Protein AF-A0AAW3D3Z3-F1 (afdb_monomer)

Mean predicted aligned error: 14.01 Å

Secondary structure (DSSP, 8-state):
--PPPP---TT----HHHHHHHHHHHHHHHHHH-PPGGG-S-EEEEEEE-TTGGGGTEEEEEEEEEE-GGG-EEE--SSS-EEEEPPTTS--S-EEEEEEEEEEEEEETTEEEEEEEEEEESS--TTSSEEEEEEEEEEETTEEEEE-----BSSS-BTTHHHHHHHHHHHHHHHHHHIIIIIHHH-HHHHHHHHHHHHHHHHHHHHHHH-GGG--HHHHHHHHHHHHHHHHHTSTT-SS-------TTSHHHHHHHHHHHHHHHHHTT----EEEPEEETTEEEEE---HHHHH-S-EEEEEEE-TTS-TT-----GGG---B-TTTHHHHHHTT---S-EEE--GGG---SS--TTEEEEEEE--SHHHHHHHHTTEEEEE--TTGGGEEEEEEE-

Organism: Francisella tularensis (NCBI:txid263)

Radius of gyration: 33.24 Å; Cα contacts (8 Å, |Δi|>4): 611; chains: 1; bounding box: 73×56×100 Å

Foldseek 3Di:
DDQDDDDDDPPDDDDPVSVVSVVVNVLVVCLVVPAQPPNDQKAWLAWAWDQVVQQQQKTWTPWTWMAHGSRDTDIDPPPDTAMDHDDPPDDDQKQWKKKFWAWDWDADPNDIDIHIDIYIDRDADPVGPDIGTDFMWGDDPNGTDTDQDQAFHSWQNHHCVVVVLVLLVVLLVLLVVCLVQPVCLQPVVLSVVLVVLSVVLVVLSVVCVVPGSPHGLVVNVVSLQVNQQSLQVSDPDPPDDPRQDQDSRRSPVSSVVSSVSSVVSSVVCPPCLKFWFDDDPQKGKTADDDSSQLVFPWKKKWKAFDPPADPPDADDDPQLFQKAFPVCQVVCVVVVNHHFDWAFDDPVPDDDPDDDDRTRGMTIGDDDDRVVRCSVNRMMMDGHDPPSVRIIMMMGTD

Structure (mmCIF, N/CA/C/O backbone):
data_AF-A0AAW3D3Z3-F1
#
_entry.id   AF-A0AAW3D3Z3-F1
#
loop_
_atom_site.group_PDB
_atom_site.id
_atom_site.type_symbol
_atom_site.label_atom_id
_atom_site.label_alt_id
_atom_site.label_comp_id
_atom_site.label_asym_id
_atom_site.label_entity_id
_atom_site.label_seq_id
_atom_site.pdbx_PDB_ins_code
_atom_site.Cartn_x
_atom_site.Cartn_y
_atom_site.Cartn_z
_atom_site.occupancy
_atom_site.B_iso_or_equiv
_atom_site.auth_seq_id
_atom_site.auth_comp_id
_atom_site.auth_asym_id
_atom_site.auth_atom_id
_atom_site.pdbx_PDB_model_num
ATOM 1 N N . MET A 1 1 ? -35.561 11.906 17.046 1.00 46.12 1 MET A N 1
ATOM 2 C CA . MET A 1 1 ? -36.387 12.412 18.164 1.00 46.12 1 MET A CA 1
ATOM 3 C C . MET A 1 1 ? -35.705 13.696 18.618 1.00 46.12 1 MET A C 1
ATOM 5 O O . MET A 1 1 ? -34.490 13.679 18.654 1.00 46.12 1 MET A O 1
ATOM 9 N N . PHE A 1 2 ? -36.400 14.817 18.819 1.00 51.09 2 PHE A N 1
ATOM 10 C CA . PHE A 1 2 ? -35.751 16.035 19.332 1.00 51.09 2 PHE A CA 1
ATOM 11 C C . PHE A 1 2 ? -35.717 15.938 20.862 1.00 51.09 2 PHE A C 1
ATOM 13 O O . PHE A 1 2 ? -36.787 15.911 21.469 1.00 51.09 2 PHE A O 1
ATOM 20 N N . LEU A 1 3 ? -34.535 15.849 21.484 1.00 59.03 3 LEU A N 1
ATOM 21 C CA . LEU A 1 3 ? -34.431 15.903 22.946 1.00 59.03 3 LEU A CA 1
ATOM 22 C C . LEU A 1 3 ? -34.783 17.304 23.463 1.00 59.03 3 LEU A C 1
ATOM 24 O O . LEU A 1 3 ? -34.232 18.313 23.017 1.00 59.03 3 LEU A O 1
ATOM 28 N N . GLU A 1 4 ? -35.696 17.362 24.433 1.00 65.81 4 GLU A N 1
ATOM 29 C CA . GLU A 1 4 ? -36.056 18.597 25.131 1.00 65.81 4 GLU A CA 1
ATOM 30 C C . GLU A 1 4 ? -34.851 19.170 25.890 1.00 65.81 4 GLU A C 1
ATOM 32 O O . GLU A 1 4 ? -34.106 18.464 26.574 1.00 65.81 4 GLU A O 1
ATOM 37 N N . ARG A 1 5 ? -34.656 20.487 25.774 1.00 67.94 5 ARG A N 1
ATOM 38 C CA . ARG A 1 5 ? -33.602 21.212 26.487 1.00 67.94 5 ARG A CA 1
ATOM 39 C C . ARG A 1 5 ? -33.916 21.215 27.983 1.00 67.94 5 ARG A C 1
ATOM 41 O O . ARG A 1 5 ? -35.012 21.593 28.377 1.00 67.94 5 ARG A O 1
ATOM 48 N N . ILE A 1 6 ? -32.938 20.855 28.813 1.00 79.50 6 ILE A N 1
ATOM 49 C CA . ILE A 1 6 ? -33.078 20.978 30.269 1.00 79.50 6 ILE A CA 1
ATOM 50 C C . ILE A 1 6 ? -33.053 22.455 30.655 1.00 79.50 6 ILE A C 1
ATOM 52 O O . ILE A 1 6 ? -32.101 23.173 30.328 1.00 79.50 6 ILE A O 1
ATOM 56 N N . TYR A 1 7 ? -34.090 22.880 31.370 1.00 82.50 7 TYR A N 1
ATOM 57 C CA . TYR A 1 7 ? -34.167 24.178 32.025 1.00 82.50 7 TYR A CA 1
ATOM 58 C C . TYR A 1 7 ? -33.676 24.017 33.461 1.00 82.50 7 TYR A C 1
ATOM 60 O O . TYR A 1 7 ? -34.313 23.364 34.282 1.00 82.50 7 TYR A O 1
ATOM 68 N N . TRP A 1 8 ? -32.490 24.558 33.729 1.00 86.56 8 TRP A N 1
ATOM 69 C CA . TRP A 1 8 ? -31.920 24.595 35.070 1.00 86.56 8 TRP A CA 1
ATOM 70 C C . TRP A 1 8 ? -32.522 25.787 35.812 1.00 86.56 8 TRP A C 1
ATOM 72 O O . TRP A 1 8 ? -32.243 26.931 35.455 1.00 86.56 8 TRP A O 1
ATOM 82 N N . GLU A 1 9 ? -33.360 25.512 36.807 1.00 89.69 9 GLU A N 1
ATOM 83 C CA . GLU A 1 9 ? -34.039 26.519 37.629 1.00 89.69 9 GLU A CA 1
ATOM 84 C C . GLU A 1 9 ? -33.652 26.356 39.104 1.00 89.69 9 GLU A C 1
ATOM 86 O O . GLU A 1 9 ? -33.343 25.250 39.562 1.00 89.69 9 GLU A O 1
ATOM 91 N N . ASP A 1 10 ? -33.669 27.456 39.861 1.00 87.25 10 ASP A N 1
ATOM 92 C CA . ASP A 1 10 ? -33.398 27.417 41.298 1.00 87.25 10 ASP A CA 1
ATOM 93 C C . ASP A 1 10 ? -34.445 26.557 42.018 1.00 87.25 10 ASP A C 1
ATOM 95 O O . ASP A 1 10 ? -35.651 26.763 41.890 1.00 87.25 10 ASP A O 1
ATOM 99 N N . GLY A 1 11 ? -33.973 25.579 42.793 1.00 88.12 11 GLY A N 1
ATOM 100 C CA . GLY A 1 11 ? -34.833 24.615 43.482 1.00 88.12 11 GLY A CA 1
ATOM 101 C C . GLY A 1 11 ? -35.249 23.403 42.640 1.00 88.12 11 GLY A C 1
ATOM 102 O O . GLY A 1 11 ? -36.009 22.570 43.139 1.00 88.12 11 GLY A O 1
ATOM 103 N N . LEU A 1 12 ? -34.741 23.254 41.407 1.00 87.44 12 LEU A N 1
ATOM 104 C CA . LEU A 1 12 ? -34.940 22.044 40.609 1.00 87.44 12 LEU A CA 1
ATOM 105 C C . LEU A 1 12 ? -34.420 20.812 41.367 1.00 87.44 12 LEU A C 1
ATOM 107 O O . LEU A 1 12 ? -33.274 20.766 41.824 1.00 87.44 12 LEU A O 1
ATOM 111 N N . ARG A 1 13 ? -35.266 19.786 41.490 1.00 85.62 13 ARG A N 1
ATOM 112 C CA . ARG A 1 13 ? -34.888 18.515 42.112 1.00 85.62 13 ARG A CA 1
ATOM 113 C C . ARG A 1 13 ? -33.852 17.812 41.241 1.00 85.62 13 ARG A C 1
ATOM 115 O O . ARG A 1 13 ? -34.107 17.579 40.072 1.00 85.62 13 ARG A O 1
ATOM 122 N N . LEU A 1 14 ? -32.721 17.418 41.819 1.00 87.12 14 LEU A N 1
ATOM 123 C CA . LEU A 1 14 ? -31.734 16.586 41.133 1.00 87.12 14 LEU A CA 1
ATOM 124 C C . LEU A 1 14 ? -32.100 15.108 41.304 1.00 87.12 14 LEU A C 1
ATOM 126 O O . LEU A 1 14 ? -32.032 14.572 42.411 1.00 87.12 14 LEU A O 1
ATOM 130 N N . ASP A 1 15 ? -32.493 14.458 40.215 1.00 87.69 15 ASP A N 1
ATOM 131 C CA . ASP A 1 15 ? -32.741 13.020 40.143 1.00 87.69 15 ASP A CA 1
ATOM 132 C C . ASP A 1 15 ? -32.017 12.383 38.944 1.00 87.69 15 ASP A C 1
ATOM 134 O O . ASP A 1 15 ? -31.331 13.061 38.173 1.00 87.69 15 ASP A O 1
ATOM 138 N N . SER A 1 16 ? -32.110 11.054 38.832 1.00 85.12 16 SER A N 1
ATOM 139 C CA . SER A 1 16 ? -31.505 10.292 37.732 1.00 85.12 16 SER A CA 1
ATOM 140 C C . SER A 1 16 ? -32.000 10.769 36.373 1.00 85.12 16 SER A C 1
ATOM 142 O O . SER A 1 16 ? -31.204 10.912 35.452 1.00 85.12 16 SER A O 1
ATOM 144 N N . ASP A 1 17 ? -33.288 11.085 36.269 1.00 84.81 17 ASP A N 1
ATOM 145 C CA . ASP A 1 17 ? -33.944 11.386 35.002 1.00 84.81 17 ASP A CA 1
ATOM 146 C C . ASP A 1 17 ? -33.412 12.693 34.397 1.00 84.81 17 ASP A C 1
ATOM 148 O O . ASP A 1 17 ? -33.195 12.782 33.186 1.00 84.81 17 ASP A O 1
ATOM 152 N N . ILE A 1 18 ? -33.148 13.708 35.228 1.00 85.38 18 ILE A N 1
ATOM 153 C CA . ILE A 1 18 ? -32.523 14.964 34.787 1.00 85.38 18 ILE A CA 1
ATOM 154 C C . ILE A 1 18 ? -31.074 14.743 34.342 1.00 85.38 18 ILE A C 1
ATOM 156 O O . ILE A 1 18 ? -30.649 15.324 33.339 1.00 85.38 18 ILE A O 1
ATOM 160 N N . LEU A 1 19 ? -30.317 13.891 35.036 1.00 83.75 19 LEU A N 1
ATOM 161 C CA . LEU A 1 19 ? -28.941 13.567 34.650 1.00 83.75 19 LEU A CA 1
ATOM 162 C C . LEU A 1 19 ? -28.894 12.772 33.337 1.00 83.75 19 LEU A C 1
ATOM 164 O O . LEU A 1 19 ? -28.092 13.099 32.460 1.00 83.75 19 LEU A O 1
ATOM 168 N N . ASP A 1 20 ? -29.796 11.808 33.159 1.00 83.00 20 ASP A N 1
ATOM 169 C CA . ASP A 1 20 ? -29.906 10.998 31.944 1.00 83.00 20 ASP A CA 1
ATOM 170 C C . ASP A 1 20 ? -30.308 11.855 30.740 1.00 83.00 20 ASP A C 1
ATOM 172 O O . ASP A 1 20 ? -29.646 11.814 29.700 1.00 83.00 20 ASP A O 1
ATOM 176 N N . LYS A 1 21 ? -31.321 12.722 30.891 1.00 84.12 21 LYS A N 1
ATOM 177 C CA . LYS A 1 21 ? -31.689 13.705 29.857 1.00 84.12 21 LYS A CA 1
ATOM 178 C C . LYS A 1 21 ? -30.521 14.631 29.518 1.00 84.12 21 LYS A C 1
ATOM 180 O O . LYS A 1 21 ? -30.334 14.985 28.353 1.00 84.12 21 LYS A O 1
ATOM 185 N N . SER A 1 22 ? -29.723 15.020 30.516 1.00 83.06 22 SER A N 1
ATOM 186 C CA . SER A 1 22 ? -28.595 15.932 30.317 1.00 83.06 22 SER A CA 1
ATOM 187 C C . SER A 1 22 ? -27.531 15.259 29.469 1.00 83.06 22 SER A C 1
ATOM 189 O O . SER A 1 22 ? -27.121 15.810 28.444 1.00 83.06 22 SER A O 1
ATOM 191 N N . ASN A 1 23 ? -27.174 14.031 29.843 1.00 82.50 23 ASN A N 1
ATOM 192 C CA . ASN A 1 23 ? -26.200 13.214 29.142 1.00 82.50 23 ASN A CA 1
ATOM 193 C C . ASN A 1 23 ? -26.635 12.928 27.696 1.00 82.50 23 ASN A C 1
ATOM 195 O O . ASN A 1 23 ? -25.874 13.181 26.764 1.00 82.50 23 ASN A O 1
ATOM 199 N N . LEU A 1 24 ? -27.889 12.513 27.488 1.00 81.56 24 LEU A N 1
ATOM 200 C CA . LEU A 1 24 ? -28.448 12.287 26.153 1.00 81.56 24 LEU A CA 1
ATOM 201 C C . LEU A 1 24 ? -28.398 13.557 25.288 1.00 81.56 24 LEU A C 1
ATOM 203 O O . LEU A 1 24 ? -27.992 13.494 24.130 1.00 81.56 24 LEU A O 1
ATOM 207 N N . SER A 1 25 ? -28.730 14.728 25.848 1.00 80.06 25 SER A N 1
ATOM 208 C CA . SER A 1 25 ? -28.678 15.995 25.101 1.00 80.06 25 SER A CA 1
ATOM 209 C C . SER A 1 25 ? -27.257 16.368 24.660 1.00 80.06 25 SER A C 1
ATOM 211 O O . SER A 1 25 ? -27.062 16.951 23.591 1.00 80.06 25 SER A O 1
ATOM 213 N N . VAL A 1 26 ? -26.248 16.029 25.472 1.00 80.00 26 VAL A N 1
ATOM 214 C CA . VAL A 1 26 ? -24.833 16.236 25.142 1.00 80.00 26 VAL A CA 1
ATOM 215 C C . VAL A 1 26 ? -24.402 15.263 24.050 1.00 80.00 26 VAL A C 1
ATOM 217 O O . VAL A 1 26 ? -23.777 15.696 23.083 1.00 80.00 26 VAL A O 1
ATOM 220 N N . LEU A 1 27 ? -24.778 13.986 24.159 1.00 76.31 27 LEU A N 1
ATOM 221 C CA . LEU A 1 27 ? -24.492 12.969 23.146 1.00 76.31 27 LEU A CA 1
ATOM 222 C C . LEU A 1 27 ? -25.109 13.327 21.788 1.00 76.31 27 LEU A C 1
ATOM 224 O O . LEU A 1 27 ? -24.407 13.283 20.781 1.00 76.31 27 LEU A O 1
ATOM 228 N N . GLU A 1 28 ? -26.366 13.780 21.743 1.00 75.81 28 GLU A N 1
ATOM 229 C CA . GLU A 1 28 ? -26.987 14.243 20.495 1.00 75.81 28 GLU A CA 1
ATOM 230 C C . GLU A 1 28 ? -26.250 15.451 19.906 1.00 75.81 28 GLU A C 1
ATOM 232 O O . GLU A 1 28 ? -25.945 15.469 18.712 1.00 75.81 28 GLU A O 1
ATOM 237 N N . ARG A 1 29 ? -25.877 16.442 20.727 1.00 74.38 29 ARG A N 1
ATOM 238 C CA . ARG A 1 29 ? -25.100 17.597 20.246 1.00 74.38 29 ARG A CA 1
ATOM 239 C C . ARG A 1 29 ? -23.743 17.182 19.688 1.00 74.38 29 ARG A C 1
ATOM 241 O O . ARG A 1 29 ? -23.369 17.651 18.613 1.00 74.38 29 ARG A O 1
ATOM 248 N N . LEU A 1 30 ? -23.032 16.281 20.363 1.00 71.12 30 LEU A N 1
ATOM 249 C CA . LEU A 1 30 ? -21.775 15.710 19.871 1.00 71.12 30 LEU A CA 1
ATOM 250 C C . LEU A 1 30 ? -21.992 14.944 18.561 1.00 71.12 30 LEU A C 1
ATOM 252 O O . LEU A 1 30 ? -21.220 15.106 17.616 1.00 71.12 30 LEU A O 1
ATOM 256 N N . SER A 1 31 ? -23.096 14.204 18.447 1.00 68.06 31 SER A N 1
ATOM 257 C CA . SER A 1 31 ? -23.480 13.528 17.208 1.00 68.06 31 SER A CA 1
ATOM 258 C C . SER A 1 31 ? -23.706 14.507 16.048 1.00 68.06 31 SER A C 1
ATOM 260 O O . SER A 1 31 ? -23.391 14.180 14.910 1.00 68.06 31 SER A O 1
ATOM 262 N N . THR A 1 32 ? -24.143 15.741 16.308 1.00 69.62 32 THR A N 1
ATOM 263 C CA . THR A 1 32 ? -24.296 16.780 15.271 1.00 69.62 32 THR A CA 1
ATOM 264 C C . THR A 1 32 ? -23.052 17.639 15.033 1.00 69.62 32 THR A C 1
ATOM 266 O O . THR A 1 32 ? -22.949 18.261 13.980 1.00 69.62 32 THR A O 1
ATOM 269 N N . ALA A 1 33 ? -22.109 17.695 15.979 1.00 65.06 33 ALA A N 1
ATOM 270 C CA . ALA A 1 33 ? -20.935 18.572 15.909 1.00 65.06 33 ALA A CA 1
ATOM 271 C C . ALA A 1 33 ? -19.649 17.848 15.469 1.00 65.06 33 ALA A C 1
ATOM 273 O O . ALA A 1 33 ? -18.785 18.444 14.830 1.00 65.06 33 ALA A O 1
ATOM 274 N N . SER A 1 34 ? -19.506 16.563 15.799 1.00 62.28 34 SER A N 1
ATOM 275 C CA . SER A 1 34 ? -18.279 15.791 15.576 1.00 62.28 34 SER A CA 1
ATOM 276 C C . SER A 1 34 ? -18.405 14.909 14.336 1.00 62.28 34 SER A C 1
ATOM 278 O O . SER A 1 34 ? -18.773 13.746 14.446 1.00 62.28 34 SER A O 1
ATOM 280 N N . TYR A 1 35 ? -18.160 15.422 13.130 1.00 68.25 35 TYR A N 1
ATOM 281 C CA . TYR A 1 35 ? -18.170 14.585 11.919 1.00 68.25 35 TYR A CA 1
ATOM 282 C C . TYR A 1 35 ? -16.835 13.857 11.757 1.00 68.25 35 TYR A C 1
ATOM 284 O O . TYR A 1 35 ? -15.777 14.484 11.799 1.00 68.25 35 TYR A O 1
ATOM 292 N N . LEU A 1 36 ? -16.880 12.535 11.560 1.00 74.00 36 LEU A N 1
ATOM 293 C CA . LEU A 1 36 ? -15.718 11.821 11.039 1.00 74.00 36 LEU A CA 1
ATOM 294 C C . LEU A 1 36 ? -15.506 12.225 9.566 1.00 74.00 36 LEU A C 1
ATOM 296 O O . LEU A 1 36 ? -16.476 12.600 8.894 1.00 74.00 36 LEU A O 1
ATOM 300 N N . PRO A 1 37 ? -14.266 12.149 9.046 1.00 70.62 37 PRO A N 1
ATOM 301 C CA . PRO A 1 37 ? -13.984 12.403 7.637 1.00 70.62 37 PRO A CA 1
ATOM 302 C C . PRO A 1 37 ? -14.956 11.651 6.721 1.00 70.62 37 PRO A C 1
ATOM 304 O O . PRO A 1 37 ? -15.283 10.497 6.990 1.00 70.62 37 PRO A O 1
ATOM 307 N N . ALA A 1 38 ? -15.426 12.316 5.661 1.00 73.25 38 ALA A N 1
ATOM 308 C CA . ALA A 1 38 ? -16.364 11.756 4.681 1.00 73.25 38 ALA A CA 1
ATOM 309 C C . ALA A 1 38 ? -17.664 11.167 5.278 1.00 73.25 38 ALA A C 1
ATOM 311 O O . ALA A 1 38 ? -18.244 10.250 4.703 1.00 73.25 38 ALA A O 1
ATOM 312 N N . ASN A 1 39 ? -18.135 11.692 6.420 1.00 75.88 39 ASN A N 1
ATOM 313 C CA . ASN A 1 39 ? -19.340 11.222 7.119 1.00 75.88 39 ASN A CA 1
ATOM 314 C C . ASN A 1 39 ? -19.299 9.729 7.482 1.00 75.88 39 ASN A C 1
ATOM 316 O O . ASN A 1 39 ? -20.327 9.053 7.492 1.00 75.88 39 ASN A O 1
ATOM 320 N N . LEU A 1 40 ? -18.109 9.206 7.784 1.00 82.69 40 LEU A N 1
ATOM 321 C CA . LEU A 1 40 ? -17.971 7.846 8.288 1.00 82.69 40 LEU A CA 1
ATOM 322 C C . LEU A 1 40 ? -18.733 7.667 9.612 1.00 82.69 40 LEU A C 1
ATOM 324 O O . LEU A 1 40 ? -18.713 8.538 10.480 1.00 82.69 40 LEU A O 1
ATOM 328 N N . ASN A 1 41 ? -19.361 6.503 9.782 1.00 82.88 41 ASN A N 1
ATOM 329 C CA . ASN A 1 41 ? -20.055 6.144 11.025 1.00 82.88 41 ASN A CA 1
ATOM 330 C C . ASN A 1 41 ? -19.138 5.433 12.027 1.00 82.88 41 ASN A C 1
ATOM 332 O O . ASN A 1 41 ? -19.403 5.453 13.222 1.00 82.88 41 ASN A O 1
ATOM 336 N N . LYS A 1 42 ? -18.043 4.838 11.545 1.00 90.25 42 LYS A N 1
ATOM 337 C CA . LYS A 1 42 ? -17.062 4.091 12.335 1.00 90.25 42 LYS A CA 1
ATOM 338 C C . LYS A 1 42 ? -15.672 4.213 11.722 1.00 90.25 42 LYS A C 1
ATOM 340 O O . LYS A 1 42 ? -15.540 4.565 10.550 1.00 90.25 42 LYS A O 1
ATOM 345 N N . GLY A 1 43 ? -14.642 3.880 12.490 1.00 93.06 43 GLY A N 1
ATOM 346 C CA . GLY A 1 43 ? -13.285 3.775 11.965 1.00 93.06 43 GLY A CA 1
ATOM 347 C C . GLY A 1 43 ? -12.225 3.550 13.032 1.00 93.06 43 GLY A C 1
ATOM 348 O O . GLY A 1 43 ? -12.372 3.968 14.182 1.00 93.06 43 GLY A O 1
ATOM 349 N N . ILE A 1 44 ? -11.143 2.883 12.644 1.00 94.38 44 ILE A N 1
ATOM 350 C CA . ILE A 1 44 ? -10.003 2.613 13.520 1.00 94.38 44 ILE A CA 1
ATOM 351 C C . ILE A 1 44 ? -9.131 3.863 13.603 1.00 94.38 44 ILE A C 1
ATOM 353 O O . ILE A 1 44 ? -8.677 4.398 12.591 1.00 94.38 44 ILE A O 1
ATOM 357 N N . VAL A 1 45 ? -8.880 4.309 14.830 1.00 94.75 45 VAL A N 1
ATOM 358 C CA . VAL A 1 45 ? -7.907 5.361 15.144 1.00 94.75 45 VAL A CA 1
ATOM 359 C C . VAL A 1 45 ? -6.545 4.746 15.434 1.00 94.75 45 VAL A C 1
ATOM 361 O O . VAL A 1 45 ? -5.526 5.312 15.059 1.00 94.75 45 VAL A O 1
ATOM 364 N N . SER A 1 46 ? -6.521 3.608 16.123 1.00 96.25 46 SER A N 1
ATOM 365 C CA . SER A 1 46 ? -5.304 2.881 16.463 1.00 96.25 46 SER A CA 1
ATOM 366 C C . SER A 1 46 ? -5.615 1.401 16.610 1.00 96.25 46 SER A C 1
ATOM 368 O O . SER A 1 46 ? -6.589 1.051 17.277 1.00 96.25 46 SER A O 1
ATOM 370 N N . PHE A 1 47 ? -4.805 0.535 16.015 1.00 96.75 47 PHE A N 1
ATOM 371 C CA . PHE A 1 47 ? -4.906 -0.902 16.218 1.00 96.75 47 PHE A CA 1
ATOM 372 C C . PHE A 1 47 ? -3.540 -1.562 16.067 1.00 96.75 47 PHE A C 1
ATOM 374 O O . PHE A 1 47 ? -3.028 -1.696 14.959 1.00 96.75 47 PHE A O 1
ATOM 381 N N . ASP A 1 48 ? -2.965 -1.987 17.185 1.00 95.94 48 ASP A N 1
ATOM 382 C CA . ASP A 1 48 ? -1.668 -2.650 17.231 1.00 95.94 48 ASP A CA 1
ATOM 383 C C . ASP A 1 48 ? -1.767 -4.044 17.859 1.00 95.94 48 ASP A C 1
ATOM 385 O O . ASP A 1 48 ? -2.532 -4.277 18.804 1.00 95.94 48 ASP A O 1
ATOM 389 N N . LEU A 1 49 ? -0.964 -4.964 17.333 1.00 95.50 49 LEU A N 1
ATOM 390 C CA . LEU A 1 49 ? -0.940 -6.376 17.698 1.00 95.50 49 LEU A CA 1
ATOM 391 C C . LEU A 1 49 ? 0.469 -6.798 18.098 1.00 95.50 49 LEU A C 1
ATOM 393 O O . LEU A 1 49 ? 1.471 -6.279 17.608 1.00 95.50 49 LEU A O 1
ATOM 397 N N . ASP A 1 50 ? 0.558 -7.809 18.954 1.00 95.00 50 ASP A N 1
ATOM 398 C CA . ASP A 1 50 ? 1.817 -8.502 19.159 1.00 95.00 50 ASP A CA 1
ATOM 399 C C . ASP A 1 50 ? 2.098 -9.490 18.022 1.00 95.00 50 ASP A C 1
ATOM 401 O O . ASP A 1 50 ? 1.643 -10.632 18.039 1.00 95.00 50 ASP A O 1
ATOM 405 N N . VAL A 1 51 ? 2.849 -9.037 17.017 1.00 91.25 51 VAL A N 1
ATOM 406 C CA . VAL A 1 51 ? 3.162 -9.828 15.814 1.00 91.25 51 VAL A CA 1
ATOM 407 C C . VAL A 1 51 ? 3.937 -11.111 16.147 1.00 91.25 51 VAL A C 1
ATOM 409 O O . VAL A 1 51 ? 3.766 -12.123 15.472 1.00 91.25 51 VAL A O 1
ATOM 412 N N . GLU A 1 52 ? 4.750 -11.112 17.206 1.00 92.62 52 GLU A N 1
ATOM 413 C CA . GLU A 1 52 ? 5.498 -12.301 17.640 1.00 92.62 52 GLU A CA 1
ATOM 414 C C . GLU A 1 52 ? 4.567 -13.404 18.162 1.00 92.62 52 GLU A C 1
ATOM 416 O O . GLU A 1 52 ? 4.735 -14.573 17.807 1.00 92.62 52 GLU A O 1
ATOM 421 N N . SER A 1 53 ? 3.528 -13.033 18.917 1.00 93.56 53 SER A N 1
ATOM 422 C CA . SER A 1 53 ? 2.515 -13.964 19.433 1.00 93.56 53 SER A CA 1
ATOM 423 C C . SER A 1 53 ? 1.724 -14.678 18.326 1.00 93.56 53 SER A C 1
ATOM 425 O O . SER A 1 53 ? 1.269 -15.806 18.519 1.00 93.56 53 SER A O 1
ATOM 427 N N . LEU A 1 54 ? 1.624 -14.100 17.123 1.00 92.56 54 LEU A N 1
ATOM 428 C CA . LEU A 1 54 ? 0.949 -14.754 15.994 1.00 92.56 54 LEU A CA 1
ATOM 429 C C . LEU A 1 54 ? 1.627 -16.075 15.581 1.00 92.56 54 LEU A C 1
ATOM 431 O O . LEU A 1 54 ? 0.969 -16.970 15.041 1.00 92.56 54 LEU A O 1
ATOM 435 N N . GLN A 1 55 ? 2.923 -16.242 15.876 1.00 91.00 55 GLN A N 1
ATOM 436 C CA . GLN A 1 55 ? 3.667 -17.473 15.583 1.00 91.00 55 GLN A CA 1
ATOM 437 C C . GLN A 1 55 ? 3.171 -18.679 16.387 1.00 91.00 55 GLN A C 1
ATOM 439 O O . GLN A 1 55 ? 3.335 -19.811 15.938 1.00 91.00 55 GLN A O 1
ATOM 444 N N . THR A 1 56 ? 2.572 -18.445 17.557 1.00 90.31 56 THR A N 1
ATOM 445 C CA . THR A 1 56 ? 2.025 -19.486 18.441 1.00 90.31 56 THR A CA 1
ATOM 446 C C . THR A 1 56 ? 0.506 -19.623 18.312 1.00 90.31 56 THR A C 1
ATOM 448 O O . THR A 1 56 ? -0.126 -20.327 19.100 1.00 90.31 56 THR A O 1
ATOM 451 N N . GLY A 1 57 ? -0.104 -18.945 17.333 1.00 90.62 57 GLY A N 1
ATOM 452 C CA . GLY A 1 57 ? -1.557 -18.903 17.173 1.00 90.62 57 GLY A CA 1
ATOM 453 C C . GLY A 1 57 ? -2.270 -17.994 18.180 1.00 90.62 57 GLY A C 1
ATOM 454 O O . GLY A 1 57 ? -3.494 -18.059 18.293 1.00 90.62 57 GLY A O 1
ATOM 455 N N . LEU A 1 58 ? -1.532 -17.156 18.915 1.00 94.31 58 LEU A N 1
ATOM 456 C CA . LEU A 1 58 ? -2.087 -16.213 19.879 1.00 94.31 58 LEU A CA 1
ATOM 457 C C . LEU A 1 58 ? -2.264 -14.835 19.234 1.00 94.31 58 LEU A C 1
ATOM 459 O O . LEU A 1 58 ? -1.299 -14.176 18.853 1.00 94.31 58 LEU A O 1
ATOM 463 N N . ILE A 1 59 ? -3.502 -14.355 19.176 1.00 95.69 59 ILE A N 1
ATOM 464 C CA . ILE A 1 59 ? -3.797 -12.966 18.824 1.00 95.69 59 ILE A CA 1
ATOM 465 C C . ILE A 1 59 ? -3.786 -12.158 20.119 1.00 95.69 59 ILE A C 1
ATOM 467 O O . ILE A 1 59 ? -4.635 -12.372 20.981 1.00 95.69 59 ILE A O 1
ATOM 471 N N . LEU A 1 60 ? -2.841 -11.229 20.267 1.00 96.88 60 LEU A N 1
ATOM 472 C CA . LEU A 1 60 ? -2.722 -10.356 21.437 1.00 96.88 60 LEU A CA 1
ATOM 473 C C . LEU A 1 60 ? -2.751 -8.888 21.002 1.00 96.88 60 LEU A C 1
ATOM 475 O O . LEU A 1 60 ? -1.898 -8.446 20.234 1.00 96.88 60 LEU A O 1
ATOM 479 N N . ILE A 1 61 ? -3.721 -8.126 21.508 1.00 97.44 61 ILE A N 1
ATOM 480 C CA . ILE A 1 61 ? -3.894 -6.706 21.186 1.00 97.44 61 ILE A CA 1
ATOM 481 C C . ILE A 1 61 ? -3.054 -5.843 22.136 1.00 97.44 61 ILE A C 1
ATOM 483 O O . ILE A 1 61 ? -3.216 -5.905 23.357 1.00 97.44 61 ILE A O 1
ATOM 487 N N . LYS A 1 62 ? -2.173 -5.005 21.573 1.00 96.38 62 LYS A N 1
ATOM 488 C CA . LYS A 1 62 ? -1.320 -4.055 22.316 1.00 96.38 62 LYS A CA 1
ATOM 489 C C . LYS A 1 62 ? -1.984 -2.695 22.505 1.00 96.38 62 LYS A C 1
ATOM 491 O O . LYS A 1 62 ? -1.859 -2.082 23.569 1.00 96.38 62 LYS A O 1
ATOM 496 N N . ASP A 1 63 ? -2.684 -2.222 21.480 1.00 96.50 63 ASP A N 1
ATOM 497 C CA . ASP A 1 63 ? -3.425 -0.963 21.494 1.00 96.50 63 ASP A CA 1
ATOM 498 C C . ASP A 1 63 ? -4.654 -1.082 20.594 1.00 96.50 63 ASP A C 1
ATOM 500 O O . ASP A 1 63 ? -4.587 -1.671 19.518 1.00 96.50 63 ASP A O 1
ATOM 504 N N . LEU A 1 64 ? -5.780 -0.527 21.035 1.00 97.06 64 LEU A N 1
ATOM 505 C CA . LEU A 1 64 ? -7.005 -0.490 20.246 1.00 97.06 64 LEU A CA 1
ATOM 506 C C . LEU A 1 64 ? -7.787 0.768 20.594 1.00 97.06 64 LEU A C 1
ATOM 508 O O . LEU A 1 64 ? -8.119 0.991 21.758 1.00 97.06 64 LEU A O 1
ATOM 512 N N . LYS A 1 65 ? -8.067 1.586 19.582 1.00 95.94 65 LYS A N 1
ATOM 513 C CA . LYS A 1 65 ? -8.879 2.801 19.656 1.00 95.94 65 LYS A CA 1
ATOM 514 C C . LYS A 1 65 ? -9.693 2.904 18.382 1.00 95.94 65 LYS A C 1
ATOM 516 O O . LYS A 1 65 ? -9.128 2.931 17.288 1.00 95.94 65 LYS A O 1
ATOM 521 N N . LEU A 1 66 ? -11.006 2.988 18.505 1.00 93.62 66 LEU A N 1
ATOM 522 C CA . LEU A 1 66 ? -11.894 3.049 17.353 1.00 93.62 66 LEU A CA 1
ATOM 523 C C . LEU A 1 66 ? -13.182 3.789 17.689 1.00 93.62 66 LEU A C 1
ATOM 525 O O . LEU A 1 66 ? -13.647 3.784 18.828 1.00 93.62 66 LEU A O 1
ATOM 529 N N . TYR A 1 67 ? -13.745 4.424 16.671 1.00 91.00 67 TYR A N 1
ATOM 530 C CA . TYR A 1 67 ? -15.103 4.938 16.704 1.00 91.00 67 TYR A CA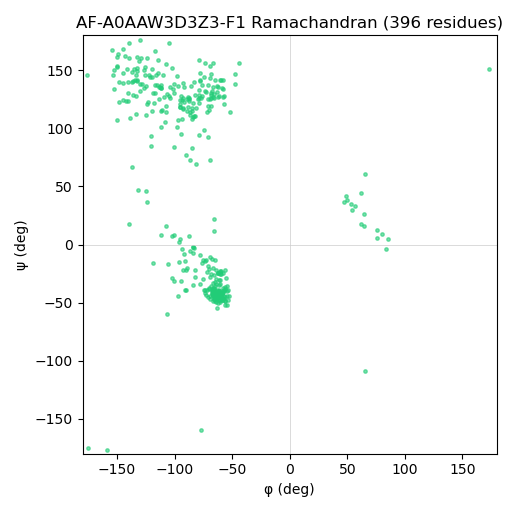 1
ATOM 531 C C . TYR A 1 67 ? -16.050 3.878 16.164 1.00 91.00 67 TYR A C 1
ATOM 533 O O . TYR A 1 67 ? -15.767 3.252 15.140 1.00 91.00 67 TYR A O 1
ATOM 541 N N . LEU A 1 68 ? -17.166 3.703 16.856 1.00 87.50 68 LEU A N 1
ATOM 542 C CA . LEU A 1 68 ? -18.296 2.894 16.427 1.00 87.50 68 LEU A CA 1
ATOM 543 C C . LEU A 1 68 ? -19.452 3.767 15.971 1.00 87.50 68 LEU A C 1
ATOM 545 O O . LEU A 1 68 ? -19.429 4.988 16.156 1.00 87.50 68 LEU A O 1
ATOM 549 N N . ASP A 1 69 ? -20.468 3.099 15.427 1.00 78.94 69 ASP A N 1
ATOM 550 C CA . ASP A 1 69 ? -21.749 3.710 15.102 1.00 78.94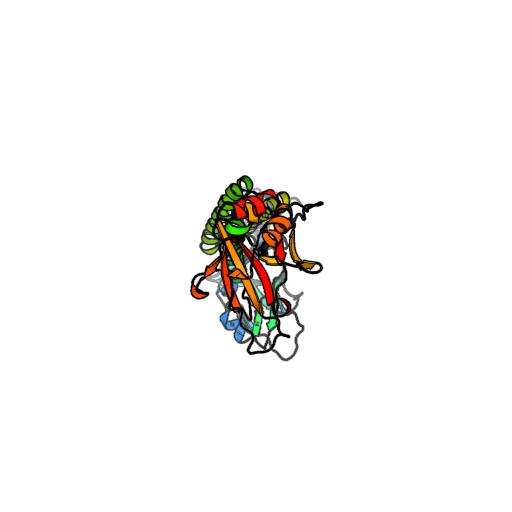 69 ASP A CA 1
ATOM 551 C C . ASP A 1 69 ? -22.261 4.543 16.292 1.00 78.94 69 ASP A C 1
ATOM 553 O O . ASP A 1 69 ? -21.970 4.256 17.460 1.00 78.94 69 ASP A O 1
ATOM 557 N N . GLU A 1 70 ? -22.963 5.633 15.976 1.00 70.00 70 GLU A N 1
ATOM 558 C CA . GLU A 1 70 ? -23.375 6.670 16.940 1.00 70.00 70 GLU A CA 1
ATOM 559 C C . GLU A 1 70 ? -22.207 7.446 17.576 1.00 70.00 70 GLU A C 1
ATOM 561 O O . GLU A 1 70 ? -22.388 8.177 18.547 1.00 70.00 70 GLU A O 1
ATOM 566 N N . LYS A 1 71 ? -21.005 7.356 16.989 1.00 67.94 71 LYS A N 1
ATOM 567 C CA . LYS A 1 71 ? -19.798 8.101 17.400 1.00 67.94 71 LYS A CA 1
ATOM 568 C C . LYS A 1 71 ? -19.298 7.726 18.793 1.00 67.94 71 LYS A C 1
ATOM 570 O O . LYS A 1 71 ? -18.593 8.498 19.444 1.00 67.94 71 LYS A O 1
ATOM 575 N N . ASN A 1 72 ? -19.606 6.506 19.218 1.00 80.88 72 ASN A N 1
ATOM 576 C CA . ASN A 1 72 ? -19.101 5.944 20.457 1.00 80.88 72 ASN A CA 1
ATOM 577 C C . ASN A 1 72 ? -17.602 5.662 20.325 1.00 80.88 72 ASN A C 1
ATOM 579 O O . ASN A 1 72 ? -17.179 4.828 19.522 1.00 80.88 72 ASN A O 1
ATOM 583 N N . PHE A 1 73 ? -16.791 6.362 21.118 1.00 87.69 73 PHE A N 1
ATOM 584 C CA . PHE A 1 73 ? -15.353 6.129 21.169 1.00 87.69 73 PHE A CA 1
ATOM 585 C C . PHE A 1 73 ? -15.032 4.984 22.130 1.00 87.69 73 PHE A C 1
ATOM 587 O O . PHE A 1 73 ? -15.355 5.033 23.318 1.00 87.69 73 PHE A O 1
ATOM 594 N N . VAL A 1 74 ? -14.373 3.954 21.612 1.00 91.50 74 VAL A N 1
ATOM 595 C CA . VAL A 1 74 ? -13.985 2.760 22.359 1.00 91.50 74 VAL A CA 1
ATOM 596 C C . VAL A 1 74 ? -12.470 2.655 22.348 1.00 91.50 74 VAL A C 1
ATOM 598 O O . VAL A 1 74 ? -11.840 2.725 21.292 1.00 91.50 74 VAL A O 1
ATOM 601 N N . PHE A 1 75 ? -11.881 2.455 23.525 1.00 94.06 75 PHE A N 1
ATOM 602 C CA . PHE A 1 75 ? -10.454 2.205 23.656 1.00 94.06 75 PHE A CA 1
ATOM 603 C C . PHE A 1 75 ? -10.172 1.084 24.651 1.00 94.06 75 PHE A C 1
ATOM 605 O O . PHE A 1 75 ? -10.897 0.887 25.625 1.00 94.06 75 PHE A O 1
ATOM 612 N N . TYR A 1 76 ? -9.098 0.352 24.391 1.00 94.62 76 TYR A N 1
ATOM 613 C CA . TYR A 1 76 ? -8.566 -0.656 25.291 1.00 94.62 76 TYR A CA 1
ATOM 614 C C . TYR A 1 76 ? -7.702 0.009 26.370 1.00 94.62 76 TYR A C 1
ATOM 616 O O . TYR A 1 76 ? -6.692 0.647 26.075 1.00 94.62 76 TYR A O 1
ATOM 624 N N . ASP A 1 77 ? -8.116 -0.131 27.629 1.00 89.94 77 ASP A N 1
ATOM 625 C CA . ASP A 1 77 ? -7.512 0.534 28.792 1.00 89.94 77 ASP A CA 1
ATOM 626 C C . ASP A 1 77 ? -6.285 -0.191 29.376 1.00 89.94 77 ASP A C 1
ATOM 628 O O . ASP A 1 77 ? -5.669 0.307 30.318 1.00 89.94 77 ASP A O 1
ATOM 632 N N . LYS A 1 78 ? -5.919 -1.351 28.813 1.00 91.88 78 LYS A N 1
ATOM 633 C CA . LYS A 1 78 ? -4.782 -2.190 29.231 1.00 91.88 78 LYS A CA 1
ATOM 634 C C . LYS A 1 78 ? -4.886 -2.734 30.661 1.00 91.88 78 LYS A C 1
ATOM 636 O O . LYS A 1 78 ? -3.885 -3.180 31.216 1.00 91.88 78 LYS A O 1
ATOM 641 N N . SER A 1 79 ? -6.079 -2.733 31.259 1.00 89.06 79 SER A N 1
ATOM 642 C CA . SER A 1 79 ? -6.296 -3.240 32.623 1.00 89.06 79 SER A CA 1
ATOM 643 C C . SER A 1 79 ? -6.316 -4.776 32.725 1.00 89.06 79 SER A C 1
ATOM 645 O O . SER A 1 79 ? -6.168 -5.327 33.814 1.00 89.06 79 SER A O 1
ATOM 647 N N . TYR A 1 80 ? -6.471 -5.476 31.601 1.00 91.75 80 TYR A N 1
ATOM 648 C CA . TYR A 1 80 ? -6.431 -6.938 31.455 1.00 91.75 80 TYR A CA 1
ATOM 649 C C . TYR A 1 80 ? -5.913 -7.279 30.057 1.00 91.75 80 TYR A C 1
ATOM 651 O O . TYR A 1 80 ? -6.127 -6.472 29.165 1.00 91.75 80 TYR A O 1
ATOM 659 N N . PRO A 1 81 ? -5.292 -8.445 29.810 1.00 94.38 81 PRO A N 1
ATOM 660 C CA . PRO A 1 81 ? -4.867 -8.819 28.463 1.00 94.38 81 PRO A CA 1
ATOM 661 C C . PRO A 1 81 ? -6.073 -9.037 27.539 1.00 94.38 81 PRO A C 1
ATOM 663 O O . PRO A 1 81 ? -6.958 -9.840 27.837 1.00 94.38 81 PRO A O 1
ATOM 666 N N . LEU A 1 82 ? -6.093 -8.345 26.399 1.00 96.75 82 LEU A N 1
ATOM 667 C CA . LEU A 1 82 ? -7.068 -8.562 25.332 1.00 96.75 82 LEU A CA 1
ATOM 668 C C . LEU A 1 82 ? -6.475 -9.521 24.291 1.00 96.75 82 LEU A C 1
ATOM 670 O O . LEU A 1 82 ? -5.724 -9.103 23.407 1.00 96.75 82 LEU A O 1
ATOM 674 N N . SER A 1 83 ? -6.775 -10.814 24.429 1.00 96.31 83 SER A N 1
ATOM 675 C CA . SER A 1 83 ? -6.204 -11.865 23.585 1.00 96.31 83 SER A CA 1
ATOM 676 C C . SER A 1 83 ? -7.176 -12.995 23.247 1.00 96.31 83 SER A C 1
ATOM 678 O O . SER A 1 83 ? -8.214 -13.161 23.889 1.00 96.31 83 SER A O 1
ATOM 680 N N . LEU A 1 84 ? -6.832 -13.764 22.212 1.00 95.12 84 LEU A N 1
ATOM 681 C CA . LEU A 1 84 ? -7.565 -14.940 21.750 1.00 95.12 84 LEU A CA 1
ATOM 682 C C . LEU A 1 84 ? -6.579 -15.997 21.237 1.00 95.12 84 LEU A C 1
ATOM 684 O O . LEU A 1 84 ? -5.775 -15.711 20.352 1.00 95.12 84 LEU A O 1
ATOM 688 N N . GLN A 1 85 ? -6.646 -17.211 21.787 1.00 93.31 85 GLN A N 1
ATOM 689 C CA . GLN A 1 85 ? -5.865 -18.350 21.302 1.00 93.31 85 GLN A CA 1
ATOM 690 C C . GLN A 1 85 ? -6.652 -19.085 20.219 1.00 93.31 85 GLN A C 1
ATOM 692 O O . GLN A 1 85 ? -7.780 -19.521 20.455 1.00 93.31 85 GLN A O 1
ATOM 697 N N . ILE A 1 86 ? -6.037 -19.257 19.054 1.00 90.00 86 ILE A N 1
ATOM 698 C CA . ILE A 1 86 ? -6.593 -20.062 17.972 1.00 90.00 86 ILE A CA 1
ATOM 699 C C . ILE A 1 86 ? -6.166 -21.514 18.173 1.00 90.00 86 ILE A C 1
ATOM 701 O O . ILE A 1 86 ? -4.977 -21.809 18.305 1.00 90.00 86 ILE A O 1
ATOM 705 N N . MET A 1 87 ? -7.147 -22.417 18.211 1.00 79.12 87 MET A N 1
ATOM 706 C CA . MET A 1 87 ? -6.918 -23.861 18.260 1.00 79.12 87 MET A CA 1
ATOM 707 C C . MET A 1 87 ? -6.943 -24.403 16.828 1.00 79.12 87 MET A C 1
ATOM 709 O O . MET A 1 87 ? -7.906 -24.187 16.101 1.00 79.12 87 MET A O 1
ATOM 713 N N . THR A 1 88 ? -5.876 -25.089 16.426 1.00 62.88 88 THR A N 1
ATOM 714 C CA . THR A 1 88 ? -5.563 -25.513 15.047 1.00 62.88 88 THR A CA 1
ATOM 715 C C . THR A 1 88 ? -6.467 -26.600 14.457 1.00 62.88 88 THR A C 1
ATOM 717 O O . THR A 1 88 ? -6.382 -26.880 13.265 1.00 62.88 88 THR A O 1
ATOM 720 N N . ASP A 1 89 ? -7.309 -27.242 15.267 1.00 59.69 89 ASP A N 1
ATOM 721 C CA . ASP A 1 89 ? -7.872 -28.566 14.936 1.00 59.69 89 ASP A CA 1
ATOM 722 C C . ASP A 1 89 ? -9.114 -28.517 14.038 1.00 59.69 89 ASP A C 1
ATOM 724 O O . ASP A 1 89 ? -9.619 -29.528 13.551 1.00 59.69 89 ASP A O 1
ATOM 728 N N . LYS A 1 90 ? -9.608 -27.315 13.798 1.00 56.62 90 LYS A N 1
ATOM 729 C CA . LYS A 1 90 ? -10.580 -26.958 12.774 1.00 56.62 90 LYS A CA 1
ATOM 730 C C . LYS A 1 90 ? -10.151 -25.575 12.350 1.00 56.62 90 LYS A C 1
ATOM 732 O O . LYS A 1 90 ? -9.838 -24.821 13.255 1.00 56.62 90 LYS A O 1
ATOM 737 N N . LEU A 1 91 ? -10.168 -25.221 11.073 1.00 59.09 91 LEU A N 1
ATOM 738 C CA . LEU A 1 91 ? -10.613 -23.888 10.660 1.00 59.09 91 LEU A CA 1
ATOM 739 C C . LEU A 1 91 ? -10.619 -23.771 9.140 1.00 59.09 91 LEU A C 1
ATOM 741 O O . LEU A 1 91 ? -9.820 -24.377 8.431 1.00 59.09 91 LEU A O 1
ATOM 745 N N . SER A 1 92 ? -11.601 -22.996 8.703 1.00 61.44 92 SER A N 1
ATOM 746 C CA . SER A 1 92 ? -11.693 -22.320 7.421 1.00 61.44 92 SER A CA 1
ATOM 747 C C . SER A 1 92 ? -10.379 -21.646 7.020 1.00 61.44 92 SER A C 1
ATOM 749 O O . SER A 1 92 ? -9.582 -21.268 7.879 1.00 61.44 92 SER A O 1
ATOM 751 N N . ASP A 1 93 ? -10.198 -21.437 5.714 1.00 75.31 93 ASP A N 1
ATOM 752 C CA . ASP A 1 93 ? -9.055 -20.694 5.159 1.00 75.31 93 ASP A CA 1
ATOM 753 C C . ASP A 1 93 ? -8.930 -19.280 5.766 1.00 75.31 93 ASP A C 1
ATOM 755 O O . ASP A 1 93 ? -7.827 -18.756 5.922 1.00 75.31 93 ASP A O 1
ATOM 759 N N . GLU A 1 94 ? -10.061 -18.705 6.185 1.00 88.56 94 GLU A N 1
ATOM 760 C CA . GLU A 1 94 ? -10.183 -17.386 6.799 1.00 88.56 94 GLU A CA 1
ATOM 761 C C . GLU A 1 94 ? -10.592 -17.472 8.280 1.00 88.56 94 GLU A C 1
ATOM 763 O O . GLU A 1 94 ? -11.518 -18.196 8.656 1.00 88.56 94 GLU A O 1
ATOM 768 N N . ILE A 1 95 ? -9.920 -16.690 9.126 1.00 91.81 95 ILE A N 1
ATOM 769 C CA . ILE A 1 95 ? -10.105 -16.604 10.580 1.00 91.81 95 ILE A CA 1
ATOM 770 C C . ILE A 1 95 ? -10.485 -15.157 10.930 1.00 91.81 95 ILE A C 1
ATOM 772 O O . ILE A 1 95 ? -9.604 -14.304 11.101 1.00 91.81 95 ILE A O 1
ATOM 776 N N . PRO A 1 96 ? -11.786 -14.838 11.015 1.00 94.25 96 PRO A N 1
ATOM 777 C CA . PRO A 1 96 ? -12.234 -13.497 11.363 1.00 94.25 96 PRO A CA 1
ATOM 778 C C . PRO A 1 96 ? -12.045 -13.224 12.858 1.00 94.25 96 PRO A C 1
ATOM 780 O O . PRO A 1 96 ? -12.241 -14.096 13.704 1.00 94.25 96 PRO A O 1
ATOM 783 N N . LEU A 1 97 ? -11.690 -11.984 13.193 1.00 95.62 97 LEU A N 1
ATOM 784 C CA . LEU A 1 97 ? -11.571 -11.522 14.573 1.00 95.62 97 LEU A CA 1
ATOM 785 C C . LEU A 1 97 ? -12.665 -10.504 14.881 1.00 95.62 97 LEU A C 1
ATOM 787 O O . LEU A 1 97 ? -12.663 -9.390 14.348 1.00 95.62 97 LEU A O 1
ATOM 791 N N . PHE A 1 98 ? -13.560 -10.871 15.792 1.00 96.50 98 PHE A N 1
ATOM 792 C CA . PHE A 1 98 ? -14.609 -10.007 16.315 1.00 96.50 98 PHE A CA 1
ATOM 793 C C . PHE A 1 98 ? -14.196 -9.382 17.648 1.00 96.50 98 PHE A C 1
ATOM 795 O O . PHE A 1 98 ? -13.682 -10.053 18.542 1.00 96.50 98 PHE A O 1
ATOM 802 N N . LEU A 1 99 ? -14.470 -8.087 17.788 1.00 96.81 99 LEU A N 1
ATOM 803 C CA . LEU A 1 99 ? -14.429 -7.344 19.037 1.00 96.81 99 LEU A CA 1
ATOM 804 C C . LEU A 1 99 ? -15.831 -7.293 19.636 1.00 96.81 99 LEU A C 1
ATOM 806 O O . LEU A 1 99 ? -16.742 -6.693 19.062 1.00 96.81 99 LEU A O 1
ATOM 810 N N . ASN A 1 100 ? -15.974 -7.870 20.821 1.00 96.31 100 ASN A N 1
ATOM 811 C CA . ASN A 1 100 ? -17.198 -7.840 21.603 1.00 96.31 100 ASN A CA 1
ATOM 812 C C . ASN A 1 100 ? -17.086 -6.809 22.720 1.00 96.31 100 ASN A C 1
ATOM 814 O O . ASN A 1 100 ? -16.101 -6.788 23.463 1.00 96.31 100 ASN A O 1
ATOM 818 N N . ILE A 1 101 ? -18.126 -5.996 22.872 1.00 94.50 101 ILE A N 1
ATOM 819 C CA . ILE A 1 101 ? -18.189 -4.913 23.849 1.00 94.50 101 ILE A CA 1
ATOM 820 C C . ILE A 1 101 ? -19.403 -5.125 24.734 1.00 94.50 101 ILE A C 1
ATOM 822 O O . ILE A 1 101 ? -20.537 -5.189 24.254 1.00 94.50 101 ILE A O 1
ATOM 826 N N . ARG A 1 102 ? -19.167 -5.205 26.041 1.00 92.06 102 ARG A N 1
ATOM 827 C CA . ARG A 1 102 ? -20.224 -5.175 27.051 1.00 92.06 102 ARG A CA 1
ATOM 828 C C . ARG A 1 102 ? -19.992 -4.030 28.012 1.00 92.06 102 ARG A C 1
ATOM 830 O O . ARG A 1 102 ? -18.853 -3.733 28.369 1.00 92.06 102 ARG A O 1
ATOM 837 N N . GLU A 1 103 ? -21.075 -3.441 28.480 1.00 89.31 103 GLU A N 1
ATOM 838 C CA . GLU A 1 103 ? -21.008 -2.519 29.601 1.00 89.31 103 GLU A CA 1
ATOM 839 C C . GLU A 1 103 ? -20.851 -3.312 30.891 1.00 89.31 103 GLU A C 1
ATOM 841 O O . GLU A 1 103 ? -21.494 -4.344 31.103 1.00 89.31 103 GLU A O 1
ATOM 846 N N . LYS A 1 104 ? -19.977 -2.836 31.767 1.00 87.19 104 LYS A N 1
ATOM 847 C CA . LYS A 1 104 ? -19.891 -3.341 33.127 1.00 87.19 104 LYS A CA 1
ATOM 848 C C . LYS A 1 104 ? -19.832 -2.162 34.087 1.00 87.19 104 LYS A C 1
ATOM 850 O O . LYS A 1 104 ? -19.283 -1.108 33.778 1.00 87.19 104 LYS A O 1
ATOM 855 N N . VAL A 1 105 ? -20.438 -2.345 35.253 1.00 87.62 105 VAL A N 1
ATOM 856 C CA . VAL A 1 105 ? -20.423 -1.357 36.330 1.00 87.62 105 VAL A CA 1
ATOM 857 C C . VAL A 1 105 ? -19.292 -1.720 37.288 1.00 87.62 105 VAL A C 1
ATOM 859 O O . VAL A 1 105 ? -19.233 -2.848 37.779 1.00 87.62 105 VAL A O 1
ATOM 862 N N . ILE A 1 106 ? -18.378 -0.784 37.534 1.00 85.88 106 ILE A N 1
ATOM 863 C CA . ILE A 1 106 ? -17.370 -0.872 38.599 1.00 85.88 106 ILE A CA 1
ATOM 864 C C . ILE A 1 106 ? -17.697 0.171 39.651 1.00 85.88 106 ILE A C 1
ATOM 866 O O . ILE A 1 106 ? -17.984 1.316 39.324 1.00 85.88 106 ILE A O 1
ATOM 870 N N . GLU A 1 107 ? -17.584 -0.205 40.917 1.00 87.75 107 GLU A N 1
ATOM 871 C CA . GLU A 1 107 ? -17.634 0.737 42.026 1.00 87.75 107 GLU A CA 1
ATOM 872 C C . GLU A 1 107 ? -16.222 0.975 42.565 1.00 87.75 107 GLU A C 1
ATOM 874 O O . GLU A 1 107 ? -15.500 0.029 42.888 1.00 87.75 107 GLU A O 1
ATOM 879 N N . LYS A 1 108 ? -15.807 2.240 42.641 1.00 85.75 108 LYS A N 1
ATOM 880 C CA . LYS A 1 108 ? -14.518 2.648 43.205 1.00 85.75 108 LYS A CA 1
ATOM 881 C C . LYS A 1 108 ? -14.732 3.869 44.088 1.00 85.75 108 LYS A C 1
ATOM 883 O O . LYS A 1 108 ? -15.336 4.842 43.653 1.00 85.75 108 LYS A O 1
ATOM 888 N N . ASN A 1 109 ? -14.232 3.820 45.322 1.00 88.50 109 ASN A N 1
ATOM 889 C CA . ASN A 1 109 ? -14.392 4.890 46.317 1.00 88.50 109 ASN A CA 1
ATOM 890 C C . ASN A 1 109 ? -15.865 5.305 46.545 1.00 88.50 109 ASN A C 1
ATOM 892 O O . ASN A 1 109 ? -16.148 6.481 46.748 1.00 88.50 109 ASN A O 1
ATOM 896 N N . GLY A 1 110 ? -16.804 4.353 46.465 1.00 87.25 110 GLY A N 1
ATOM 897 C CA . GLY A 1 110 ? -18.246 4.612 46.594 1.00 87.25 110 GLY A CA 1
ATOM 898 C C . GLY A 1 110 ? -18.906 5.260 45.369 1.00 87.25 110 GLY A C 1
ATOM 899 O O . GLY A 1 110 ? -20.083 5.604 45.425 1.00 87.25 110 GLY A O 1
ATOM 900 N N . ILE A 1 111 ? -18.178 5.433 44.259 1.00 88.00 111 ILE A N 1
ATOM 901 C CA . ILE A 1 111 ? -18.702 5.965 42.994 1.00 88.00 111 ILE A CA 1
ATOM 902 C C . ILE A 1 111 ? -18.820 4.820 41.987 1.00 88.00 111 ILE A C 1
ATOM 904 O O . ILE A 1 111 ? -17.866 4.068 41.774 1.00 88.00 111 ILE A O 1
ATOM 908 N N . LYS A 1 112 ? -19.992 4.695 41.355 1.00 86.50 112 LYS A N 1
ATOM 909 C CA . LYS A 1 112 ? -20.245 3.724 40.285 1.00 86.50 112 LYS A CA 1
ATOM 910 C C . LYS A 1 112 ? -19.878 4.322 38.931 1.00 86.50 112 LYS A C 1
ATOM 912 O O . LYS A 1 112 ? -20.366 5.385 38.562 1.00 86.50 112 LYS A O 1
ATOM 917 N N . TYR A 1 113 ? -19.047 3.607 38.190 1.00 83.88 113 TYR A N 1
ATOM 918 C CA . TYR A 1 113 ? -18.606 3.934 36.843 1.00 83.88 113 TYR A CA 1
ATOM 919 C C . TYR A 1 113 ? -19.110 2.867 35.877 1.00 83.88 113 TYR A C 1
ATOM 921 O O . TYR A 1 113 ? -19.020 1.672 36.166 1.00 83.88 113 TYR A O 1
ATOM 929 N N . ILE A 1 114 ? -19.603 3.296 34.718 1.00 84.38 114 ILE A N 1
ATOM 930 C CA . ILE A 1 114 ? -19.917 2.411 33.596 1.00 84.38 114 ILE A CA 1
ATOM 931 C C . ILE A 1 114 ? -18.697 2.396 32.681 1.00 84.38 114 ILE A C 1
ATOM 933 O O . ILE A 1 114 ? -18.195 3.453 32.301 1.00 84.38 114 ILE A O 1
ATOM 937 N N . TYR A 1 115 ? -18.206 1.207 32.346 1.00 84.69 115 TYR A N 1
ATOM 938 C CA . TYR A 1 115 ? -17.072 1.047 31.445 1.00 84.69 115 TYR A CA 1
ATOM 939 C C . TYR A 1 115 ? -17.346 -0.016 30.382 1.00 84.69 115 TYR A C 1
ATOM 941 O O . TYR A 1 115 ? -18.087 -0.976 30.607 1.00 84.69 115 TYR A O 1
ATOM 949 N N . ASN A 1 116 ? -16.699 0.148 29.230 1.00 88.62 116 ASN A N 1
ATOM 950 C CA . ASN A 1 116 ? -16.733 -0.819 28.142 1.00 88.62 116 ASN A CA 1
ATOM 951 C C . ASN A 1 116 ? -15.691 -1.909 28.399 1.00 88.62 116 ASN A C 1
ATOM 953 O O . ASN A 1 116 ? -14.488 -1.669 28.305 1.00 88.62 116 ASN A O 1
ATOM 957 N N . GLN A 1 117 ? -16.147 -3.118 28.717 1.00 91.56 117 GLN A N 1
ATOM 958 C CA . GLN A 1 117 ? -15.291 -4.293 28.749 1.00 91.56 117 GLN A CA 1
ATOM 959 C C . GLN A 1 117 ? -15.233 -4.923 27.356 1.00 91.56 117 GLN A C 1
ATOM 961 O O . GLN A 1 117 ? -16.262 -5.263 26.771 1.00 91.56 117 GLN A O 1
ATOM 966 N N . LEU A 1 118 ? -14.012 -5.102 26.862 1.00 95.62 118 LEU A N 1
ATOM 967 C CA . LEU A 1 118 ? -13.691 -5.659 25.559 1.00 95.62 118 LEU A CA 1
ATOM 968 C C . LEU A 1 118 ? -13.345 -7.140 25.698 1.00 95.62 118 LEU A C 1
ATOM 970 O O . LEU A 1 118 ? -12.744 -7.574 26.681 1.00 95.62 118 LEU A O 1
ATOM 974 N N . SER A 1 119 ? -13.719 -7.924 24.699 1.00 96.06 119 SER A N 1
ATOM 975 C CA . SER A 1 119 ? -13.303 -9.318 24.553 1.00 96.06 119 SER A CA 1
ATOM 976 C C . SER A 1 119 ? -13.253 -9.684 23.075 1.00 96.06 119 SER A C 1
ATOM 978 O O . SER A 1 119 ? -13.837 -8.985 22.249 1.00 96.06 119 SER A O 1
ATOM 980 N N . LEU A 1 120 ? -12.540 -10.755 22.741 1.00 96.94 120 LEU A N 1
ATOM 981 C CA . LEU A 1 120 ? -12.362 -11.209 21.365 1.00 96.94 120 LEU A CA 1
ATOM 982 C C . LEU A 1 120 ? -13.111 -12.521 21.130 1.00 96.94 120 LEU A C 1
ATOM 984 O O . LEU A 1 120 ? -13.200 -13.355 22.031 1.00 96.94 120 LEU A O 1
ATOM 988 N N . SER A 1 121 ? -13.636 -12.707 19.924 1.00 95.19 121 SER A N 1
ATOM 989 C CA . SER A 1 121 ? -14.227 -13.969 19.464 1.00 95.19 121 SER A CA 1
ATOM 990 C C . SER A 1 121 ? -13.961 -14.195 17.978 1.00 95.19 121 SER A C 1
ATOM 992 O O . SER A 1 121 ? -13.532 -13.288 17.267 1.00 95.19 121 SER A O 1
ATOM 994 N N . LEU A 1 122 ? -14.232 -15.416 17.516 1.00 93.19 122 LEU A N 1
ATOM 995 C CA . LEU A 1 122 ? -14.162 -15.787 16.096 1.00 93.19 122 LEU A CA 1
ATOM 996 C C . LEU A 1 122 ? -15.488 -15.605 15.360 1.00 93.19 122 LEU A C 1
ATOM 998 O O . LEU A 1 122 ? -15.528 -15.605 14.140 1.00 93.19 122 LEU A O 1
ATOM 1002 N N . GLU A 1 123 ? -16.580 -15.436 16.094 1.00 92.56 123 GLU A N 1
ATOM 1003 C CA . GLU A 1 123 ? -17.915 -15.289 15.528 1.00 92.56 123 GLU A CA 1
ATOM 1004 C C . GLU A 1 123 ? -18.618 -14.090 16.151 1.00 92.56 123 GLU A C 1
ATOM 1006 O O . GLU A 1 123 ? -18.286 -13.660 17.266 1.00 92.56 123 GLU A O 1
ATOM 1011 N N . HIS A 1 124 ? -19.613 -13.575 15.432 1.00 93.12 124 HIS A N 1
ATOM 1012 C CA . HIS A 1 124 ? -20.487 -12.532 15.938 1.00 93.12 124 HIS A CA 1
ATOM 1013 C C . HIS A 1 124 ? -21.247 -13.024 17.177 1.00 93.12 124 HIS A C 1
ATOM 1015 O O . HIS A 1 124 ? -21.912 -14.060 17.153 1.00 93.12 124 HIS A O 1
ATOM 1021 N N . SER A 1 125 ? -21.175 -12.258 18.264 1.00 92.94 125 SER A N 1
ATOM 1022 C CA . SER A 1 125 ? -21.812 -12.598 19.530 1.00 92.94 125 SER A CA 1
ATOM 1023 C C . SER A 1 125 ? -23.013 -11.698 19.812 1.00 92.94 125 SER A C 1
ATOM 1025 O O . SER A 1 125 ? -22.867 -10.549 20.227 1.00 92.94 125 SER A O 1
ATOM 1027 N N . TYR A 1 126 ? -24.216 -12.255 19.654 1.00 89.94 126 TYR A N 1
ATOM 1028 C CA . TYR A 1 126 ? -25.490 -11.547 19.851 1.00 89.94 126 TYR A CA 1
ATOM 1029 C C . TYR A 1 126 ? -25.776 -11.138 21.309 1.00 89.94 126 TYR A C 1
ATOM 1031 O O . TYR A 1 126 ? -26.692 -10.364 21.563 1.00 89.94 126 TYR A O 1
ATOM 1039 N N . GLY A 1 127 ? -25.021 -11.663 22.281 1.00 87.62 127 GLY A N 1
ATOM 1040 C CA . GLY A 1 127 ? -25.192 -11.348 23.705 1.00 87.62 127 GLY A CA 1
ATOM 1041 C C . GLY A 1 127 ? -24.485 -10.069 24.170 1.00 87.62 127 GLY A C 1
ATOM 1042 O O . GLY A 1 127 ? -24.562 -9.728 25.349 1.00 87.62 127 GLY A O 1
ATOM 1043 N N . PHE A 1 128 ? -23.763 -9.386 23.280 1.00 89.06 128 PHE A N 1
ATOM 1044 C CA . PHE A 1 128 ? -22.989 -8.185 23.588 1.00 89.06 128 PHE A CA 1
ATOM 1045 C C . PHE A 1 128 ? -23.651 -6.938 23.001 1.00 89.06 128 PHE A C 1
ATOM 1047 O O . PHE A 1 128 ? -24.359 -7.017 22.002 1.00 89.06 128 PHE A O 1
ATOM 1054 N N . LYS A 1 129 ? -23.380 -5.768 23.599 1.00 89.06 129 LYS A N 1
ATOM 1055 C CA . LYS A 1 129 ? -23.888 -4.476 23.104 1.00 89.06 129 LYS A CA 1
ATOM 1056 C C . LYS A 1 129 ? -23.424 -4.223 21.669 1.00 89.06 129 LYS A C 1
ATOM 1058 O O . LYS A 1 129 ? -24.201 -3.789 20.827 1.00 89.06 129 LYS A O 1
ATOM 1063 N N . HIS A 1 130 ? -22.155 -4.526 21.404 1.00 91.00 130 HIS A N 1
ATOM 1064 C CA . HIS A 1 130 ? -21.589 -4.535 20.061 1.00 91.00 130 HIS A CA 1
ATOM 1065 C C . HIS A 1 130 ? -20.746 -5.795 19.866 1.00 91.00 130 HIS A C 1
ATOM 1067 O O . HIS A 1 130 ? -20.015 -6.196 20.772 1.00 91.00 130 HIS A O 1
ATOM 1073 N N . SER A 1 131 ? -20.815 -6.381 18.673 1.00 93.75 131 SER A N 1
ATOM 1074 C CA . SER A 1 131 ? -19.915 -7.442 18.220 1.00 93.75 131 SER A CA 1
ATOM 1075 C C . SER A 1 131 ? -19.541 -7.179 16.766 1.00 93.75 131 SER A C 1
ATOM 1077 O O . SER A 1 131 ? -20.388 -7.236 15.874 1.00 93.75 131 SER A O 1
ATOM 1079 N N . ILE A 1 132 ? -18.290 -6.784 16.530 1.00 93.94 132 ILE A N 1
ATOM 1080 C CA . ILE A 1 132 ? -17.866 -6.182 15.261 1.00 93.94 132 ILE A CA 1
ATOM 1081 C C . ILE A 1 132 ? -16.577 -6.839 14.802 1.00 93.94 132 ILE A C 1
ATOM 1083 O O . ILE A 1 132 ? -15.610 -6.881 15.556 1.00 93.94 132 ILE A O 1
ATOM 1087 N N . GLN A 1 133 ? -16.541 -7.312 13.560 1.00 94.88 133 GLN A N 1
ATOM 1088 C CA . GLN A 1 133 ? -15.305 -7.804 12.968 1.00 94.88 133 GLN A CA 1
ATOM 1089 C C . GLN A 1 133 ? -14.337 -6.638 12.743 1.00 94.88 133 GLN A C 1
ATOM 1091 O O . GLN A 1 133 ? -14.699 -5.639 12.117 1.00 94.88 133 GLN A O 1
ATOM 1096 N N . ILE A 1 134 ? -13.123 -6.774 13.272 1.00 94.56 134 ILE A N 1
ATOM 1097 C CA . ILE A 1 134 ? -12.073 -5.745 13.239 1.00 94.56 134 ILE A CA 1
ATOM 1098 C C . ILE A 1 134 ? -10.810 -6.193 12.498 1.00 94.56 134 ILE A C 1
ATOM 1100 O O . ILE A 1 134 ? -9.996 -5.347 12.144 1.00 94.56 134 ILE A O 1
ATOM 1104 N N . ALA A 1 135 ? -10.635 -7.494 12.260 1.00 95.19 135 ALA A N 1
ATOM 1105 C CA . ALA A 1 135 ? -9.507 -8.039 11.510 1.00 95.19 135 ALA A CA 1
ATOM 1106 C C . ALA A 1 135 ? -9.850 -9.387 10.868 1.00 95.19 135 ALA A C 1
ATOM 1108 O O . ALA A 1 135 ? -10.853 -10.025 11.203 1.00 95.19 135 ALA A O 1
ATOM 1109 N N . LEU A 1 136 ? -8.974 -9.807 9.959 1.00 94.38 136 LEU A N 1
ATOM 1110 C CA . LEU A 1 136 ? -8.986 -11.103 9.300 1.00 94.38 136 LEU A CA 1
ATOM 1111 C C . LEU A 1 136 ? -7.573 -11.691 9.345 1.00 94.38 136 LEU A C 1
ATOM 1113 O O . LEU A 1 136 ? -6.583 -10.971 9.193 1.00 94.38 136 LEU A O 1
ATOM 1117 N N . PHE A 1 137 ? -7.487 -12.994 9.569 1.00 93.50 137 PHE A N 1
ATOM 1118 C CA . PHE A 1 137 ? -6.241 -13.750 9.569 1.00 93.50 137 PHE A CA 1
ATOM 1119 C C . PHE A 1 137 ? -6.417 -15.015 8.744 1.00 93.50 137 PHE A C 1
ATOM 1121 O O . PHE A 1 137 ? -7.534 -15.485 8.551 1.00 93.50 137 PHE A O 1
ATOM 1128 N N . ARG A 1 138 ? -5.305 -15.612 8.336 1.00 91.88 138 ARG A N 1
ATOM 1129 C CA . ARG A 1 138 ? -5.263 -16.963 7.781 1.00 91.88 138 ARG A CA 1
ATOM 1130 C C . ARG A 1 138 ? -4.201 -17.794 8.479 1.00 91.88 138 ARG A C 1
ATOM 1132 O O . ARG A 1 138 ? -3.258 -17.252 9.064 1.00 91.88 138 ARG A O 1
ATOM 1139 N N . LEU A 1 139 ? -4.317 -19.110 8.366 1.00 88.44 139 LEU A N 1
ATOM 1140 C CA . LEU A 1 139 ? -3.245 -20.023 8.746 1.00 88.44 139 LEU A CA 1
ATOM 1141 C C . LEU A 1 139 ? -2.319 -20.253 7.550 1.00 88.44 139 LEU A C 1
ATOM 1143 O O . LEU A 1 139 ? -2.729 -20.802 6.534 1.00 88.44 139 LEU A O 1
ATOM 1147 N N . ASP A 1 140 ? -1.049 -19.883 7.690 1.00 86.19 140 ASP A N 1
ATOM 1148 C CA . ASP A 1 140 ? 0.003 -20.231 6.735 1.00 86.19 140 ASP A CA 1
ATOM 1149 C C . ASP A 1 140 ? 1.081 -21.050 7.447 1.00 86.19 140 ASP A C 1
ATOM 1151 O O . ASP A 1 140 ? 1.738 -20.580 8.380 1.00 86.19 140 ASP A O 1
ATOM 1155 N N . ARG A 1 141 ? 1.236 -22.317 7.038 1.00 83.06 141 ARG A N 1
ATOM 1156 C CA . ARG A 1 141 ? 2.217 -23.271 7.598 1.00 83.06 141 ARG A CA 1
ATOM 1157 C C . ARG A 1 141 ? 2.201 -23.333 9.134 1.00 83.06 141 ARG A C 1
ATOM 1159 O O . ARG A 1 141 ? 3.251 -23.388 9.774 1.00 83.06 141 ARG A O 1
ATOM 1166 N N . GLY A 1 142 ? 1.003 -23.318 9.720 1.00 80.56 142 GLY A N 1
ATOM 1167 C CA . GLY A 1 142 ? 0.796 -23.400 11.170 1.00 80.56 142 GLY A CA 1
ATOM 1168 C C . GLY A 1 142 ? 1.005 -22.089 11.933 1.00 80.56 142 GLY A C 1
ATOM 1169 O O . GLY A 1 142 ? 1.008 -22.108 13.159 1.00 80.56 142 GLY A O 1
ATOM 1170 N N . ARG A 1 143 ? 1.176 -20.956 11.241 1.00 87.94 143 ARG A N 1
ATOM 1171 C CA . ARG A 1 143 ? 1.281 -19.620 11.843 1.00 87.94 143 ARG A CA 1
ATOM 1172 C C . ARG A 1 143 ? 0.098 -18.763 11.430 1.00 87.94 143 ARG A C 1
ATOM 1174 O O . ARG A 1 143 ? -0.391 -18.893 10.309 1.00 87.94 143 ARG A O 1
ATOM 1181 N N . LEU A 1 144 ? -0.325 -17.860 12.310 1.00 90.69 144 LEU A N 1
ATOM 1182 C CA . LEU A 1 144 ? -1.297 -16.842 11.933 1.00 90.69 144 LEU A CA 1
ATOM 1183 C C . LEU A 1 144 ? -0.609 -15.753 11.120 1.00 90.69 144 LEU A C 1
ATOM 1185 O O . LEU A 1 144 ? 0.379 -15.162 11.557 1.00 90.69 144 LEU A O 1
ATOM 1189 N N . VAL A 1 145 ? -1.158 -15.482 9.943 1.00 91.44 145 VAL A N 1
ATOM 1190 C CA . VAL A 1 145 ? -0.736 -14.382 9.081 1.00 91.44 145 VAL A CA 1
ATOM 1191 C C . VAL A 1 145 ? -1.912 -13.427 8.932 1.00 91.44 145 VAL A C 1
ATOM 1193 O O . VAL A 1 145 ? -3.020 -13.884 8.641 1.00 91.44 145 VAL A O 1
ATOM 1196 N N . PRO A 1 146 ? -1.717 -12.118 9.146 1.00 91.94 146 PRO A N 1
ATOM 1197 C CA . PRO A 1 146 ? -2.795 -11.169 8.952 1.00 91.94 146 PRO A CA 1
ATOM 1198 C C . PRO A 1 146 ? -3.168 -11.025 7.477 1.00 91.94 146 PRO A C 1
ATOM 1200 O O . PRO A 1 146 ? -2.299 -11.001 6.604 1.00 91.94 146 PRO A O 1
ATOM 1203 N N . GLU A 1 147 ? -4.457 -10.859 7.211 1.00 91.81 147 GLU A N 1
ATOM 1204 C CA . GLU A 1 147 ? -4.981 -10.545 5.885 1.00 91.81 147 GLU A CA 1
ATOM 1205 C C . GLU A 1 147 ? -5.608 -9.152 5.853 1.00 91.81 147 GLU A C 1
ATOM 1207 O O . GLU A 1 147 ? -5.952 -8.569 6.888 1.00 91.81 147 GLU A O 1
ATOM 1212 N N . ILE A 1 148 ? -5.723 -8.592 4.645 1.00 91.69 148 ILE A N 1
ATOM 1213 C CA . ILE A 1 148 ? -6.391 -7.307 4.456 1.00 91.69 148 ILE A CA 1
ATOM 1214 C C . ILE A 1 148 ? -7.872 -7.511 4.733 1.00 91.69 148 ILE A C 1
ATOM 1216 O O . ILE A 1 148 ? -8.549 -8.263 4.039 1.00 91.69 148 ILE A O 1
ATOM 1220 N N . TYR A 1 149 ? -8.366 -6.792 5.730 1.00 92.25 149 TYR A N 1
ATOM 1221 C CA . TYR A 1 149 ? -9.779 -6.707 6.028 1.00 92.25 149 TYR A CA 1
ATOM 1222 C C . TYR A 1 149 ? -10.284 -5.290 5.768 1.00 92.25 149 TYR A C 1
ATOM 1224 O O . TYR A 1 149 ? -9.645 -4.301 6.139 1.00 92.25 149 TYR A O 1
ATOM 1232 N N . ASP A 1 150 ? -11.443 -5.206 5.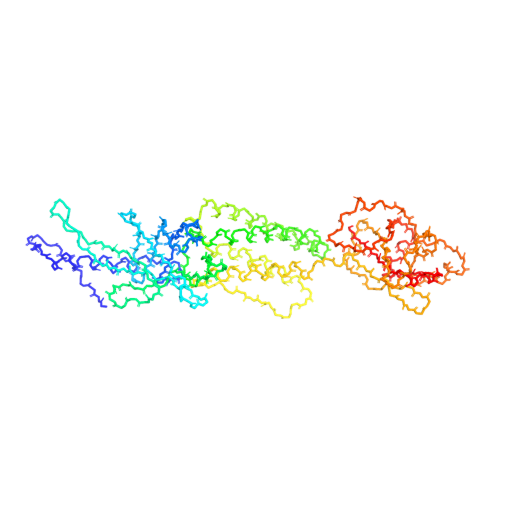126 1.00 91.56 150 ASP A N 1
ATOM 1233 C CA . ASP A 1 150 ? -12.096 -3.949 4.793 1.00 91.56 150 ASP A CA 1
ATOM 1234 C C . ASP A 1 150 ? -12.722 -3.327 6.050 1.00 91.56 150 ASP A C 1
ATOM 1236 O O . ASP A 1 150 ? -13.822 -3.684 6.479 1.00 91.56 150 ASP A O 1
ATOM 1240 N N . PHE A 1 151 ? -12.008 -2.372 6.646 1.00 92.88 151 PHE A N 1
ATOM 1241 C CA . PHE A 1 151 ? -12.521 -1.534 7.724 1.00 92.88 151 PHE A CA 1
ATOM 1242 C C . PHE A 1 151 ? -12.030 -0.085 7.559 1.00 92.88 151 PHE A C 1
ATOM 1244 O O . PHE A 1 151 ? -10.857 0.122 7.224 1.00 92.88 151 PHE A O 1
ATOM 1251 N N . PRO A 1 152 ? -12.873 0.937 7.824 1.00 93.81 152 PRO A N 1
ATOM 1252 C CA . PRO A 1 152 ? -12.445 2.327 7.726 1.00 93.81 152 PRO A CA 1
ATOM 1253 C C . PRO A 1 152 ? -11.265 2.647 8.643 1.00 93.81 152 PRO A C 1
ATOM 1255 O O . PRO A 1 152 ? -11.275 2.332 9.836 1.00 93.81 152 PRO A O 1
ATOM 1258 N N . LEU A 1 153 ? -10.276 3.354 8.106 1.00 94.19 153 LEU A N 1
ATOM 1259 C CA . LEU A 1 153 ? -9.112 3.822 8.851 1.00 94.19 153 LEU A CA 1
ATOM 1260 C C . LEU A 1 153 ? -9.132 5.343 8.943 1.00 94.19 153 LEU A C 1
ATOM 1262 O O . LEU A 1 153 ? -9.197 6.043 7.932 1.00 94.19 153 LEU A O 1
ATOM 1266 N N . LEU A 1 154 ? -9.053 5.849 10.170 1.00 92.81 154 LEU A N 1
ATOM 1267 C CA . LEU A 1 154 ? -8.966 7.278 10.467 1.00 92.81 154 LEU A CA 1
ATOM 1268 C C . LEU A 1 154 ? -7.515 7.743 10.598 1.00 92.81 154 LEU A C 1
ATOM 1270 O O . LEU A 1 154 ? -7.241 8.928 10.441 1.00 92.81 154 LEU A O 1
ATOM 1274 N N . THR A 1 155 ? -6.592 6.821 10.873 1.00 94.44 155 THR A N 1
ATOM 1275 C CA . THR A 1 155 ? -5.150 7.082 10.892 1.00 94.44 155 THR A CA 1
ATOM 1276 C C . THR A 1 155 ? -4.390 5.912 10.258 1.00 94.44 155 THR A C 1
ATOM 1278 O O . THR A 1 155 ? -4.975 4.873 9.951 1.00 94.44 155 THR A O 1
ATOM 1281 N N . LEU A 1 156 ? -3.076 6.056 10.085 1.00 95.19 156 LEU A N 1
ATOM 1282 C CA . LEU A 1 156 ? -2.184 4.981 9.638 1.00 95.19 156 LEU A CA 1
ATOM 1283 C C . LEU A 1 156 ? -1.638 4.127 10.795 1.00 95.19 156 LEU A C 1
ATOM 1285 O O . LEU A 1 156 ? -0.759 3.290 10.582 1.00 95.19 156 LEU A O 1
ATOM 1289 N N . ASN A 1 157 ? -2.110 4.325 12.031 1.00 95.56 157 ASN A N 1
ATOM 1290 C CA . ASN A 1 157 ? -1.651 3.554 13.185 1.00 95.56 157 ASN A CA 1
ATOM 1291 C C . ASN A 1 157 ? -2.352 2.195 13.271 1.00 95.56 157 ASN A C 1
ATOM 1293 O O . ASN A 1 157 ? -3.190 1.959 14.136 1.00 95.56 157 ASN A O 1
ATOM 1297 N N . HIS A 1 158 ? -2.036 1.311 12.333 1.00 95.69 158 HIS A N 1
ATOM 1298 C CA . HIS A 1 158 ? -2.658 0.002 12.210 1.00 95.69 158 HIS A CA 1
ATOM 1299 C C . HIS A 1 158 ? -1.593 -1.070 11.933 1.00 95.69 158 HIS A C 1
ATOM 1301 O O . HIS A 1 158 ? -0.658 -0.823 11.171 1.00 95.69 158 HIS A O 1
ATOM 1307 N N . TYR A 1 159 ? -1.722 -2.255 12.538 1.00 93.44 159 TYR A N 1
ATOM 1308 C CA . TYR A 1 159 ? -0.699 -3.313 12.523 1.00 93.44 159 TYR A CA 1
ATOM 1309 C C . TYR A 1 159 ? -0.265 -3.710 11.098 1.00 93.44 159 TYR A C 1
ATOM 1311 O O . TYR A 1 159 ? 0.913 -3.947 10.848 1.00 93.44 159 TYR A O 1
ATOM 1319 N N . TYR A 1 160 ? -1.201 -3.709 10.142 1.00 91.50 160 TYR A N 1
ATOM 1320 C CA . TYR A 1 160 ? -0.947 -4.081 8.742 1.00 91.50 160 TYR A CA 1
ATOM 1321 C C . TYR A 1 160 ? -0.153 -3.025 7.946 1.00 91.50 160 TYR A C 1
ATOM 1323 O O . TYR A 1 160 ? 0.344 -3.298 6.856 1.00 91.50 160 TYR A O 1
ATOM 1331 N N . LEU A 1 161 ? -0.013 -1.794 8.458 1.00 92.06 161 LEU A N 1
ATOM 1332 C CA . LEU A 1 161 ? 0.627 -0.714 7.696 1.00 92.06 161 LEU A CA 1
ATOM 1333 C C . LEU A 1 161 ? 2.130 -0.916 7.533 1.00 92.06 161 LEU A C 1
ATOM 1335 O O . LEU A 1 161 ? 2.693 -0.353 6.601 1.00 92.06 161 LEU A O 1
ATOM 1339 N N . GLY A 1 162 ? 2.773 -1.720 8.387 1.00 90.44 162 GLY A N 1
ATOM 1340 C CA . GLY A 1 162 ? 4.186 -2.068 8.220 1.00 90.44 162 GLY A CA 1
ATOM 1341 C C . GLY A 1 162 ? 4.466 -2.666 6.839 1.00 90.44 162 GLY A C 1
ATOM 1342 O O . GLY A 1 162 ? 5.300 -2.144 6.101 1.00 90.44 162 GLY A O 1
ATOM 1343 N N . ASP A 1 163 ? 3.697 -3.684 6.452 1.00 89.94 163 ASP A N 1
ATOM 1344 C CA . ASP A 1 163 ? 3.854 -4.361 5.160 1.00 89.94 163 ASP A CA 1
ATOM 1345 C C . ASP A 1 163 ? 3.522 -3.435 3.981 1.00 89.94 163 ASP A C 1
ATOM 1347 O O . ASP A 1 163 ? 4.219 -3.427 2.961 1.00 89.94 163 ASP A O 1
ATOM 1351 N N . ILE A 1 164 ? 2.502 -2.584 4.139 1.00 92.31 164 ILE A N 1
ATOM 1352 C CA . ILE A 1 164 ? 2.152 -1.577 3.133 1.00 92.31 164 ILE A CA 1
ATOM 1353 C C . ILE A 1 164 ? 3.286 -0.563 2.954 1.00 92.31 164 ILE A C 1
ATOM 1355 O O . ILE A 1 164 ? 3.659 -0.281 1.818 1.00 92.31 164 ILE A O 1
ATOM 1359 N N . PHE A 1 165 ? 3.880 -0.036 4.029 1.00 94.75 165 PHE A N 1
ATOM 1360 C CA . PHE A 1 165 ? 5.003 0.901 3.920 1.00 94.75 165 PHE A CA 1
ATOM 1361 C C . PHE A 1 165 ? 6.205 0.267 3.221 1.00 94.75 165 PHE A C 1
ATOM 1363 O O . PHE A 1 165 ? 6.801 0.903 2.353 1.00 94.75 165 PHE A O 1
ATOM 1370 N N . VAL A 1 166 ? 6.530 -0.995 3.521 1.00 93.56 166 VAL A N 1
ATOM 1371 C CA . VAL A 1 166 ? 7.593 -1.731 2.815 1.00 93.56 166 VAL A CA 1
ATOM 1372 C C . VAL A 1 166 ? 7.303 -1.796 1.313 1.00 93.56 166 VAL A C 1
ATOM 1374 O O . VAL A 1 166 ? 8.171 -1.474 0.495 1.00 93.56 166 VAL A O 1
ATOM 1377 N N . LYS A 1 167 ? 6.071 -2.148 0.932 1.00 93.56 167 LYS A N 1
ATOM 1378 C CA . LYS A 1 167 ? 5.648 -2.205 -0.473 1.00 93.56 167 LYS A CA 1
ATOM 1379 C C . LYS A 1 167 ? 5.689 -0.839 -1.162 1.00 93.56 167 LYS A C 1
ATOM 1381 O O . LYS A 1 167 ? 6.181 -0.732 -2.287 1.00 93.56 167 LYS A O 1
ATOM 1386 N N . LEU A 1 168 ? 5.218 0.213 -0.500 1.00 95.19 168 LEU A N 1
ATOM 1387 C CA . LEU A 1 168 ? 5.224 1.575 -1.038 1.00 95.19 168 LEU A CA 1
ATOM 1388 C C . LEU A 1 168 ? 6.648 2.118 -1.197 1.00 95.19 168 LEU A C 1
ATOM 1390 O O . LEU A 1 168 ? 6.971 2.685 -2.237 1.00 95.19 168 LEU A O 1
ATOM 1394 N N . ASN A 1 169 ? 7.533 1.868 -0.230 1.00 93.56 169 ASN A N 1
ATOM 1395 C CA . ASN A 1 169 ? 8.947 2.227 -0.334 1.00 93.56 169 ASN A CA 1
ATOM 1396 C C . ASN A 1 169 ? 9.635 1.493 -1.497 1.00 93.56 169 ASN A C 1
ATOM 1398 O O . ASN A 1 169 ? 10.375 2.114 -2.262 1.00 93.56 169 ASN A O 1
ATOM 1402 N N . ARG A 1 170 ? 9.338 0.201 -1.704 1.00 91.50 170 ARG A N 1
ATOM 1403 C CA . ARG A 1 170 ? 9.793 -0.528 -2.900 1.00 91.50 170 ARG A CA 1
ATOM 1404 C C . ARG A 1 170 ? 9.260 0.114 -4.182 1.00 91.50 170 ARG A C 1
ATOM 1406 O O . ARG A 1 170 ? 10.021 0.305 -5.125 1.00 91.50 170 ARG A O 1
ATOM 1413 N N . THR A 1 171 ? 7.984 0.491 -4.201 1.00 92.81 171 THR A N 1
ATOM 1414 C CA . THR A 1 171 ? 7.352 1.164 -5.346 1.00 92.81 171 THR A CA 1
ATOM 1415 C C . THR A 1 171 ? 8.055 2.480 -5.678 1.00 92.81 171 THR A C 1
ATOM 1417 O O . THR A 1 171 ? 8.345 2.732 -6.842 1.00 92.81 171 THR A O 1
ATOM 1420 N N . VAL A 1 172 ? 8.435 3.282 -4.677 1.00 94.25 172 VAL A N 1
ATOM 1421 C CA . VAL A 1 172 ? 9.246 4.498 -4.874 1.00 94.25 172 VAL A CA 1
ATOM 1422 C C . VAL A 1 172 ? 10.583 4.183 -5.552 1.00 94.25 172 VAL A C 1
ATOM 1424 O O . VAL A 1 172 ? 10.972 4.881 -6.489 1.00 94.25 172 VAL A O 1
ATOM 1427 N N 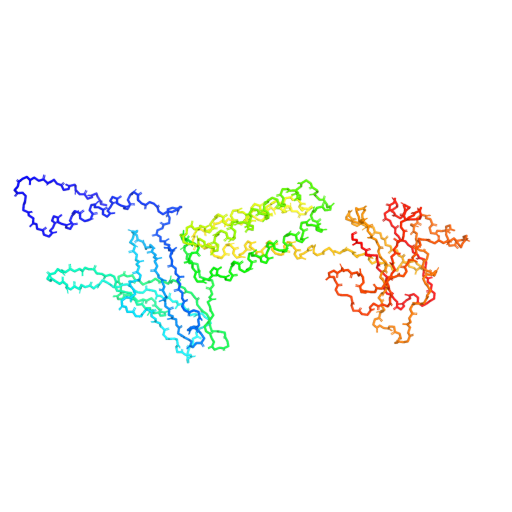. SER A 1 173 ? 11.296 3.144 -5.111 1.00 86.81 173 SER A N 1
ATOM 1428 C CA . SER A 1 173 ? 12.562 2.734 -5.735 1.00 86.81 173 SER A CA 1
ATOM 1429 C C . SER A 1 173 ? 12.385 2.306 -7.195 1.00 86.81 173 SER A C 1
ATOM 1431 O O . SER A 1 173 ? 13.170 2.721 -8.052 1.00 86.81 173 SER A O 1
ATOM 1433 N N . GLU A 1 174 ? 11.346 1.525 -7.491 1.00 86.94 174 GLU A N 1
ATOM 1434 C CA . GLU A 1 174 ? 11.018 1.117 -8.862 1.00 86.94 174 GLU A CA 1
ATOM 1435 C C . GLU A 1 174 ? 10.629 2.322 -9.727 1.00 86.94 174 GLU A C 1
ATOM 1437 O O . GLU A 1 174 ? 11.120 2.453 -10.843 1.00 86.94 174 GLU A O 1
ATOM 1442 N N . LEU A 1 175 ? 9.846 3.268 -9.196 1.00 90.94 175 LEU A N 1
ATOM 1443 C CA . LEU A 1 175 ? 9.462 4.498 -9.897 1.00 90.94 175 LEU A CA 1
ATOM 1444 C C . LEU A 1 175 ? 10.660 5.385 -10.234 1.00 90.94 175 LEU A C 1
ATOM 1446 O O . LEU A 1 175 ? 10.723 5.941 -11.329 1.00 90.94 175 LEU A O 1
ATOM 1450 N N . LYS A 1 176 ? 11.628 5.523 -9.320 1.00 87.25 176 LYS A N 1
ATOM 1451 C CA . LYS A 1 176 ? 12.870 6.266 -9.594 1.00 87.25 176 LYS A CA 1
ATOM 1452 C C . LYS A 1 176 ? 13.638 5.642 -10.755 1.00 87.25 176 LYS A C 1
ATOM 1454 O O . LYS A 1 176 ? 14.095 6.367 -11.638 1.00 87.25 176 LYS A O 1
ATOM 1459 N N . SER A 1 177 ? 13.766 4.316 -10.756 1.00 78.25 177 SER A N 1
ATOM 1460 C CA . SER A 1 177 ? 14.415 3.574 -11.840 1.00 78.25 177 SER A CA 1
ATOM 1461 C C . SER A 1 177 ? 13.640 3.722 -13.151 1.00 78.25 177 SER A C 1
ATOM 1463 O O . SER A 1 177 ? 14.220 4.109 -14.163 1.00 78.25 177 SER A O 1
ATOM 1465 N N . PHE A 1 178 ? 12.326 3.502 -13.122 1.00 83.38 178 PHE A N 1
ATOM 1466 C CA . PHE A 1 178 ? 11.439 3.653 -14.271 1.00 83.38 178 PHE A CA 1
ATOM 1467 C C . PHE A 1 178 ? 11.534 5.056 -14.876 1.00 83.38 178 PHE A C 1
ATOM 1469 O O . PHE A 1 178 ? 11.761 5.199 -16.074 1.00 83.38 178 PHE A O 1
ATOM 1476 N N . ASN A 1 179 ? 11.447 6.105 -14.058 1.00 85.19 179 ASN A N 1
ATOM 1477 C CA . ASN A 1 179 ? 11.522 7.469 -14.563 1.00 85.19 179 ASN A CA 1
ATOM 1478 C C . ASN A 1 179 ? 12.892 7.767 -15.189 1.00 85.19 179 ASN A C 1
ATOM 1480 O O . ASN A 1 179 ? 12.980 8.294 -16.296 1.00 85.19 179 ASN A O 1
ATOM 1484 N N . ARG A 1 180 ? 13.973 7.368 -14.506 1.00 75.44 180 ARG A N 1
ATOM 1485 C CA . ARG A 1 180 ? 15.342 7.596 -14.978 1.00 75.44 180 ARG A CA 1
ATOM 1486 C C . ARG A 1 180 ? 15.620 6.914 -16.313 1.00 75.44 180 ARG A C 1
ATOM 1488 O O . ARG A 1 180 ? 16.263 7.529 -17.152 1.00 75.44 180 ARG A O 1
ATOM 1495 N N . PHE A 1 181 ? 15.184 5.672 -16.493 1.00 66.06 181 PHE A N 1
ATOM 1496 C CA . PHE A 1 181 ? 15.605 4.873 -17.644 1.00 66.06 181 PHE A CA 1
ATOM 1497 C C . PHE A 1 181 ? 14.550 4.782 -18.756 1.00 66.06 181 PHE A C 1
ATOM 1499 O O . PHE A 1 181 ? 14.925 4.649 -19.913 1.00 66.06 181 PHE A O 1
ATOM 1506 N N . VAL A 1 182 ? 13.256 4.866 -18.436 1.00 67.81 182 VAL A N 1
ATOM 1507 C CA . VAL A 1 182 ? 12.152 4.677 -19.397 1.00 67.81 182 VAL A CA 1
ATOM 1508 C C . VAL A 1 182 ? 11.491 6.014 -19.729 1.00 67.81 182 VAL A C 1
ATOM 1510 O O . VAL A 1 182 ? 11.446 6.446 -20.878 1.00 67.81 182 VAL A O 1
ATOM 1513 N N . PHE A 1 183 ? 10.964 6.687 -18.707 1.00 70.31 183 PHE A N 1
ATOM 1514 C CA . PHE A 1 183 ? 10.040 7.804 -18.906 1.00 70.31 183 PHE A CA 1
ATOM 1515 C C . PHE A 1 183 ? 10.759 9.097 -19.316 1.00 70.31 183 PHE A C 1
ATOM 1517 O O . PHE A 1 183 ? 10.244 9.865 -20.123 1.00 70.31 183 PHE A O 1
ATOM 1524 N N . SER A 1 184 ? 11.977 9.330 -18.817 1.00 69.19 184 SER A N 1
ATOM 1525 C CA . SER A 1 184 ? 12.762 10.521 -19.171 1.00 69.19 184 SER A CA 1
ATOM 1526 C C . SER A 1 184 ? 13.268 10.533 -20.614 1.00 69.19 184 SER A C 1
ATOM 1528 O O . SER A 1 184 ? 13.422 11.616 -21.179 1.00 69.19 184 SER A O 1
ATOM 1530 N N . ALA A 1 185 ? 13.484 9.356 -21.210 1.00 62.53 185 ALA A N 1
ATOM 1531 C CA . ALA A 1 185 ? 13.972 9.214 -22.579 1.00 62.53 185 ALA A CA 1
ATOM 1532 C C . ALA A 1 185 ? 12.889 9.555 -23.615 1.00 62.53 185 ALA A C 1
ATOM 1534 O O . ALA A 1 185 ? 13.177 10.216 -24.608 1.00 62.53 185 ALA A O 1
ATOM 1535 N N . SER A 1 186 ? 11.641 9.160 -23.351 1.00 63.22 186 SER A N 1
ATOM 1536 C CA . SER A 1 186 ? 10.499 9.380 -24.249 1.00 63.22 186 SER A CA 1
ATOM 1537 C C . SER A 1 186 ? 9.699 10.647 -23.917 1.00 63.22 186 SER A C 1
ATOM 1539 O O . SER A 1 186 ? 9.135 11.279 -24.810 1.00 63.22 186 SER A O 1
ATOM 1541 N N . ARG A 1 187 ? 9.623 11.057 -22.642 1.00 71.44 187 ARG A N 1
ATOM 1542 C CA . ARG A 1 187 ? 8.729 12.131 -22.163 1.00 71.44 187 ARG A CA 1
ATOM 1543 C C . ARG A 1 187 ? 9.442 13.059 -21.171 1.00 71.44 187 ARG A C 1
ATOM 1545 O O . ARG A 1 187 ? 9.090 13.154 -19.995 1.00 71.44 187 ARG A O 1
ATOM 1552 N N . SER A 1 188 ? 10.441 13.795 -21.660 1.00 68.56 188 SER A N 1
ATOM 1553 C CA . SER A 1 188 ? 11.341 14.642 -20.854 1.00 68.56 188 SER A CA 1
ATOM 1554 C C . SER A 1 188 ? 10.627 15.641 -19.923 1.00 68.56 188 SER A C 1
ATOM 1556 O O . SER A 1 188 ? 10.983 15.738 -18.747 1.00 68.56 188 SER A O 1
ATOM 1558 N N . TYR A 1 189 ? 9.590 16.340 -20.398 1.00 78.88 189 TYR A N 1
ATOM 1559 C CA . TYR A 1 189 ? 8.827 17.300 -19.586 1.00 78.88 189 TYR A CA 1
ATOM 1560 C C . TYR A 1 189 ? 7.993 16.627 -18.486 1.00 78.88 189 TYR A C 1
ATOM 1562 O O . TYR A 1 189 ? 8.019 17.068 -17.335 1.00 78.88 189 TYR A O 1
ATOM 1570 N N . ALA A 1 190 ? 7.294 15.534 -18.808 1.00 82.38 190 ALA A N 1
ATOM 1571 C CA . ALA A 1 190 ? 6.509 14.776 -17.833 1.00 82.38 190 ALA A CA 1
ATOM 1572 C C . ALA A 1 190 ? 7.414 14.091 -16.793 1.00 82.38 190 ALA A C 1
ATOM 1574 O O . ALA A 1 190 ? 7.061 14.010 -15.618 1.00 82.38 190 ALA A O 1
ATOM 1575 N N . SER A 1 191 ? 8.616 13.671 -17.196 1.00 84.75 191 SER A N 1
ATOM 1576 C CA . SER A 1 191 ? 9.634 13.108 -16.305 1.00 84.75 191 SER A CA 1
ATOM 1577 C C . SER A 1 191 ? 10.052 14.068 -15.193 1.00 84.75 191 SER A C 1
ATOM 1579 O O . SER A 1 191 ? 10.195 13.638 -14.048 1.00 84.75 191 SER A O 1
ATOM 1581 N N . ILE A 1 192 ? 10.193 15.368 -15.482 1.00 87.69 192 ILE A N 1
ATOM 1582 C CA . ILE A 1 192 ? 10.515 16.374 -14.456 1.00 87.69 192 ILE A CA 1
ATOM 1583 C C . ILE A 1 192 ? 9.410 16.419 -13.394 1.00 87.69 192 ILE A C 1
ATOM 1585 O O . ILE A 1 192 ? 9.699 16.363 -12.197 1.00 87.69 192 ILE A O 1
ATOM 1589 N N . LEU A 1 193 ? 8.146 16.473 -13.822 1.00 92.25 193 LEU A N 1
ATOM 1590 C CA . LEU A 1 193 ? 7.002 16.463 -12.910 1.00 92.25 193 LEU A CA 1
ATOM 1591 C C . LEU A 1 193 ? 6.951 15.165 -12.091 1.00 92.25 193 LEU A C 1
ATOM 1593 O O . LEU A 1 193 ? 6.769 15.207 -10.873 1.00 92.25 193 LEU A O 1
ATOM 1597 N N . LEU A 1 194 ? 7.201 14.025 -12.738 1.00 93.00 194 LEU A N 1
ATOM 1598 C CA . LEU A 1 194 ? 7.244 12.720 -12.091 1.00 93.00 194 LEU A CA 1
ATOM 1599 C C . LEU A 1 194 ? 8.352 12.645 -11.024 1.00 93.00 194 LEU A C 1
ATOM 1601 O O . LEU A 1 194 ? 8.103 12.130 -9.937 1.00 93.00 194 LEU A O 1
ATOM 1605 N N . VAL A 1 195 ? 9.540 13.225 -11.258 1.00 93.94 195 VAL A N 1
ATOM 1606 C CA . VAL A 1 195 ? 10.593 13.329 -10.223 1.00 93.94 195 VAL A CA 1
ATOM 1607 C C . VAL A 1 195 ? 10.075 14.064 -8.985 1.00 93.94 195 VAL A C 1
ATOM 1609 O O . VAL A 1 195 ? 10.288 13.597 -7.863 1.00 93.94 195 VAL A O 1
ATOM 1612 N N . PHE A 1 196 ? 9.400 15.205 -9.158 1.00 95.56 196 PHE A N 1
ATOM 1613 C CA . PHE A 1 196 ? 8.870 15.972 -8.028 1.00 95.56 196 PHE A CA 1
ATOM 1614 C C . PHE A 1 196 ? 7.824 15.183 -7.239 1.00 95.56 196 PHE A C 1
ATOM 1616 O O . PHE A 1 196 ? 7.884 15.171 -6.007 1.00 95.56 196 PHE A O 1
ATOM 1623 N N . LEU A 1 197 ? 6.911 14.493 -7.925 1.00 96.56 197 LEU A N 1
ATOM 1624 C CA . LEU A 1 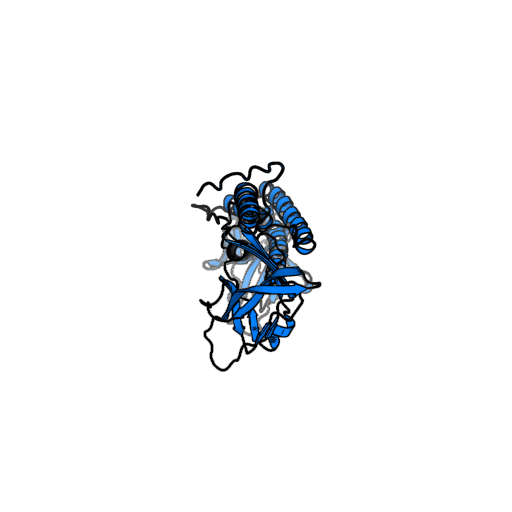197 ? 5.889 13.670 -7.279 1.00 96.56 197 LEU A CA 1
ATOM 1625 C C . LEU A 1 197 ? 6.497 12.475 -6.535 1.00 96.56 197 LEU A C 1
ATOM 1627 O O . LEU A 1 197 ? 6.134 12.237 -5.386 1.00 96.56 197 LEU A O 1
ATOM 1631 N N . ILE A 1 198 ? 7.477 11.780 -7.124 1.00 96.31 198 ILE A N 1
ATOM 1632 C CA . ILE A 1 198 ? 8.180 10.665 -6.470 1.00 96.31 198 ILE A CA 1
ATOM 1633 C C . ILE A 1 198 ? 8.903 11.141 -5.204 1.00 96.31 198 ILE A C 1
ATOM 1635 O O . ILE A 1 198 ? 8.809 10.502 -4.157 1.00 96.31 198 ILE A O 1
ATOM 1639 N N . ASN A 1 199 ? 9.605 12.277 -5.270 1.00 96.25 199 ASN A N 1
ATOM 1640 C CA . ASN A 1 199 ? 10.300 12.835 -4.108 1.00 96.25 199 ASN A CA 1
ATOM 1641 C C . ASN A 1 199 ? 9.317 13.293 -3.020 1.00 96.25 199 ASN A C 1
ATOM 1643 O O . ASN A 1 199 ? 9.588 13.122 -1.829 1.00 96.25 199 ASN A O 1
ATOM 1647 N N . LYS A 1 200 ? 8.167 13.857 -3.417 1.00 97.06 200 LYS A N 1
ATOM 1648 C CA . LYS A 1 200 ? 7.082 14.206 -2.494 1.00 97.06 200 LYS A CA 1
ATOM 1649 C C . LYS A 1 200 ? 6.541 12.947 -1.818 1.00 97.06 200 LYS A C 1
ATOM 1651 O O . LYS A 1 200 ? 6.504 12.920 -0.594 1.00 97.06 200 LYS A O 1
ATOM 1656 N N . LEU A 1 201 ? 6.215 11.900 -2.579 1.00 97.12 201 LEU A N 1
ATOM 1657 C CA . LEU A 1 201 ? 5.755 10.619 -2.040 1.00 97.12 201 LEU A CA 1
ATOM 1658 C C . LEU A 1 201 ? 6.770 10.035 -1.049 1.00 97.12 201 LEU A C 1
ATOM 1660 O O . LEU A 1 201 ? 6.394 9.706 0.067 1.00 97.12 201 LEU A O 1
ATOM 1664 N N . GLU A 1 202 ? 8.058 9.979 -1.396 1.00 97.25 202 GLU A N 1
ATOM 1665 C CA . GLU A 1 202 ? 9.097 9.470 -0.490 1.00 97.25 202 GLU A CA 1
ATOM 1666 C C . GLU A 1 202 ? 9.141 10.240 0.841 1.00 97.25 202 GLU A C 1
ATOM 1668 O O . GLU A 1 202 ? 9.249 9.639 1.913 1.00 97.25 202 GLU A O 1
ATOM 1673 N N . ARG A 1 203 ? 9.058 11.574 0.789 1.00 96.44 203 ARG A N 1
ATOM 1674 C CA . ARG A 1 203 ? 9.037 12.414 1.992 1.00 96.44 203 ARG A CA 1
ATOM 1675 C C . ARG A 1 203 ? 7.799 12.138 2.842 1.00 96.44 203 ARG A C 1
ATOM 1677 O O . ARG A 1 203 ? 7.923 11.989 4.056 1.00 96.44 203 ARG A O 1
ATOM 1684 N N . GLU A 1 204 ? 6.628 12.083 2.214 1.00 95.56 204 GLU A N 1
ATOM 1685 C CA . GLU A 1 204 ? 5.362 11.841 2.908 1.00 95.56 204 GLU A CA 1
ATOM 1686 C C . GLU A 1 204 ? 5.312 10.434 3.513 1.00 95.56 204 GLU A C 1
ATOM 1688 O O . GLU A 1 204 ? 4.855 10.292 4.641 1.00 95.56 204 GLU A O 1
ATOM 1693 N N . LEU A 1 205 ? 5.863 9.412 2.847 1.00 96.31 205 LEU A N 1
ATOM 1694 C CA . LEU A 1 205 ? 5.976 8.062 3.408 1.00 96.31 205 LEU A CA 1
ATOM 1695 C C . LEU A 1 205 ? 6.864 8.035 4.656 1.00 96.31 205 LEU A C 1
ATOM 1697 O O . LEU A 1 205 ? 6.447 7.495 5.677 1.00 96.31 205 LEU A O 1
ATOM 1701 N N . LYS A 1 206 ? 8.041 8.678 4.621 1.00 95.50 206 LYS A N 1
ATOM 1702 C CA . LYS A 1 206 ? 8.926 8.778 5.800 1.00 95.50 206 LYS A CA 1
ATOM 1703 C C . LYS A 1 206 ? 8.244 9.492 6.969 1.00 95.50 206 LYS A C 1
ATOM 1705 O O . LYS A 1 206 ? 8.373 9.071 8.122 1.00 95.50 206 LYS A O 1
ATOM 1710 N N . PHE A 1 207 ? 7.515 10.571 6.678 1.00 95.19 207 PHE A N 1
ATOM 1711 C CA . PHE A 1 207 ? 6.756 11.305 7.687 1.00 95.19 207 PHE A CA 1
ATOM 1712 C C . PHE A 1 207 ? 5.625 10.450 8.267 1.00 95.19 207 PHE A C 1
ATOM 1714 O O . PHE A 1 207 ? 5.512 10.339 9.486 1.00 95.19 207 PHE A O 1
ATOM 1721 N N . ALA A 1 208 ? 4.830 9.818 7.405 1.00 95.31 208 ALA A N 1
ATOM 1722 C CA . ALA A 1 208 ? 3.694 8.990 7.779 1.00 95.31 208 ALA A CA 1
ATOM 1723 C C . ALA A 1 208 ? 4.109 7.762 8.593 1.00 95.31 208 ALA A C 1
ATOM 1725 O O . ALA A 1 208 ? 3.442 7.416 9.565 1.00 95.31 208 ALA A O 1
ATOM 1726 N N . GLU A 1 209 ? 5.234 7.137 8.247 1.00 94.12 209 GLU A N 1
ATOM 1727 C CA . GLU A 1 209 ? 5.781 5.999 8.979 1.00 94.12 209 GLU A CA 1
ATOM 1728 C C . GLU A 1 209 ? 6.218 6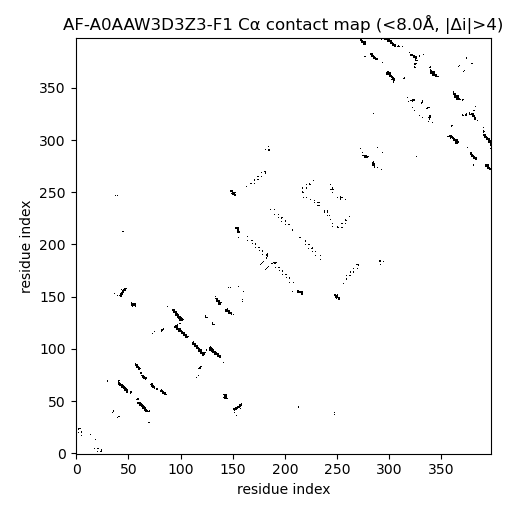.383 10.401 1.00 94.12 209 GLU A C 1
ATOM 1730 O O . GLU A 1 209 ? 6.005 5.604 11.330 1.00 94.12 209 GLU A O 1
ATOM 1735 N N . SER A 1 210 ? 6.748 7.599 10.581 1.00 93.94 210 SER A N 1
ATOM 1736 C CA . SER A 1 210 ? 7.162 8.132 11.890 1.00 93.94 210 SER A CA 1
ATOM 1737 C C . SER A 1 210 ? 5.994 8.715 12.701 1.00 93.94 210 SER A C 1
ATOM 1739 O O . SER A 1 210 ? 6.033 8.719 13.928 1.00 93.94 210 SER A O 1
ATOM 1741 N N . ASN A 1 211 ? 4.942 9.202 12.031 1.00 94.19 211 ASN A N 1
ATOM 1742 C CA . ASN A 1 211 ? 3.799 9.905 12.627 1.00 94.19 211 ASN A CA 1
ATOM 1743 C C . ASN A 1 211 ? 2.456 9.247 12.266 1.00 94.19 211 ASN A C 1
ATOM 1745 O O . ASN A 1 211 ? 1.488 9.925 11.906 1.00 94.19 211 ASN A O 1
ATOM 1749 N N . ARG A 1 212 ? 2.381 7.915 12.379 1.00 93.12 212 ARG A N 1
ATOM 1750 C CA . ARG A 1 212 ? 1.228 7.105 11.938 1.00 93.12 212 ARG A CA 1
ATOM 1751 C C . ARG A 1 212 ? -0.107 7.559 12.526 1.00 93.12 212 ARG A C 1
ATOM 1753 O O . ARG A 1 212 ? -1.102 7.622 11.811 1.00 93.12 212 ARG A O 1
ATOM 1760 N N . ALA A 1 213 ? -0.114 7.930 13.805 1.00 91.75 213 ALA A N 1
ATOM 1761 C CA . ALA A 1 213 ? -1.314 8.375 14.516 1.00 91.75 213 ALA A CA 1
ATOM 1762 C C . ALA A 1 213 ? -1.886 9.712 14.008 1.00 91.75 213 ALA A C 1
ATOM 1764 O O . ALA A 1 213 ? -3.057 9.990 14.237 1.00 91.75 213 ALA A O 1
ATOM 1765 N N . ASN A 1 214 ? -1.081 10.524 13.317 1.00 88.06 214 ASN A N 1
ATOM 1766 C CA . ASN A 1 214 ? -1.471 11.848 12.815 1.00 88.06 214 ASN A CA 1
ATOM 1767 C C . ASN A 1 214 ? -1.559 11.897 11.283 1.00 88.06 214 ASN A C 1
ATOM 1769 O O . ASN A 1 214 ? -1.680 12.975 10.708 1.00 88.06 214 ASN A O 1
ATOM 1773 N N . SER A 1 215 ? -1.454 10.746 10.623 1.00 92.38 215 SER A N 1
ATOM 1774 C CA . SER A 1 215 ? -1.402 10.644 9.166 1.00 92.38 215 SER A CA 1
ATOM 1775 C C . SER A 1 215 ? -2.611 9.879 8.647 1.00 92.38 215 SER A C 1
ATOM 1777 O O . SER A 1 215 ? -3.085 8.955 9.308 1.00 92.38 215 SER A O 1
ATOM 1779 N N . TYR A 1 216 ? -3.104 10.251 7.464 1.00 89.31 216 TYR A N 1
ATOM 1780 C CA . TYR A 1 216 ? -4.369 9.758 6.917 1.00 89.31 216 TYR A CA 1
ATOM 1781 C C . TYR A 1 216 ? -4.168 8.965 5.608 1.00 89.31 216 TYR A C 1
ATOM 1783 O O . TYR A 1 216 ? -3.419 9.431 4.748 1.00 89.31 216 TYR A O 1
ATOM 1791 N N . PRO A 1 217 ? -4.842 7.811 5.389 1.00 93.19 217 PRO A N 1
ATOM 1792 C CA . PRO A 1 217 ? -4.634 6.994 4.187 1.00 93.19 217 PRO A CA 1
ATOM 1793 C C . PRO A 1 217 ? -4.858 7.719 2.859 1.00 93.19 217 PRO A C 1
ATOM 1795 O O . PRO A 1 217 ? -4.073 7.529 1.931 1.00 93.19 217 PRO A O 1
ATOM 1798 N N . LYS A 1 218 ? -5.877 8.586 2.768 1.00 93.56 218 LYS A N 1
ATOM 1799 C CA . LYS A 1 218 ? -6.189 9.302 1.520 1.00 93.56 218 LYS A CA 1
ATOM 1800 C C . LYS A 1 218 ? -5.035 10.192 1.055 1.00 93.56 218 LYS A C 1
ATOM 1802 O O . LYS A 1 218 ? -4.798 10.292 -0.136 1.00 93.56 218 LYS A O 1
ATOM 1807 N N . GLN A 1 219 ? -4.275 10.784 1.978 1.00 91.94 219 GLN A N 1
ATOM 1808 C CA . GLN A 1 219 ? -3.134 11.636 1.627 1.00 91.94 219 GLN A CA 1
ATOM 1809 C C . GLN A 1 219 ? -2.069 10.868 0.834 1.00 91.94 219 GLN A C 1
ATOM 1811 O O . GLN A 1 219 ? -1.511 11.400 -0.120 1.00 91.94 219 GLN A O 1
ATOM 1816 N N . ILE A 1 220 ? -1.784 9.624 1.228 1.00 95.12 220 ILE A N 1
ATOM 1817 C CA . ILE A 1 220 ? -0.843 8.763 0.504 1.00 95.12 220 ILE A CA 1
ATOM 1818 C C . ILE A 1 220 ? -1.482 8.287 -0.801 1.00 95.12 220 ILE A C 1
ATOM 1820 O O . ILE A 1 220 ? -0.822 8.307 -1.835 1.00 95.12 220 ILE A O 1
ATOM 1824 N N . PHE A 1 221 ? -2.757 7.892 -0.756 1.00 96.19 221 PHE A N 1
ATOM 1825 C CA . PHE A 1 221 ? -3.491 7.434 -1.931 1.00 96.19 221 PHE A CA 1
ATOM 1826 C C . PHE A 1 221 ? -3.493 8.478 -3.053 1.00 96.19 221 PHE A C 1
ATOM 1828 O O . PHE A 1 221 ? -3.063 8.158 -4.153 1.00 96.19 221 PHE A O 1
ATOM 1835 N N . ASP A 1 222 ? -3.881 9.721 -2.754 1.00 95.19 222 ASP A N 1
ATOM 1836 C CA . ASP A 1 222 ? -3.953 10.818 -3.728 1.00 95.19 222 ASP A CA 1
ATOM 1837 C C . ASP A 1 222 ? -2.597 11.048 -4.421 1.00 95.19 222 ASP A C 1
ATOM 1839 O O . ASP A 1 222 ? -2.537 11.268 -5.622 1.00 95.19 222 ASP A O 1
ATOM 1843 N N . LEU A 1 223 ? -1.480 10.938 -3.689 1.00 95.62 223 LEU A N 1
ATOM 1844 C CA . LEU A 1 223 ? -0.141 11.105 -4.271 1.00 95.62 223 LEU A CA 1
ATOM 1845 C C . LEU A 1 223 ? 0.250 9.965 -5.208 1.00 95.62 223 LEU A C 1
ATOM 1847 O O . LEU A 1 223 ? 0.936 10.192 -6.204 1.00 95.62 223 LEU A O 1
ATOM 1851 N N . ILE A 1 224 ? -0.124 8.735 -4.860 1.00 95.88 224 ILE A N 1
ATOM 1852 C CA . ILE A 1 224 ? 0.120 7.579 -5.721 1.00 95.88 224 ILE A CA 1
ATOM 1853 C C . ILE A 1 224 ? -0.781 7.674 -6.956 1.00 95.88 224 ILE A C 1
ATOM 1855 O O . ILE A 1 224 ? -0.321 7.359 -8.050 1.00 95.88 224 ILE A O 1
ATOM 1859 N N . ASP A 1 225 ? -2.014 8.151 -6.797 1.00 95.25 225 ASP A N 1
ATOM 1860 C CA . ASP A 1 225 ? -2.983 8.324 -7.880 1.00 95.25 225 ASP A CA 1
ATOM 1861 C C . ASP A 1 225 ? -2.546 9.419 -8.863 1.00 95.25 225 ASP A C 1
ATOM 1863 O O . ASP A 1 225 ? -2.547 9.192 -10.071 1.00 95.25 225 ASP A O 1
ATOM 1867 N N . ASP A 1 226 ? -2.031 10.548 -8.361 1.00 94.00 226 ASP A N 1
ATOM 1868 C CA . ASP A 1 226 ? -1.408 11.601 -9.176 1.00 94.00 226 ASP A CA 1
ATOM 1869 C C . ASP A 1 226 ? -0.254 11.040 -10.029 1.00 94.00 226 ASP A C 1
ATOM 1871 O O . ASP A 1 226 ? -0.134 11.335 -11.221 1.00 94.00 226 ASP A O 1
ATOM 1875 N N . ILE A 1 227 ? 0.610 10.212 -9.425 1.00 94.62 227 ILE A N 1
ATOM 1876 C CA . ILE A 1 227 ? 1.730 9.559 -10.121 1.00 94.62 227 ILE A CA 1
ATOM 1877 C C . ILE A 1 227 ? 1.213 8.570 -11.169 1.00 94.62 227 ILE A C 1
ATOM 1879 O O . ILE A 1 227 ? 1.697 8.561 -12.303 1.00 94.62 227 ILE A O 1
ATOM 1883 N N . TYR A 1 228 ? 0.251 7.734 -10.790 1.00 92.56 228 TYR A N 1
ATOM 1884 C CA . TYR A 1 228 ? -0.338 6.715 -11.648 1.00 92.56 228 TYR A CA 1
ATOM 1885 C C . TYR A 1 228 ? -1.003 7.341 -12.877 1.00 92.56 228 TYR A C 1
ATOM 1887 O O . TYR A 1 228 ? -0.675 6.973 -14.007 1.00 92.56 228 TYR A O 1
ATOM 1895 N N . SER A 1 229 ? -1.834 8.359 -12.658 1.00 90.06 229 SER A N 1
ATOM 1896 C CA . SER A 1 229 ? -2.513 9.132 -13.696 1.00 90.06 229 SER A CA 1
ATOM 1897 C C . SER A 1 229 ? -1.526 9.843 -14.619 1.00 90.06 229 SER A C 1
ATOM 1899 O O . SER A 1 229 ? -1.666 9.780 -15.841 1.00 90.06 229 SER A O 1
ATOM 1901 N N . LEU A 1 230 ? -0.481 10.478 -14.067 1.00 90.50 230 LEU A N 1
ATOM 1902 C CA . LEU A 1 230 ? 0.554 11.136 -14.869 1.00 90.50 230 LEU A CA 1
ATOM 1903 C C . LEU A 1 230 ? 1.253 10.149 -15.805 1.00 90.50 230 LEU A C 1
ATOM 1905 O O . LEU A 1 230 ? 1.481 10.469 -16.973 1.00 90.50 230 LEU A O 1
ATOM 1909 N N . ILE A 1 231 ? 1.606 8.967 -15.296 1.00 88.38 231 ILE A N 1
ATOM 1910 C CA . ILE A 1 231 ? 2.233 7.931 -16.112 1.00 88.38 231 ILE A CA 1
ATOM 1911 C C . ILE A 1 231 ? 1.250 7.501 -17.199 1.00 88.38 231 ILE A C 1
ATOM 1913 O O . ILE A 1 231 ? 1.598 7.627 -18.368 1.00 88.38 231 ILE A O 1
ATOM 1917 N N . GLN A 1 232 ? 0.026 7.087 -16.845 1.00 86.00 232 GLN A N 1
ATOM 1918 C CA . GLN A 1 232 ? -0.985 6.619 -17.801 1.00 86.00 232 GLN A CA 1
ATOM 1919 C C . GLN A 1 232 ? -1.263 7.609 -18.940 1.00 86.00 232 GLN A C 1
ATOM 1921 O O . GLN A 1 232 ? -1.238 7.207 -20.100 1.00 86.00 232 GLN A O 1
ATOM 1926 N N . LEU A 1 233 ? -1.468 8.894 -18.630 1.00 84.12 233 LEU A N 1
ATOM 1927 C CA . LEU A 1 233 ? -1.750 9.948 -19.617 1.00 84.12 233 LEU A CA 1
ATOM 1928 C C . LEU A 1 233 ? -0.644 10.123 -20.663 1.00 84.12 233 LEU A C 1
ATOM 1930 O O . LEU A 1 233 ? -0.892 10.628 -21.754 1.00 84.12 233 LEU A O 1
ATOM 1934 N N . ASN A 1 234 ? 0.584 9.743 -20.320 1.00 77.88 234 ASN A N 1
ATOM 1935 C CA . ASN A 1 234 ? 1.750 9.880 -21.185 1.00 77.88 234 ASN A CA 1
ATOM 1936 C C . ASN A 1 234 ? 2.154 8.549 -21.844 1.00 77.88 234 ASN A C 1
ATOM 1938 O O . ASN A 1 234 ? 3.201 8.487 -22.492 1.00 77.88 234 ASN A O 1
ATOM 1942 N N . LEU A 1 235 ? 1.349 7.489 -21.689 1.00 75.69 235 LEU A N 1
ATOM 1943 C CA . LEU A 1 235 ? 1.531 6.218 -22.386 1.00 75.69 235 LEU A CA 1
ATOM 1944 C C . LEU A 1 235 ? 0.715 6.203 -23.687 1.00 75.69 235 LEU A C 1
ATOM 1946 O O . LEU A 1 235 ? -0.501 6.349 -23.668 1.00 75.69 235 LEU A O 1
ATOM 1950 N N . ASP A 1 236 ? 1.375 5.910 -24.811 1.00 58.16 236 ASP A N 1
ATOM 1951 C CA . ASP A 1 236 ? 0.826 6.008 -26.183 1.00 58.16 236 ASP A CA 1
ATOM 1952 C C . ASP A 1 236 ? -0.334 5.047 -26.540 1.00 58.16 236 ASP A C 1
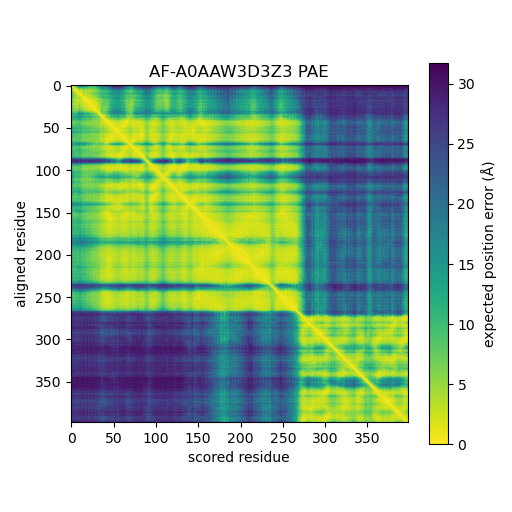ATOM 1954 O O . ASP A 1 236 ? -0.649 4.871 -27.714 1.00 58.16 236 ASP A O 1
ATOM 1958 N N . LYS A 1 237 ? -0.946 4.355 -25.568 1.00 58.41 237 LYS A N 1
ATOM 1959 C CA . LYS A 1 237 ? -1.918 3.267 -25.809 1.00 58.41 237 LYS A CA 1
ATOM 1960 C C . LYS A 1 237 ? -3.130 3.247 -24.871 1.00 58.41 237 LYS A C 1
ATOM 1962 O O . LYS A 1 237 ? -3.772 2.206 -24.750 1.00 58.41 237 LYS A O 1
ATOM 1967 N N . VAL A 1 238 ? -3.437 4.338 -24.177 1.00 59.22 238 VAL A N 1
ATOM 1968 C CA . VAL A 1 238 ? -4.567 4.350 -23.236 1.00 59.22 238 VAL A CA 1
ATOM 1969 C C . VAL A 1 238 ? -5.790 4.977 -23.911 1.00 59.22 238 VAL A C 1
ATOM 1971 O O . VAL A 1 238 ? -5.863 6.193 -24.044 1.00 59.22 238 VAL A O 1
ATOM 1974 N N . GLU A 1 239 ? -6.728 4.139 -24.371 1.00 52.62 239 GLU A N 1
ATOM 1975 C CA . GLU A 1 239 ? -8.034 4.583 -24.900 1.00 52.62 239 GLU A CA 1
ATOM 1976 C C . GLU A 1 239 ? -8.990 5.015 -23.768 1.00 52.62 239 GLU A C 1
ATOM 1978 O O . GLU A 1 239 ? -9.784 5.931 -23.961 1.00 52.62 239 GLU A O 1
ATOM 1983 N N . GLU A 1 240 ? -8.853 4.432 -22.568 1.00 62.19 240 GLU A N 1
ATOM 1984 C CA . GLU A 1 240 ? -9.589 4.804 -21.350 1.00 62.19 240 GLU A CA 1
ATOM 1985 C C . GLU A 1 240 ? -8.669 4.756 -20.120 1.00 62.19 240 GLU A C 1
ATOM 1987 O O . GLU A 1 240 ? -7.953 3.776 -19.902 1.00 62.19 240 GLU A O 1
ATOM 1992 N N . LEU A 1 241 ? -8.679 5.822 -19.314 1.00 67.12 241 LEU A N 1
ATOM 1993 C CA . LEU A 1 241 ? -7.946 5.884 -18.047 1.00 67.12 241 LEU A CA 1
ATOM 1994 C C . LEU A 1 241 ? -8.627 4.969 -17.022 1.00 67.12 241 LEU A C 1
ATOM 1996 O O . LEU A 1 241 ? -9.786 5.192 -16.674 1.00 67.12 241 LEU A O 1
ATOM 2000 N N . ASP A 1 242 ? -7.906 3.965 -16.518 1.00 74.81 242 ASP A N 1
ATOM 2001 C CA . ASP A 1 242 ? -8.371 3.143 -15.392 1.00 74.81 242 ASP A CA 1
ATOM 2002 C C . ASP A 1 242 ? -8.319 3.996 -14.116 1.00 74.81 242 ASP A C 1
ATOM 2004 O O . ASP A 1 242 ? -7.270 4.113 -13.486 1.00 74.81 242 ASP A O 1
ATOM 2008 N N . SER A 1 243 ? -9.422 4.663 -13.765 1.00 79.75 243 SER A N 1
ATOM 2009 C CA . SER A 1 243 ? -9.494 5.506 -12.569 1.00 79.75 243 SER A CA 1
ATOM 2010 C C . SER A 1 243 ? -9.827 4.668 -11.338 1.00 79.75 243 SER A C 1
ATOM 2012 O O . SER A 1 243 ? -10.917 4.095 -11.235 1.00 79.75 243 SER A O 1
ATOM 2014 N N . ILE A 1 244 ? -8.922 4.633 -10.361 1.00 89.38 244 ILE A N 1
ATOM 2015 C CA . ILE A 1 244 ? -9.157 3.939 -9.094 1.00 89.38 244 ILE A CA 1
ATOM 2016 C C . ILE A 1 244 ? -9.620 4.964 -8.066 1.00 89.38 244 ILE A C 1
ATOM 2018 O O . ILE A 1 244 ? -8.836 5.749 -7.551 1.00 89.38 244 ILE A O 1
ATOM 2022 N N . GLU A 1 245 ? -10.902 4.929 -7.714 1.00 91.88 245 GLU A N 1
ATOM 2023 C CA . GLU A 1 245 ? -11.432 5.811 -6.674 1.00 91.88 245 GLU A CA 1
ATOM 2024 C C . GLU A 1 245 ? -11.083 5.315 -5.264 1.00 91.88 245 GLU A C 1
ATOM 2026 O O . GLU A 1 245 ? -11.138 4.109 -4.964 1.00 91.88 245 GLU A O 1
ATOM 2031 N N . PHE A 1 246 ? -10.766 6.266 -4.380 1.00 93.12 246 PHE A N 1
ATOM 2032 C CA . PHE A 1 246 ? -10.547 5.997 -2.964 1.00 93.12 246 PHE A CA 1
ATOM 2033 C C . PHE A 1 246 ? -11.858 5.615 -2.275 1.00 93.12 246 PHE A C 1
ATOM 2035 O O . PHE A 1 246 ? -12.822 6.379 -2.267 1.00 93.12 246 PHE A O 1
ATOM 2042 N N . ASP A 1 247 ? -11.863 4.456 -1.623 1.00 92.94 247 ASP A N 1
ATOM 2043 C CA . ASP A 1 247 ? -12.986 3.986 -0.818 1.00 92.94 247 ASP A CA 1
ATOM 2044 C C . ASP A 1 247 ? -12.631 4.079 0.669 1.00 92.94 247 ASP A C 1
ATOM 2046 O O . ASP A 1 247 ? -11.764 3.361 1.175 1.00 92.94 247 ASP A O 1
ATOM 2050 N N . PHE A 1 248 ? -13.337 4.960 1.377 1.00 91.69 248 PHE A N 1
ATOM 2051 C CA . PHE A 1 248 ? -13.167 5.192 2.810 1.00 91.69 248 PHE A CA 1
ATOM 2052 C C . PHE A 1 248 ? -13.528 3.971 3.672 1.00 91.69 248 PHE A C 1
ATOM 2054 O O . PHE A 1 248 ? -13.056 3.877 4.804 1.00 91.69 248 PHE A O 1
ATOM 2061 N N . GLN A 1 249 ? -14.339 3.039 3.160 1.00 92.25 249 GLN A N 1
ATOM 2062 C CA . GLN A 1 249 ? -14.668 1.779 3.834 1.00 92.25 249 GLN A CA 1
ATOM 2063 C C . GLN A 1 249 ? -13.587 0.713 3.635 1.00 92.25 249 GLN A C 1
ATOM 2065 O O . GLN A 1 249 ? -13.480 -0.208 4.444 1.00 92.25 249 GLN A O 1
ATOM 2070 N N . LYS A 1 250 ? -12.775 0.851 2.579 1.00 93.75 250 LYS A N 1
ATOM 2071 C CA . LYS A 1 250 ? -11.792 -0.144 2.124 1.00 93.75 250 LYS A CA 1
ATOM 2072 C C . LYS A 1 250 ? -10.403 0.464 1.857 1.00 93.75 250 LYS A C 1
ATOM 2074 O O . LYS A 1 250 ? -9.798 0.186 0.814 1.00 93.75 250 LYS A O 1
ATOM 2079 N N . PRO A 1 251 ? -9.858 1.299 2.764 1.00 94.00 251 PRO A N 1
ATOM 2080 C CA . PRO A 1 251 ? -8.681 2.112 2.465 1.00 94.00 251 PRO A CA 1
ATOM 2081 C C . PRO A 1 251 ? -7.432 1.269 2.183 1.00 94.00 251 PRO A C 1
ATOM 2083 O O . PRO A 1 251 ? -6.675 1.587 1.269 1.00 94.00 251 PRO A O 1
ATOM 2086 N N . LEU A 1 252 ? -7.224 0.177 2.931 1.00 94.12 252 LEU A N 1
ATOM 2087 C CA . LEU A 1 252 ? -6.074 -0.715 2.747 1.00 94.12 252 LEU A CA 1
ATOM 2088 C C . LEU A 1 252 ? -6.128 -1.428 1.397 1.00 94.12 252 LEU A C 1
ATOM 2090 O O . LEU A 1 252 ? -5.142 -1.425 0.666 1.00 94.12 252 LEU A O 1
ATOM 2094 N N . THR A 1 253 ? -7.288 -1.981 1.048 1.00 94.88 253 THR A N 1
ATOM 2095 C CA . THR A 1 253 ? -7.518 -2.678 -0.221 1.00 94.88 253 THR A CA 1
ATOM 2096 C C . THR A 1 253 ? -7.260 -1.757 -1.408 1.00 94.88 253 THR A C 1
ATOM 2098 O O . THR A 1 253 ? -6.521 -2.124 -2.320 1.00 94.88 253 THR A O 1
ATOM 2101 N N . LYS A 1 254 ? -7.804 -0.533 -1.382 1.00 94.94 254 LYS A N 1
ATOM 2102 C CA . LYS A 1 254 ? -7.615 0.448 -2.460 1.00 94.94 254 LYS A CA 1
ATOM 2103 C C . LYS A 1 254 ? -6.173 0.931 -2.574 1.00 94.94 254 LYS A C 1
ATOM 2105 O O . LYS A 1 254 ? -5.644 0.983 -3.681 1.00 94.94 254 LYS A O 1
ATOM 2110 N N . LEU A 1 255 ? -5.520 1.226 -1.451 1.00 94.56 255 LEU A N 1
ATOM 2111 C CA . LEU A 1 255 ? -4.114 1.628 -1.438 1.00 94.56 255 LEU A CA 1
ATOM 2112 C C . LEU A 1 255 ? -3.204 0.515 -1.976 1.00 94.56 255 LEU A C 1
ATOM 2114 O O . LEU A 1 255 ? -2.306 0.776 -2.774 1.00 94.56 255 LEU A O 1
ATOM 2118 N N . ASN A 1 256 ? -3.464 -0.728 -1.570 1.00 93.69 256 ASN A N 1
ATOM 2119 C CA . ASN A 1 256 ? -2.699 -1.887 -2.009 1.00 93.69 256 ASN A CA 1
ATOM 2120 C C . ASN A 1 256 ? -2.889 -2.162 -3.509 1.00 93.69 256 ASN A C 1
ATOM 2122 O O . ASN A 1 256 ? -1.904 -2.371 -4.216 1.00 93.69 256 ASN A O 1
ATOM 2126 N N . LEU A 1 257 ? -4.135 -2.087 -3.993 1.00 94.12 257 LEU A N 1
ATOM 2127 C CA . LEU A 1 257 ? -4.484 -2.225 -5.407 1.00 94.12 257 LEU A CA 1
ATOM 2128 C C . LEU A 1 257 ? -3.771 -1.181 -6.271 1.00 94.12 257 LEU A C 1
ATOM 2130 O O . LEU A 1 257 ? -3.179 -1.527 -7.291 1.00 94.12 257 LEU A O 1
ATOM 2134 N N . LEU A 1 258 ? -3.808 0.090 -5.865 1.00 94.25 258 LEU A N 1
ATOM 2135 C CA . LEU A 1 258 ? -3.176 1.170 -6.616 1.00 94.25 258 LEU A CA 1
ATOM 2136 C C . LEU A 1 258 ? -1.647 1.005 -6.662 1.00 94.25 258 LEU A C 1
ATOM 2138 O O . LEU A 1 258 ? -1.039 1.165 -7.720 1.00 94.25 258 LEU A O 1
ATOM 2142 N N . ALA A 1 259 ? -1.028 0.598 -5.549 1.00 93.31 259 ALA A N 1
ATOM 2143 C CA . ALA A 1 259 ? 0.397 0.270 -5.515 1.00 93.31 259 ALA A CA 1
ATOM 2144 C C . ALA A 1 259 ? 0.753 -0.892 -6.465 1.00 93.31 259 ALA A C 1
ATOM 2146 O O . ALA A 1 259 ? 1.741 -0.802 -7.192 1.00 93.31 259 ALA A O 1
ATOM 2147 N N . ASP A 1 260 ? -0.059 -1.955 -6.511 1.00 92.81 260 ASP A N 1
ATOM 2148 C CA . ASP A 1 260 ? 0.140 -3.079 -7.441 1.00 92.81 260 ASP A CA 1
ATOM 2149 C C . ASP A 1 260 ? 0.016 -2.666 -8.904 1.00 92.81 260 ASP A C 1
ATOM 2151 O O . ASP A 1 260 ? 0.835 -3.052 -9.744 1.00 92.81 260 ASP A O 1
ATOM 2155 N N . ARG A 1 261 ? -0.990 -1.850 -9.227 1.00 90.56 261 ARG A N 1
ATOM 2156 C CA . ARG A 1 261 ? -1.178 -1.323 -10.581 1.00 90.56 261 ARG A CA 1
ATOM 2157 C C . ARG A 1 261 ? 0.003 -0.469 -11.015 1.00 90.56 261 ARG A C 1
ATOM 2159 O O . ARG A 1 261 ? 0.475 -0.615 -12.141 1.00 90.56 261 ARG A O 1
ATOM 2166 N N . LEU A 1 262 ? 0.517 0.366 -10.117 1.00 90.62 262 LEU A N 1
ATOM 2167 C CA . LEU A 1 262 ? 1.676 1.203 -10.389 1.00 90.62 262 LEU A CA 1
ATOM 2168 C C . LEU A 1 262 ? 2.954 0.377 -10.597 1.00 90.62 262 LEU A C 1
ATOM 2170 O O . LEU A 1 262 ? 3.687 0.616 -11.554 1.00 90.62 262 LEU A O 1
ATOM 2174 N N . LEU A 1 263 ? 3.190 -0.640 -9.762 1.00 89.00 263 LEU A N 1
ATOM 2175 C CA . LEU A 1 263 ? 4.293 -1.587 -9.956 1.00 89.00 263 LEU A CA 1
ATOM 2176 C C . LEU A 1 263 ? 4.181 -2.319 -11.298 1.00 89.00 263 LEU A C 1
ATOM 2178 O O . LEU A 1 263 ? 5.172 -2.432 -12.016 1.00 89.00 263 LEU A O 1
ATOM 2182 N N . THR A 1 264 ? 2.975 -2.747 -11.674 1.00 85.38 264 THR A N 1
ATOM 2183 C CA . THR A 1 264 ? 2.727 -3.420 -12.957 1.00 85.38 264 THR A CA 1
ATOM 2184 C C . THR A 1 264 ? 3.105 -2.523 -14.141 1.00 85.38 264 THR A C 1
ATOM 2186 O O . THR A 1 264 ? 3.734 -2.997 -15.086 1.00 85.38 264 THR A O 1
ATOM 2189 N N . LEU A 1 265 ? 2.788 -1.221 -14.089 1.00 81.56 265 LEU A N 1
ATOM 2190 C CA . LEU A 1 265 ? 3.200 -0.262 -15.125 1.00 81.56 265 LEU A CA 1
ATOM 2191 C C . LEU A 1 265 ? 4.727 -0.146 -15.236 1.00 81.56 265 LEU A C 1
ATOM 2193 O O . LEU A 1 265 ? 5.258 -0.093 -16.347 1.00 81.56 265 LEU A O 1
ATOM 2197 N N . CYS A 1 266 ? 5.429 -0.148 -14.102 1.00 78.12 266 CYS A N 1
ATOM 2198 C CA . CYS A 1 266 ? 6.891 -0.135 -14.070 1.00 78.12 266 CYS A CA 1
ATOM 2199 C C . CYS A 1 266 ? 7.496 -1.439 -14.628 1.00 78.12 266 CYS A C 1
ATOM 2201 O O . CYS A 1 266 ? 8.504 -1.397 -15.334 1.00 78.12 266 CYS A O 1
ATOM 2203 N N . GLU A 1 267 ? 6.890 -2.597 -14.346 1.00 71.62 267 GLU A N 1
ATOM 2204 C CA . GLU A 1 267 ? 7.380 -3.913 -14.780 1.00 71.62 267 GLU A CA 1
ATOM 2205 C C . GLU A 1 267 ? 7.163 -4.180 -16.273 1.00 71.62 267 GLU A C 1
ATOM 2207 O O . GLU A 1 267 ? 8.069 -4.685 -16.942 1.00 71.62 267 GLU A O 1
ATOM 2212 N N . TYR A 1 268 ? 5.996 -3.807 -16.814 1.00 54.78 268 TYR A N 1
ATOM 2213 C CA . TYR A 1 268 ? 5.629 -4.052 -18.217 1.00 54.78 268 TYR A CA 1
ATOM 2214 C C . TYR A 1 268 ? 6.519 -3.293 -19.214 1.00 54.78 268 TYR A C 1
ATOM 2216 O O . TYR A 1 268 ? 6.521 -3.586 -20.408 1.00 54.78 268 TYR A O 1
ATOM 2224 N N . ARG A 1 269 ? 7.298 -2.321 -18.724 1.00 55.75 269 ARG A N 1
ATOM 2225 C CA . ARG A 1 269 ? 8.264 -1.547 -19.505 1.00 55.75 269 ARG A CA 1
ATOM 2226 C C . ARG A 1 269 ? 9.675 -1.607 -18.927 1.00 55.75 269 ARG A C 1
ATOM 2228 O O . ARG A 1 269 ? 10.424 -0.637 -19.022 1.00 55.75 269 ARG A O 1
ATOM 2235 N N . LYS A 1 270 ? 10.084 -2.765 -18.389 1.00 49.78 270 LYS A N 1
ATOM 2236 C CA . LYS A 1 270 ? 11.515 -3.107 -18.383 1.00 49.78 270 LYS A CA 1
ATOM 2237 C C . LYS A 1 270 ? 12.010 -2.946 -19.811 1.00 49.78 270 LYS A C 1
ATOM 2239 O O . LYS A 1 270 ? 11.533 -3.633 -20.709 1.00 49.78 270 LYS A O 1
ATOM 2244 N N . ILE A 1 271 ? 12.887 -1.972 -20.011 1.00 48.84 271 ILE A N 1
ATOM 2245 C CA . ILE A 1 271 ? 13.293 -1.553 -21.342 1.00 48.84 271 ILE A CA 1
ATOM 2246 C C . ILE A 1 271 ? 13.855 -2.776 -22.047 1.00 48.84 271 ILE A C 1
ATOM 2248 O O . ILE A 1 271 ? 14.838 -3.368 -21.590 1.00 48.84 271 ILE A O 1
ATOM 2252 N N . ASN A 1 272 ? 13.254 -3.136 -23.177 1.00 52.19 272 ASN A N 1
ATOM 2253 C CA . ASN A 1 272 ? 13.972 -3.891 -24.185 1.00 52.19 272 ASN A CA 1
ATOM 2254 C C . ASN A 1 272 ? 15.018 -2.933 -24.762 1.00 52.19 272 ASN A C 1
ATOM 2256 O O . ASN A 1 272 ? 14.910 -2.478 -25.893 1.00 52.19 272 ASN A O 1
ATOM 2260 N N . ASN A 1 273 ? 16.058 -2.647 -23.972 1.00 62.84 273 ASN A N 1
ATOM 2261 C CA . ASN A 1 273 ? 17.290 -1.974 -24.382 1.00 62.84 273 ASN A CA 1
ATOM 2262 C C . ASN A 1 273 ? 18.068 -2.850 -25.369 1.00 62.84 273 ASN A C 1
ATOM 2264 O O . ASN A 1 273 ? 19.278 -2.740 -25.443 1.00 62.84 273 ASN A O 1
ATOM 2268 N N . PHE A 1 274 ? 17.396 -3.784 -26.041 1.00 72.19 274 PHE A N 1
ATOM 2269 C CA . PHE A 1 274 ? 17.932 -4.874 -26.819 1.00 72.19 274 PHE A CA 1
ATOM 2270 C C . PHE A 1 274 ? 17.075 -5.020 -28.060 1.00 72.19 274 PHE A C 1
ATOM 2272 O O . PHE A 1 274 ? 15.870 -5.253 -27.970 1.00 72.19 274 PHE A O 1
ATOM 2279 N N . ILE A 1 275 ? 17.718 -4.932 -29.212 1.00 81.88 275 ILE A N 1
ATOM 2280 C CA . ILE A 1 275 ? 17.083 -5.155 -30.499 1.00 81.88 275 ILE A CA 1
ATOM 2281 C C . ILE A 1 275 ? 17.774 -6.356 -31.126 1.00 81.88 275 ILE A C 1
ATOM 2283 O O . ILE A 1 275 ? 19.001 -6.386 -31.253 1.00 81.88 275 ILE A O 1
ATOM 2287 N N . ARG A 1 276 ? 17.001 -7.393 -31.443 1.00 85.94 276 ARG A N 1
ATOM 2288 C CA . ARG A 1 276 ? 17.522 -8.633 -32.021 1.00 85.94 276 ARG A CA 1
ATOM 2289 C C . ARG A 1 276 ? 17.687 -8.466 -33.527 1.00 85.94 276 ARG A C 1
ATOM 2291 O O . ARG A 1 276 ? 16.811 -7.919 -34.182 1.00 85.94 276 ARG A O 1
ATOM 2298 N N . PHE A 1 277 ? 18.769 -9.006 -34.074 1.00 88.44 277 PHE A N 1
ATOM 2299 C CA . PHE A 1 277 ? 18.870 -9.190 -35.516 1.00 88.44 277 PHE A CA 1
ATOM 2300 C C . PHE A 1 277 ? 18.083 -10.425 -35.967 1.00 88.44 277 PHE A C 1
ATOM 2302 O O . PHE A 1 277 ? 18.310 -11.534 -35.472 1.00 88.44 277 PHE A O 1
ATOM 2309 N N . GLU A 1 278 ? 17.222 -10.250 -36.961 1.00 88.94 278 GLU A N 1
ATOM 2310 C CA . GLU A 1 278 ? 16.456 -11.317 -37.597 1.00 88.94 278 GLU A CA 1
ATOM 2311 C C . GLU A 1 278 ? 17.099 -11.739 -38.922 1.00 88.94 278 GLU A C 1
ATOM 2313 O O . GLU A 1 278 ? 17.586 -10.915 -39.698 1.00 88.94 278 GLU A O 1
ATOM 2318 N N . LEU A 1 279 ? 17.146 -13.047 -39.186 1.00 88.62 279 LEU A N 1
ATOM 2319 C CA . LEU A 1 279 ? 17.737 -13.577 -40.413 1.00 88.62 279 LEU A CA 1
ATOM 2320 C C . LEU A 1 279 ? 16.714 -13.531 -41.556 1.00 88.62 279 LEU A C 1
ATOM 2322 O O . LEU A 1 279 ? 15.784 -14.333 -41.600 1.00 88.62 279 LEU A O 1
ATOM 2326 N N . HIS A 1 280 ? 16.949 -12.657 -42.531 1.00 85.94 280 HIS A N 1
ATOM 2327 C CA . HIS A 1 280 ? 16.195 -12.579 -43.780 1.00 85.94 280 HIS A CA 1
ATOM 2328 C C . HIS A 1 280 ? 17.083 -13.009 -44.955 1.00 85.94 280 HIS A C 1
ATOM 2330 O O . HIS A 1 280 ? 17.935 -12.265 -45.456 1.00 85.94 280 HIS A O 1
ATOM 2336 N N . GLY A 1 281 ? 16.903 -14.252 -45.406 1.00 84.62 281 GLY A N 1
ATOM 2337 C CA . GLY A 1 281 ? 17.711 -14.843 -46.473 1.00 84.62 281 GLY A CA 1
ATOM 2338 C C . GLY A 1 281 ? 19.174 -15.009 -46.052 1.00 84.62 281 GLY A C 1
ATOM 2339 O O . GLY A 1 281 ? 19.488 -15.865 -45.235 1.00 84.62 281 GLY A O 1
ATOM 2340 N N . LYS A 1 282 ? 20.076 -14.196 -46.618 1.00 85.88 282 LYS A N 1
ATOM 2341 C CA . LYS A 1 282 ? 21.520 -14.192 -46.289 1.00 85.88 282 LYS A CA 1
ATOM 2342 C C . LYS A 1 282 ? 21.950 -12.971 -45.467 1.00 85.88 282 LYS A C 1
ATOM 2344 O O . LYS A 1 282 ? 23.135 -12.649 -45.425 1.00 85.88 282 LYS A O 1
ATOM 2349 N N . LYS A 1 283 ? 21.008 -12.238 -44.873 1.00 89.12 283 LYS A N 1
ATOM 2350 C CA . LYS A 1 283 ? 21.280 -11.004 -44.127 1.00 89.12 283 LYS A CA 1
ATOM 2351 C C . LYS A 1 283 ? 20.614 -11.052 -42.764 1.00 89.12 283 LYS A C 1
ATOM 2353 O O . LYS A 1 283 ? 19.464 -11.456 -42.661 1.00 89.12 283 LYS A O 1
ATOM 2358 N N . TYR A 1 284 ? 21.334 -10.601 -41.753 1.00 90.12 284 TYR A N 1
ATOM 2359 C CA . TYR A 1 284 ? 20.796 -10.333 -40.429 1.00 90.12 284 TYR A CA 1
ATOM 2360 C C . TYR A 1 284 ? 20.383 -8.871 -40.384 1.00 90.12 284 TYR A C 1
ATOM 2362 O O . TYR A 1 284 ? 21.240 -8.007 -40.559 1.00 90.12 284 TYR A O 1
ATOM 2370 N N . ILE A 1 285 ? 19.093 -8.604 -40.207 1.00 89.38 285 ILE A N 1
ATOM 2371 C CA . ILE A 1 285 ? 18.492 -7.275 -40.301 1.00 89.38 285 ILE A CA 1
ATOM 2372 C C . ILE A 1 285 ? 17.851 -6.910 -38.966 1.00 89.38 285 ILE A C 1
ATOM 2374 O O . ILE A 1 285 ? 17.313 -7.756 -38.258 1.00 89.38 285 ILE A O 1
ATOM 2378 N N . CYS A 1 286 ? 17.947 -5.637 -38.627 1.00 86.94 286 CYS A N 1
ATOM 2379 C CA . CYS A 1 286 ? 17.368 -5.022 -37.457 1.00 86.94 286 CYS A CA 1
ATOM 2380 C C . CYS A 1 286 ? 16.695 -3.726 -37.931 1.00 86.94 286 CYS A C 1
ATOM 2382 O O . CYS A 1 286 ? 17.381 -2.818 -38.405 1.00 86.94 286 CYS A O 1
ATOM 2384 N N . GLU A 1 287 ? 15.367 -3.676 -37.873 1.00 78.31 287 GLU A N 1
ATOM 2385 C CA . GLU A 1 287 ? 14.530 -2.552 -38.313 1.00 78.31 287 GLU A CA 1
ATOM 2386 C C . GLU A 1 287 ? 13.634 -2.097 -37.153 1.00 78.31 287 GLU A C 1
ATOM 2388 O O . GLU A 1 287 ? 13.394 -2.860 -36.218 1.00 78.31 287 GLU A O 1
ATOM 2393 N N . SER A 1 288 ? 13.107 -0.871 -37.229 1.00 71.31 288 SER A N 1
ATOM 2394 C CA . SER A 1 288 ? 12.195 -0.293 -36.223 1.00 71.31 288 SER A CA 1
ATOM 2395 C C . SER A 1 288 ? 12.841 -0.075 -34.849 1.00 71.31 288 SER A C 1
ATOM 2397 O O . SER A 1 288 ? 12.411 -0.630 -33.837 1.00 71.31 288 SER A O 1
ATOM 2399 N N . PHE A 1 289 ? 13.889 0.750 -34.807 1.00 81.38 289 PHE A N 1
ATOM 2400 C CA . PHE A 1 289 ? 14.522 1.134 -33.546 1.00 81.38 289 PHE A CA 1
ATOM 2401 C C . PHE A 1 289 ? 13.555 1.926 -32.647 1.00 81.38 289 PHE A C 1
ATOM 2403 O O . PHE A 1 289 ? 12.860 2.814 -33.146 1.00 81.38 289 PHE A O 1
ATOM 2410 N N . PRO A 1 290 ? 13.503 1.633 -31.336 1.00 71.31 290 PRO A N 1
ATOM 2411 C CA . PRO A 1 290 ? 12.692 2.395 -30.391 1.00 71.31 290 PRO A CA 1
ATOM 2412 C C . PRO A 1 290 ? 13.232 3.828 -30.239 1.00 71.31 290 PRO A C 1
ATOM 2414 O O . PRO A 1 290 ? 14.415 4.071 -30.476 1.00 71.31 290 PRO A O 1
ATOM 2417 N N . GLU A 1 291 ? 12.394 4.788 -29.833 1.00 66.94 291 GLU A N 1
ATOM 2418 C CA . GLU A 1 291 ? 12.802 6.199 -29.685 1.00 66.94 291 GLU A CA 1
ATOM 2419 C C . GLU A 1 291 ? 13.999 6.354 -28.729 1.00 66.94 291 GLU A C 1
ATOM 2421 O O . GLU A 1 291 ? 14.919 7.135 -28.981 1.00 66.94 291 GLU A O 1
ATOM 2426 N N . GLU A 1 292 ? 14.039 5.534 -27.677 1.00 68.00 292 GLU A N 1
ATOM 2427 C CA . GLU A 1 292 ? 15.109 5.489 -26.682 1.00 68.00 292 GLU A CA 1
ATOM 2428 C C . GLU A 1 292 ? 16.465 5.096 -27.285 1.00 68.00 292 GLU A C 1
ATOM 2430 O O . GLU A 1 292 ? 17.509 5.487 -26.760 1.00 68.00 292 GLU A O 1
ATOM 2435 N N . PHE A 1 293 ? 16.464 4.378 -28.415 1.00 77.12 293 PHE A N 1
ATOM 2436 C CA . PHE A 1 293 ? 17.682 4.038 -29.140 1.00 77.12 293 PHE A CA 1
ATOM 2437 C C . PHE A 1 293 ? 18.412 5.300 -29.588 1.00 77.12 293 PHE A C 1
ATOM 2439 O O . PHE A 1 293 ? 19.608 5.398 -29.376 1.00 77.12 293 PHE A O 1
ATOM 2446 N N . PHE A 1 294 ? 17.714 6.298 -30.137 1.00 76.56 294 PHE A N 1
ATOM 2447 C CA . PHE A 1 294 ? 18.342 7.486 -30.733 1.00 76.56 294 PHE A CA 1
ATOM 2448 C C . PHE A 1 294 ? 18.961 8.438 -29.705 1.00 76.56 294 PHE A C 1
ATOM 2450 O O . PHE A 1 294 ? 19.873 9.200 -30.030 1.00 76.56 294 PHE A O 1
ATOM 2457 N N . VAL A 1 295 ? 18.487 8.385 -28.460 1.00 71.50 295 VAL A N 1
ATOM 2458 C CA . VAL A 1 295 ? 18.970 9.228 -27.355 1.00 71.50 295 VAL A CA 1
ATOM 2459 C C . VAL A 1 295 ? 20.096 8.533 -26.570 1.00 71.50 295 VAL A C 1
ATOM 2461 O O . VAL A 1 295 ? 20.757 9.158 -25.738 1.00 71.50 295 VAL A O 1
ATOM 2464 N N . ALA A 1 296 ? 20.375 7.255 -26.854 1.00 73.69 296 ALA A N 1
ATOM 2465 C CA . ALA A 1 296 ? 21.332 6.464 -26.096 1.00 73.69 296 ALA A CA 1
ATOM 2466 C C . ALA A 1 296 ? 22.781 6.971 -26.210 1.00 73.69 296 ALA A C 1
ATOM 2468 O O . ALA A 1 296 ? 23.302 7.387 -27.261 1.00 73.69 296 ALA A O 1
ATOM 2469 N N . THR A 1 297 ? 23.482 6.895 -25.082 1.00 75.50 297 THR A N 1
ATOM 2470 C CA . THR A 1 297 ? 24.860 7.373 -24.964 1.00 75.50 297 THR A CA 1
ATOM 2471 C C . THR A 1 297 ? 25.862 6.333 -25.440 1.00 75.50 297 THR A C 1
ATOM 2473 O O . THR A 1 297 ? 26.857 6.712 -26.068 1.00 75.50 297 THR A O 1
ATOM 2476 N N . ARG A 1 298 ? 25.582 5.045 -25.213 1.00 81.00 298 ARG A N 1
ATOM 2477 C CA . ARG A 1 298 ? 26.435 3.920 -25.617 1.00 81.00 298 ARG A CA 1
ATOM 2478 C C . ARG A 1 298 ? 25.619 2.803 -26.251 1.00 81.00 298 ARG A C 1
ATOM 2480 O O . ARG A 1 298 ? 24.460 2.598 -25.900 1.00 81.00 298 ARG A O 1
ATOM 2487 N N . TYR A 1 299 ? 26.263 2.071 -27.155 1.00 86.62 299 TYR A N 1
ATOM 2488 C CA . TYR A 1 299 ? 25.678 0.938 -27.861 1.00 86.62 299 TYR A CA 1
ATOM 2489 C C . TYR A 1 299 ? 26.642 -0.243 -27.821 1.00 86.62 299 TYR A C 1
ATOM 2491 O O . TYR A 1 299 ? 27.856 -0.079 -27.949 1.00 86.62 299 TYR A O 1
ATOM 2499 N N . TYR A 1 300 ? 26.097 -1.439 -27.666 1.00 86.06 300 TYR A N 1
ATOM 2500 C CA . TYR A 1 300 ? 26.847 -2.677 -27.531 1.00 86.06 300 TYR A CA 1
ATOM 2501 C C . TYR A 1 300 ? 26.265 -3.739 -28.455 1.00 86.06 300 TYR A C 1
ATOM 2503 O O . TYR A 1 300 ? 25.066 -3.767 -28.702 1.00 86.06 300 TYR A O 1
ATOM 2511 N N . LEU A 1 301 ? 27.100 -4.644 -28.939 1.00 87.50 301 LEU A N 1
ATOM 2512 C CA . LEU A 1 301 ? 26.694 -5.829 -29.671 1.00 87.50 301 LEU A CA 1
ATOM 2513 C C . LEU A 1 301 ? 26.890 -7.053 -28.777 1.00 87.50 301 LEU A C 1
ATOM 2515 O O . LEU A 1 301 ? 28.012 -7.353 -28.371 1.00 87.50 301 LEU A O 1
ATOM 2519 N N . PHE A 1 302 ? 25.799 -7.759 -28.502 1.00 85.31 302 PHE A N 1
ATOM 2520 C CA . PHE A 1 302 ? 25.782 -9.005 -27.748 1.00 85.31 302 PHE A CA 1
ATOM 2521 C C . PHE A 1 302 ? 25.691 -10.192 -28.695 1.00 85.31 302 PHE A C 1
ATOM 2523 O O . PHE A 1 302 ? 24.806 -10.248 -29.554 1.00 85.31 302 PHE A O 1
ATOM 2530 N N . LEU A 1 303 ? 26.580 -11.160 -28.487 1.00 86.38 303 LEU A N 1
ATOM 2531 C CA . LEU A 1 303 ? 26.536 -12.452 -29.150 1.00 86.38 303 LEU A CA 1
ATOM 2532 C C . LEU A 1 303 ? 26.178 -13.516 -28.124 1.00 86.38 303 LEU A C 1
ATOM 2534 O O . LEU A 1 303 ? 26.926 -13.781 -27.181 1.00 86.38 303 LEU A O 1
ATOM 2538 N N . LYS A 1 304 ? 25.023 -14.140 -28.326 1.00 85.19 304 LYS A N 1
ATOM 2539 C CA . LYS A 1 304 ? 24.554 -15.254 -27.511 1.00 85.19 304 LYS A CA 1
ATOM 2540 C C . LYS A 1 304 ? 24.718 -16.545 -28.294 1.00 85.19 304 LYS A C 1
ATOM 2542 O O . LYS A 1 304 ? 24.215 -16.662 -29.409 1.00 85.19 304 LYS A O 1
ATOM 2547 N N . ARG A 1 305 ? 25.376 -17.541 -27.706 1.00 83.62 305 ARG A N 1
ATOM 2548 C CA . ARG A 1 305 ? 25.460 -18.869 -28.321 1.00 83.62 305 ARG A CA 1
ATOM 2549 C C . ARG A 1 305 ? 24.107 -19.571 -28.221 1.00 83.62 305 ARG A C 1
ATOM 2551 O O . ARG A 1 305 ? 23.515 -19.638 -27.140 1.00 83.62 305 ARG A O 1
ATOM 2558 N N . LYS A 1 306 ? 23.615 -20.121 -29.331 1.00 84.06 306 LYS A N 1
ATOM 2559 C CA . LYS A 1 306 ? 22.370 -20.900 -29.332 1.00 84.06 306 LYS A CA 1
ATOM 2560 C C . LYS A 1 306 ? 22.559 -22.207 -28.572 1.00 84.06 306 LYS A C 1
ATOM 2562 O O . LYS A 1 306 ? 23.619 -22.822 -28.630 1.00 84.06 306 LYS A O 1
ATOM 2567 N N . ALA A 1 307 ? 21.503 -22.673 -27.909 1.00 78.75 307 ALA A N 1
ATOM 2568 C CA . ALA A 1 307 ? 21.528 -23.940 -27.172 1.00 78.75 307 ALA A CA 1
ATOM 2569 C C . ALA A 1 307 ? 21.820 -25.160 -28.072 1.00 78.75 307 ALA A C 1
ATOM 2571 O O . ALA A 1 307 ? 22.314 -26.173 -27.594 1.00 78.75 307 ALA A O 1
ATOM 2572 N N . THR A 1 308 ? 21.534 -25.051 -29.372 1.00 78.62 308 THR A N 1
ATOM 2573 C CA . THR A 1 308 ? 21.763 -26.091 -30.385 1.00 78.62 308 THR A CA 1
ATOM 2574 C C . THR A 1 308 ? 23.170 -26.069 -30.990 1.00 78.62 308 THR A C 1
ATOM 2576 O O . THR A 1 308 ? 23.484 -26.938 -31.799 1.00 78.62 308 THR A O 1
ATOM 2579 N N . ALA A 1 309 ? 24.008 -25.082 -30.654 1.00 78.94 309 ALA A N 1
ATOM 2580 C CA . ALA A 1 309 ? 25.353 -24.960 -31.209 1.00 78.94 309 ALA A CA 1
ATOM 2581 C C . ALA A 1 309 ? 26.337 -25.945 -30.540 1.00 78.94 309 ALA A C 1
ATOM 2583 O O . ALA A 1 309 ? 26.214 -26.215 -29.340 1.00 78.94 309 ALA A O 1
ATOM 2584 N N . PRO A 1 310 ? 27.353 -26.457 -31.263 1.00 80.06 310 PRO A N 1
ATOM 2585 C CA . PRO A 1 310 ? 28.365 -27.332 -30.676 1.00 80.06 310 PRO A CA 1
ATOM 2586 C C . PRO A 1 310 ? 29.134 -26.643 -29.536 1.00 80.06 310 PRO A C 1
ATOM 2588 O O . PRO A 1 310 ? 29.494 -25.469 -29.629 1.00 80.06 310 PRO A O 1
ATOM 2591 N N . ALA A 1 311 ? 29.451 -27.389 -28.472 1.00 72.88 311 ALA A N 1
ATOM 2592 C CA . ALA A 1 311 ? 30.038 -26.846 -27.239 1.00 72.88 311 ALA A CA 1
ATOM 2593 C C . ALA A 1 311 ? 31.396 -26.133 -27.425 1.00 72.88 311 ALA A C 1
ATOM 2595 O O . ALA A 1 311 ? 31.746 -25.279 -26.608 1.00 72.88 311 ALA A O 1
ATOM 2596 N N . ASN A 1 312 ? 32.121 -26.454 -28.501 1.00 74.88 312 ASN A N 1
ATOM 2597 C CA . ASN A 1 312 ? 33.452 -25.922 -28.809 1.00 74.88 312 ASN A CA 1
ATOM 2598 C C . ASN A 1 312 ? 33.429 -24.680 -29.717 1.00 74.88 312 ASN A C 1
ATOM 2600 O O . ASN A 1 312 ? 34.485 -24.129 -30.006 1.00 74.88 312 ASN A O 1
ATOM 2604 N N . VAL A 1 313 ? 32.257 -24.248 -30.191 1.00 76.75 313 VAL A N 1
ATOM 2605 C CA . VAL A 1 313 ? 32.147 -23.075 -31.067 1.00 76.75 313 VAL A CA 1
ATOM 2606 C C . VAL A 1 313 ? 32.236 -21.804 -30.221 1.00 76.75 313 VAL A C 1
ATOM 2608 O O . VAL A 1 313 ? 31.428 -21.616 -29.307 1.00 76.75 313 VAL A O 1
ATOM 2611 N N . ARG A 1 314 ? 33.222 -20.957 -30.542 1.00 78.00 314 ARG A N 1
ATOM 2612 C CA . ARG A 1 314 ? 33.430 -19.602 -30.013 1.00 78.00 314 ARG A CA 1
ATOM 2613 C C . ARG A 1 314 ? 33.528 -18.611 -31.162 1.00 78.00 314 ARG A C 1
ATOM 2615 O O . ARG A 1 314 ? 34.035 -18.938 -32.234 1.00 78.00 314 ARG A O 1
ATOM 2622 N N . PHE A 1 315 ? 33.039 -17.404 -30.943 1.00 80.00 315 PHE A N 1
ATOM 2623 C CA . PHE A 1 315 ? 33.124 -16.322 -31.900 1.00 80.00 315 PHE A CA 1
ATOM 2624 C C . PHE A 1 315 ? 34.470 -15.600 -31.762 1.00 80.00 315 PHE A C 1
ATOM 2626 O O . PHE A 1 315 ? 34.711 -14.873 -30.803 1.00 80.00 315 PHE A O 1
ATOM 2633 N N . GLU A 1 316 ? 35.361 -15.800 -32.733 1.00 73.56 316 GLU A N 1
ATOM 2634 C CA . GLU A 1 316 ? 36.739 -15.283 -32.663 1.00 73.56 316 GLU A CA 1
ATOM 2635 C C . GLU A 1 316 ? 36.992 -14.073 -33.576 1.00 73.56 316 GLU A C 1
ATOM 2637 O O . GLU A 1 316 ? 37.963 -13.342 -33.391 1.00 73.56 316 GLU A O 1
ATOM 2642 N N . ASN A 1 317 ? 36.126 -13.822 -34.566 1.00 79.75 317 ASN A N 1
ATOM 2643 C CA . ASN A 1 317 ? 36.395 -12.835 -35.612 1.00 79.75 317 ASN A CA 1
ATOM 2644 C C . ASN A 1 317 ? 35.350 -11.713 -35.678 1.00 79.75 317 ASN A C 1
ATOM 2646 O O . ASN A 1 317 ? 34.463 -11.716 -36.532 1.00 79.75 317 ASN A O 1
ATOM 2650 N N . LYS A 1 318 ? 35.529 -10.674 -34.855 1.00 81.56 318 LYS A N 1
ATOM 2651 C CA . LYS A 1 318 ? 34.698 -9.456 -34.901 1.00 81.56 318 LYS A CA 1
ATOM 2652 C C . LYS A 1 318 ? 34.708 -8.730 -36.250 1.00 81.56 318 LYS A C 1
ATOM 2654 O O . LYS A 1 318 ? 33.735 -8.065 -36.581 1.00 81.56 318 LYS A O 1
ATOM 2659 N N . ASN A 1 319 ? 35.750 -8.892 -37.071 1.00 79.94 319 ASN A N 1
ATOM 2660 C CA . ASN A 1 319 ? 35.831 -8.248 -38.389 1.00 79.94 319 ASN A CA 1
ATOM 2661 C C . ASN A 1 319 ? 34.919 -8.913 -39.437 1.00 79.94 319 ASN A C 1
ATOM 2663 O O . ASN A 1 319 ? 34.686 -8.335 -40.502 1.00 79.94 319 ASN A O 1
ATOM 2667 N N . ALA A 1 320 ? 34.390 -10.108 -39.147 1.00 80.81 320 ALA A N 1
ATOM 2668 C CA . ALA A 1 320 ? 33.343 -10.728 -39.956 1.00 80.81 320 ALA A CA 1
ATOM 2669 C C . ALA A 1 320 ? 32.005 -9.968 -39.841 1.00 80.81 320 ALA A C 1
ATOM 2671 O O . ALA A 1 320 ? 31.201 -9.980 -40.773 1.00 80.81 320 ALA A O 1
ATOM 2672 N N . LEU A 1 321 ? 31.786 -9.252 -38.731 1.00 84.69 321 LEU A N 1
ATOM 2673 C CA . LEU A 1 321 ? 30.584 -8.460 -38.474 1.00 84.69 321 LEU A CA 1
ATOM 2674 C C . LEU A 1 321 ? 30.708 -7.066 -39.091 1.00 84.69 321 LEU A C 1
ATOM 2676 O O . LEU A 1 321 ? 31.049 -6.083 -38.436 1.00 84.69 321 LEU A O 1
ATOM 2680 N N . ARG A 1 322 ? 30.398 -6.968 -40.384 1.00 87.38 322 ARG A N 1
ATOM 2681 C CA . ARG A 1 322 ? 30.332 -5.686 -41.103 1.00 87.38 322 ARG A CA 1
ATOM 2682 C C . ARG A 1 322 ? 28.941 -5.067 -40.958 1.00 87.38 322 ARG A C 1
ATOM 2684 O O . ARG A 1 322 ? 28.151 -5.098 -41.898 1.00 87.38 322 ARG A O 1
ATOM 2691 N N . ILE A 1 323 ? 28.642 -4.557 -39.764 1.00 88.94 323 ILE A N 1
ATOM 2692 C CA . ILE A 1 323 ? 27.358 -3.906 -39.457 1.00 88.94 323 ILE A CA 1
ATOM 2693 C C . ILE A 1 323 ? 27.311 -2.530 -40.128 1.00 88.94 323 ILE A C 1
ATOM 2695 O O . ILE A 1 323 ? 28.269 -1.766 -40.040 1.00 88.94 323 ILE A O 1
ATOM 2699 N N . THR A 1 324 ? 26.213 -2.225 -40.811 1.00 90.06 324 THR A N 1
ATOM 2700 C CA . THR A 1 324 ? 25.959 -0.950 -41.505 1.00 90.06 324 THR A CA 1
ATOM 2701 C C . THR A 1 324 ? 24.454 -0.758 -41.711 1.00 90.06 324 THR A C 1
ATOM 2703 O O . THR A 1 324 ? 23.672 -1.599 -41.273 1.00 90.06 324 THR A O 1
ATOM 2706 N N . SER A 1 325 ? 24.026 0.313 -42.374 1.00 88.88 325 SER A N 1
ATOM 2707 C CA . SER A 1 325 ? 22.621 0.532 -42.715 1.00 88.88 325 SER A CA 1
ATOM 2708 C C . SER A 1 325 ? 22.169 -0.287 -43.930 1.00 88.88 325 SER A C 1
ATOM 2710 O O . SER A 1 325 ? 22.975 -0.718 -44.768 1.00 88.88 325 SER A O 1
ATOM 2712 N N . ILE A 1 326 ? 20.857 -0.511 -44.062 1.00 85.75 326 ILE A N 1
ATOM 2713 C CA . ILE A 1 326 ? 20.295 -1.304 -45.168 1.00 85.75 326 ILE A CA 1
ATOM 2714 C C . ILE A 1 326 ? 20.663 -0.716 -46.533 1.00 85.75 326 ILE A C 1
ATOM 2716 O O . ILE A 1 326 ? 21.036 -1.472 -47.441 1.00 85.75 326 ILE A O 1
ATOM 2720 N N . SER A 1 327 ? 20.627 0.613 -46.669 1.00 83.81 327 SER A N 1
ATOM 2721 C CA . SER A 1 327 ? 20.924 1.300 -47.930 1.00 83.81 327 SER A CA 1
ATOM 2722 C C . SER A 1 327 ? 22.380 1.112 -48.380 1.00 83.81 327 SER A C 1
ATOM 2724 O O . SER A 1 327 ? 22.657 1.001 -49.578 1.00 83.81 327 SER A O 1
ATOM 2726 N N . ARG A 1 328 ? 23.325 0.997 -47.434 1.00 81.19 328 ARG A N 1
ATOM 2727 C CA . ARG A 1 328 ? 24.770 0.940 -47.713 1.00 81.19 328 ARG A CA 1
ATOM 2728 C C . ARG A 1 328 ? 25.355 -0.467 -47.777 1.00 81.19 328 ARG A C 1
ATOM 2730 O O . ARG A 1 328 ? 26.432 -0.651 -48.353 1.00 81.19 328 ARG A O 1
ATOM 2737 N N . ASN A 1 329 ? 24.633 -1.474 -47.289 1.00 82.31 329 ASN A N 1
ATOM 2738 C CA . ASN A 1 329 ? 25.096 -2.864 -47.238 1.00 82.31 329 ASN A CA 1
ATOM 2739 C C . ASN A 1 329 ? 25.572 -3.405 -48.601 1.00 82.31 329 ASN A C 1
ATOM 2741 O O . ASN A 1 329 ? 26.599 -4.075 -48.682 1.00 82.31 329 ASN A O 1
ATOM 2745 N N . LYS A 1 330 ? 24.885 -3.066 -49.704 1.00 80.00 330 LYS A N 1
ATOM 2746 C CA . LYS A 1 330 ? 25.288 -3.512 -51.054 1.00 80.00 330 LYS A CA 1
ATOM 2747 C C . LYS A 1 330 ? 26.705 -3.046 -51.415 1.00 80.00 330 LYS A C 1
ATOM 2749 O O . LYS A 1 330 ? 27.485 -3.832 -51.949 1.00 80.00 330 LYS A O 1
ATOM 2754 N N . ASN A 1 331 ? 27.041 -1.801 -51.085 1.00 76.38 331 ASN A N 1
ATOM 2755 C CA . ASN A 1 331 ? 28.345 -1.213 -51.387 1.00 76.38 331 ASN A CA 1
ATOM 2756 C C . ASN A 1 331 ? 29.433 -1.764 -50.463 1.00 76.38 331 ASN A C 1
ATOM 2758 O O . ASN A 1 331 ? 30.531 -2.058 -50.922 1.00 76.38 331 ASN A O 1
ATOM 2762 N N . ILE A 1 332 ? 29.120 -1.965 -49.183 1.00 78.06 332 ILE A N 1
ATOM 2763 C CA . ILE A 1 332 ? 30.068 -2.508 -48.201 1.00 78.06 332 ILE A CA 1
ATOM 2764 C C . ILE A 1 332 ? 30.454 -3.952 -48.516 1.00 78.06 332 ILE A C 1
ATOM 2766 O O . ILE A 1 332 ? 31.630 -4.306 -48.431 1.00 78.06 332 ILE A O 1
ATOM 2770 N N . VAL A 1 333 ? 29.492 -4.771 -48.944 1.00 74.81 333 VAL A N 1
ATOM 2771 C CA . VAL A 1 333 ? 29.758 -6.154 -49.358 1.00 74.81 333 VAL A CA 1
ATOM 2772 C C . VAL A 1 333 ? 30.558 -6.190 -50.662 1.00 74.81 333 VAL A C 1
ATOM 2774 O O . VAL A 1 333 ? 31.564 -6.891 -50.728 1.00 74.81 333 VAL A O 1
ATOM 2777 N N . ALA A 1 334 ? 30.160 -5.413 -51.677 1.00 74.06 334 ALA A N 1
ATOM 2778 C CA . ALA A 1 334 ? 30.817 -5.422 -52.987 1.00 74.06 334 ALA A CA 1
ATOM 2779 C C . ALA A 1 334 ? 32.255 -4.876 -52.952 1.00 74.06 334 ALA A C 1
ATOM 2781 O O . ALA A 1 334 ? 33.131 -5.410 -53.626 1.00 74.06 334 ALA A O 1
ATOM 2782 N N . LEU A 1 335 ? 32.506 -3.833 -52.156 1.00 79.06 335 LEU A N 1
ATOM 2783 C CA . LEU A 1 335 ? 33.810 -3.166 -52.057 1.00 79.06 335 LEU A CA 1
ATOM 2784 C C . LEU A 1 335 ? 34.660 -3.671 -50.881 1.00 79.06 335 LEU A C 1
ATOM 2786 O O . LEU A 1 335 ? 35.752 -3.165 -50.651 1.00 79.06 335 LEU A O 1
ATOM 2790 N N . SER A 1 336 ? 34.164 -4.655 -50.126 1.00 76.44 336 SER A N 1
ATOM 2791 C CA . SER A 1 336 ? 34.801 -5.170 -48.908 1.00 76.44 336 SER A CA 1
ATOM 2792 C C . SER A 1 336 ? 35.215 -4.094 -47.898 1.00 76.44 336 SER A C 1
ATOM 2794 O O . SER A 1 336 ? 36.256 -4.198 -47.250 1.00 76.44 336 SER A O 1
ATOM 2796 N N . LEU A 1 337 ? 34.380 -3.068 -47.746 1.00 80.31 337 LEU A N 1
ATOM 2797 C CA . LEU A 1 337 ? 34.608 -1.991 -46.786 1.00 80.31 337 LEU A CA 1
ATOM 2798 C C . LEU A 1 337 ? 34.348 -2.476 -45.354 1.00 80.31 337 LEU A C 1
ATOM 2800 O O . LEU A 1 337 ? 33.607 -3.433 -45.118 1.00 80.31 337 LEU A O 1
ATOM 2804 N N . SER A 1 338 ? 34.962 -1.804 -44.384 1.00 79.62 338 SER A N 1
ATOM 2805 C CA . SER A 1 338 ? 34.679 -2.023 -42.966 1.00 79.62 338 SER A CA 1
ATOM 2806 C C . SER A 1 338 ? 33.297 -1.478 -42.603 1.00 79.62 338 SER A C 1
ATOM 2808 O O . SER A 1 338 ? 32.947 -0.376 -43.021 1.00 79.62 338 SER A O 1
ATOM 2810 N N . GLY A 1 339 ? 32.540 -2.232 -41.804 1.00 85.62 339 GLY A N 1
ATOM 2811 C CA . GLY A 1 339 ? 31.342 -1.716 -41.138 1.00 85.62 339 GLY A CA 1
ATOM 2812 C C . GLY A 1 339 ? 31.694 -0.859 -39.918 1.00 85.62 339 GLY A C 1
ATOM 2813 O O . GLY A 1 339 ? 32.824 -0.383 -39.777 1.00 85.62 339 GLY A O 1
ATOM 2814 N N . VAL A 1 340 ? 30.733 -0.699 -39.009 1.00 89.44 340 VAL A N 1
ATOM 2815 C CA . VAL A 1 340 ? 30.953 0.002 -37.739 1.00 89.44 340 VAL A CA 1
ATOM 2816 C C . VAL A 1 340 ? 32.076 -0.663 -36.938 1.00 89.44 340 VAL A C 1
ATOM 2818 O O . VAL A 1 340 ? 32.216 -1.886 -36.910 1.00 89.44 340 VAL A O 1
ATOM 2821 N N . LYS A 1 341 ? 32.900 0.156 -36.281 1.00 88.75 341 LYS A N 1
ATOM 2822 C CA . LYS A 1 341 ? 34.053 -0.311 -35.513 1.00 88.75 341 LYS A CA 1
ATOM 2823 C C . LYS A 1 341 ? 33.609 -0.906 -34.171 1.00 88.75 341 LYS A C 1
ATOM 2825 O O . LYS A 1 341 ? 32.921 -0.244 -33.397 1.00 88.75 341 LYS A O 1
ATOM 2830 N N . LEU A 1 342 ? 34.065 -2.129 -33.894 1.00 88.56 342 LEU A N 1
ATOM 2831 C CA . LEU A 1 342 ? 33.750 -2.904 -32.689 1.00 88.56 342 LEU A CA 1
ATOM 2832 C C . LEU A 1 342 ? 34.970 -3.009 -31.755 1.00 88.56 342 LEU A C 1
ATOM 2834 O O . LEU A 1 342 ? 36.058 -3.426 -32.175 1.00 88.56 342 LEU A O 1
ATOM 2838 N N . VAL A 1 343 ? 34.795 -2.644 -30.484 1.00 87.69 343 VAL A N 1
ATOM 2839 C CA . VAL A 1 343 ? 35.835 -2.690 -29.439 1.00 87.69 343 VAL A CA 1
ATOM 2840 C C . VAL A 1 343 ? 35.482 -3.753 -28.405 1.00 87.69 343 VAL A C 1
ATOM 2842 O O . VAL A 1 343 ? 34.332 -3.846 -27.995 1.00 87.69 343 VAL A O 1
ATOM 2845 N N . ASP A 1 344 ? 36.455 -4.574 -28.009 1.00 81.38 344 ASP A N 1
ATOM 2846 C CA . ASP A 1 344 ? 36.258 -5.618 -26.998 1.00 81.38 344 ASP A CA 1
ATOM 2847 C C . ASP A 1 344 ? 35.967 -4.995 -25.631 1.00 81.38 344 ASP A C 1
ATOM 2849 O O . ASP A 1 344 ? 36.648 -4.053 -25.222 1.00 81.38 344 ASP A O 1
ATOM 2853 N N . VAL A 1 345 ? 34.976 -5.534 -24.920 1.00 76.75 345 VAL A N 1
ATOM 2854 C CA . VAL A 1 345 ? 34.632 -5.094 -23.563 1.00 76.75 345 VAL A CA 1
ATOM 2855 C C . VAL A 1 345 ? 34.618 -6.297 -22.633 1.00 76.75 345 VAL A C 1
ATOM 2857 O O . VAL A 1 345 ? 34.041 -7.337 -22.949 1.00 76.75 345 VAL A O 1
ATOM 2860 N N . GLU A 1 346 ? 35.227 -6.155 -21.458 1.00 64.25 346 GLU A N 1
ATOM 2861 C CA . GLU A 1 346 ? 35.108 -7.165 -20.411 1.00 64.25 346 GLU A CA 1
ATOM 2862 C C . GLU A 1 346 ? 33.669 -7.205 -19.873 1.00 64.25 346 GLU A C 1
ATOM 2864 O O . GLU A 1 346 ? 33.093 -6.175 -19.516 1.00 64.25 346 GLU A O 1
ATOM 2869 N N . CYS A 1 347 ? 33.091 -8.406 -19.758 1.00 56.28 347 CYS A N 1
ATOM 2870 C CA . CYS A 1 347 ? 31.720 -8.607 -19.263 1.00 56.28 347 CYS A CA 1
ATOM 2871 C C . CYS A 1 347 ? 31.469 -8.004 -17.864 1.00 56.28 347 CYS A C 1
ATOM 2873 O O . CYS A 1 347 ? 30.326 -7.730 -17.513 1.00 56.28 347 CYS A O 1
ATOM 2875 N N . SER A 1 348 ? 32.521 -7.782 -17.069 1.00 50.06 348 SER A N 1
ATOM 2876 C CA . SER A 1 348 ? 32.475 -7.177 -15.730 1.00 50.06 348 SER A CA 1
ATOM 2877 C C . SER A 1 348 ? 32.145 -5.677 -15.732 1.00 50.06 348 SER A C 1
ATOM 2879 O O . SER A 1 348 ? 31.757 -5.145 -14.694 1.00 50.06 348 SER A O 1
ATOM 2881 N N . MET A 1 349 ? 32.295 -4.985 -16.866 1.00 41.88 349 MET A N 1
ATOM 2882 C CA . MET A 1 349 ? 32.196 -3.520 -16.942 1.00 41.88 349 MET A CA 1
ATOM 2883 C C . MET A 1 349 ? 30.812 -2.995 -17.342 1.00 41.88 349 MET A C 1
ATOM 2885 O O . MET A 1 349 ? 30.640 -1.787 -17.521 1.00 41.88 349 MET A O 1
ATOM 2889 N N . ILE A 1 350 ? 29.819 -3.873 -17.494 1.00 52.31 350 ILE A N 1
ATOM 2890 C CA . ILE A 1 350 ? 28.536 -3.525 -18.102 1.00 52.31 350 ILE A CA 1
ATOM 2891 C C . ILE A 1 350 ? 27.374 -3.875 -17.161 1.00 52.31 350 ILE A C 1
ATOM 2893 O O . ILE A 1 350 ? 27.060 -5.041 -16.937 1.00 52.31 350 ILE A O 1
ATOM 2897 N N . ASN A 1 351 ? 26.698 -2.849 -16.636 1.00 46.72 351 ASN A N 1
ATOM 2898 C CA . ASN A 1 351 ? 25.509 -2.986 -15.787 1.00 46.72 351 ASN A CA 1
ATOM 2899 C C . ASN A 1 351 ? 24.226 -2.982 -16.635 1.00 46.72 351 ASN A C 1
ATOM 2901 O O . ASN A 1 351 ? 23.507 -1.984 -16.672 1.00 46.72 351 ASN A O 1
ATOM 2905 N N . PHE A 1 352 ? 23.918 -4.096 -17.302 1.00 53.06 352 PHE A N 1
ATOM 2906 C CA . PHE A 1 352 ? 22.569 -4.322 -17.834 1.00 53.06 352 PHE A CA 1
ATOM 2907 C C . PHE A 1 352 ? 21.715 -5.090 -16.820 1.00 53.06 352 PHE A C 1
ATOM 2909 O O . PHE A 1 352 ? 22.176 -6.026 -16.172 1.00 53.06 352 PHE A O 1
ATOM 2916 N N . THR A 1 353 ? 20.452 -4.692 -16.674 1.00 41.66 353 THR A N 1
ATOM 2917 C CA . THR A 1 353 ? 19.491 -5.289 -15.728 1.00 41.66 353 THR A CA 1
ATOM 2918 C C . THR A 1 353 ? 18.994 -6.677 -16.153 1.00 41.66 353 THR A C 1
ATOM 2920 O O . THR A 1 353 ? 18.422 -7.399 -15.334 1.00 41.66 353 THR A O 1
ATOM 2923 N N . THR A 1 354 ? 19.235 -7.090 -17.400 1.00 46.03 354 THR A N 1
ATOM 2924 C CA . THR A 1 354 ? 18.842 -8.399 -17.940 1.00 46.03 354 THR A CA 1
ATOM 2925 C C . THR A 1 354 ? 19.991 -9.401 -17.832 1.00 46.03 354 THR A C 1
ATOM 2927 O O . THR A 1 354 ? 21.058 -9.198 -18.408 1.00 46.03 354 THR A O 1
ATOM 2930 N N . ARG A 1 355 ? 19.779 -10.520 -17.125 1.00 46.00 355 ARG A N 1
ATOM 2931 C CA . ARG A 1 355 ? 20.723 -11.650 -17.129 1.00 46.00 355 ARG A CA 1
ATOM 2932 C C . ARG A 1 355 ? 20.650 -12.363 -18.480 1.00 46.00 355 ARG A C 1
ATOM 2934 O O . ARG A 1 355 ? 19.624 -12.956 -18.802 1.00 46.00 355 ARG A O 1
ATOM 2941 N N . PHE A 1 356 ? 21.726 -12.316 -19.261 1.00 54.56 356 PHE A N 1
ATOM 2942 C CA . PHE A 1 356 ? 21.885 -13.187 -20.425 1.00 54.56 356 PHE A CA 1
ATOM 2943 C C . PHE A 1 356 ? 22.647 -14.445 -20.015 1.00 54.56 356 PHE A C 1
ATOM 2945 O O . PHE A 1 356 ? 23.816 -14.373 -19.643 1.00 54.56 356 PHE A O 1
ATOM 2952 N N . ASP A 1 357 ? 21.999 -15.599 -20.130 1.00 55.59 357 ASP A N 1
ATOM 2953 C CA . ASP A 1 357 ? 22.685 -16.886 -20.041 1.00 55.59 357 ASP A CA 1
ATOM 2954 C C . ASP A 1 357 ? 23.410 -17.181 -21.366 1.00 55.59 357 ASP A C 1
ATOM 2956 O O . ASP A 1 357 ? 22.864 -16.931 -22.446 1.00 55.59 357 ASP A O 1
ATOM 2960 N N . ASN A 1 358 ? 24.620 -17.750 -21.292 1.00 64.56 358 ASN A N 1
ATOM 2961 C CA . ASN A 1 358 ? 25.446 -18.165 -22.440 1.00 64.56 358 ASN A CA 1
ATOM 2962 C C . ASN A 1 358 ? 25.875 -17.030 -23.400 1.00 64.56 358 ASN A C 1
ATOM 2964 O O . ASN A 1 358 ? 25.822 -17.193 -24.625 1.00 64.56 358 ASN A O 1
ATOM 2968 N N . ILE A 1 359 ? 26.312 -15.888 -22.855 1.00 72.81 359 ILE A N 1
ATOM 2969 C CA . ILE A 1 359 ? 27.017 -14.855 -23.633 1.00 72.81 359 ILE A CA 1
ATOM 2970 C C . ILE A 1 359 ? 28.359 -15.420 -24.105 1.00 72.81 359 ILE A C 1
ATOM 2972 O O . ILE A 1 359 ? 29.122 -15.947 -23.297 1.00 72.81 359 ILE A O 1
ATOM 2976 N N . ASP A 1 360 ? 28.640 -15.290 -25.398 1.00 79.62 360 ASP A N 1
ATOM 2977 C CA . ASP A 1 360 ? 29.918 -15.696 -25.984 1.00 79.62 360 ASP A CA 1
ATOM 2978 C C . ASP A 1 360 ? 30.879 -14.504 -26.124 1.00 79.62 360 ASP A C 1
ATOM 2980 O O . ASP A 1 360 ? 32.038 -14.596 -25.726 1.00 79.62 360 ASP A O 1
ATOM 2984 N N . ALA A 1 361 ? 30.383 -13.358 -26.609 1.00 81.50 361 ALA A N 1
ATOM 2985 C CA . ALA A 1 361 ? 31.167 -12.130 -26.749 1.00 81.50 361 ALA A CA 1
ATOM 2986 C C . ALA A 1 361 ? 30.306 -10.862 -26.616 1.00 81.50 361 ALA A C 1
ATOM 2988 O O . ALA A 1 361 ? 29.113 -10.864 -26.944 1.00 81.50 361 ALA A O 1
ATOM 2989 N N . ILE A 1 362 ? 30.935 -9.770 -26.166 1.00 83.00 362 ILE A N 1
ATOM 2990 C CA . ILE A 1 362 ? 30.347 -8.425 -26.118 1.00 83.00 362 ILE A CA 1
ATOM 2991 C C . ILE A 1 362 ? 31.320 -7.430 -26.751 1.00 83.00 362 ILE A C 1
ATOM 2993 O O . ILE A 1 362 ? 32.500 -7.399 -26.398 1.00 83.00 362 ILE A O 1
ATOM 2997 N N . TYR A 1 363 ? 30.806 -6.586 -27.644 1.00 87.12 363 TYR A N 1
ATOM 2998 C CA . TYR A 1 363 ? 31.575 -5.512 -28.268 1.00 87.12 363 TYR A CA 1
ATOM 2999 C C . TYR A 1 363 ? 30.900 -4.156 -28.069 1.00 87.12 363 TYR A C 1
ATOM 3001 O O . TYR A 1 363 ? 29.699 -4.036 -28.280 1.00 87.12 363 TYR A O 1
ATOM 3009 N N . GLU A 1 364 ? 31.649 -3.112 -27.724 1.00 86.19 364 GLU A N 1
ATOM 3010 C CA . GLU A 1 364 ? 31.161 -1.732 -27.789 1.00 86.19 364 GLU A CA 1
ATOM 3011 C C . GLU A 1 364 ? 31.206 -1.233 -29.234 1.00 86.19 364 GLU A C 1
ATOM 3013 O O . GLU A 1 364 ? 32.207 -1.386 -29.945 1.00 86.19 364 GLU A O 1
ATOM 3018 N N . ILE A 1 365 ? 30.108 -0.618 -29.659 1.00 88.94 365 ILE A N 1
ATOM 3019 C CA . ILE A 1 365 ? 29.956 -0.010 -30.972 1.00 88.94 365 ILE A CA 1
ATOM 3020 C C . ILE A 1 365 ? 30.481 1.425 -30.890 1.00 88.94 365 ILE A C 1
ATOM 3022 O O . ILE A 1 365 ? 29.916 2.279 -30.205 1.00 88.94 365 ILE A O 1
ATOM 3026 N N . GLN A 1 366 ? 31.571 1.706 -31.601 1.00 89.25 366 GLN A N 1
ATOM 3027 C CA . GLN A 1 366 ? 32.160 3.043 -31.633 1.00 89.25 366 GLN A CA 1
ATOM 3028 C C . GLN A 1 366 ? 31.374 3.957 -32.576 1.00 89.25 366 GLN A C 1
ATOM 3030 O O . GLN A 1 366 ? 31.198 3.648 -33.757 1.00 89.25 366 GLN A O 1
ATOM 3035 N N . LYS A 1 367 ? 30.951 5.113 -32.054 1.00 84.94 367 LYS A N 1
ATOM 3036 C CA . LYS A 1 367 ? 30.277 6.159 -32.831 1.00 84.94 367 LYS A CA 1
ATOM 3037 C C . LYS A 1 367 ? 31.228 6.701 -33.904 1.00 84.94 367 LYS A C 1
ATOM 3039 O O . LYS A 1 367 ? 32.379 7.028 -33.622 1.00 84.94 367 LYS A O 1
ATOM 3044 N N . GLY A 1 368 ? 30.7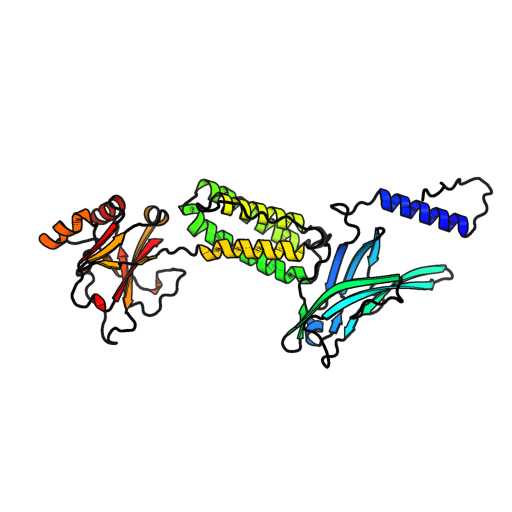45 6.785 -35.136 1.00 84.94 368 GLY A N 1
ATOM 3045 C CA . GLY A 1 368 ? 31.492 7.252 -36.300 1.00 84.94 368 GLY A CA 1
ATOM 3046 C C . GLY A 1 368 ? 30.580 7.324 -37.521 1.00 84.94 368 GLY A C 1
ATOM 3047 O O . GLY A 1 368 ? 29.393 7.036 -37.417 1.00 84.94 368 GLY A O 1
ATOM 3048 N N . SER A 1 369 ? 31.137 7.640 -38.689 1.00 84.00 369 SER A N 1
ATOM 3049 C CA . SER A 1 369 ? 30.344 7.894 -39.901 1.00 84.00 369 SER A CA 1
ATOM 3050 C C . SER A 1 369 ? 29.378 6.760 -40.261 1.00 84.00 369 SER A C 1
ATOM 3052 O O . SER A 1 369 ? 28.223 7.026 -40.562 1.00 84.00 369 SER A O 1
ATOM 3054 N N . GLU A 1 370 ? 29.805 5.494 -40.194 1.00 84.88 370 GLU A N 1
ATOM 3055 C CA . GLU A 1 370 ? 28.928 4.336 -40.458 1.00 84.88 370 GLU A CA 1
ATOM 3056 C C . GLU A 1 370 ? 27.778 4.202 -39.448 1.00 84.88 370 GLU A C 1
ATOM 3058 O O . GLU A 1 370 ? 26.709 3.709 -39.801 1.00 84.88 370 GLU A O 1
ATOM 3063 N N . TRP A 1 371 ? 27.976 4.657 -38.208 1.00 88.19 371 TRP A N 1
ATOM 3064 C CA . TRP A 1 371 ? 26.927 4.668 -37.191 1.00 88.19 371 TRP A CA 1
ATOM 3065 C C . TRP A 1 371 ? 25.865 5.729 -37.492 1.00 88.19 371 TRP A C 1
ATOM 3067 O O . TRP A 1 371 ? 24.674 5.462 -37.357 1.00 88.19 371 TRP A O 1
ATOM 3077 N N . ASP A 1 372 ? 26.281 6.897 -37.981 1.00 85.44 372 ASP A N 1
ATOM 3078 C CA . ASP A 1 372 ? 25.357 7.976 -38.345 1.00 85.44 372 ASP A CA 1
ATOM 3079 C C . ASP A 1 372 ? 24.395 7.543 -39.465 1.00 85.44 372 ASP A C 1
ATOM 3081 O O . ASP A 1 372 ? 23.217 7.893 -39.440 1.00 85.44 372 ASP A O 1
ATOM 3085 N N . PHE A 1 373 ? 24.854 6.708 -40.406 1.00 86.19 373 PHE A N 1
ATOM 3086 C CA . PHE A 1 373 ? 23.982 6.127 -41.436 1.00 86.19 373 PHE A CA 1
ATOM 3087 C C . PHE A 1 373 ? 22.975 5.115 -40.880 1.00 86.19 373 PHE A C 1
ATOM 3089 O O . PHE A 1 373 ? 21.849 5.064 -41.363 1.00 86.19 373 PHE A O 1
ATOM 3096 N N . ILE A 1 374 ? 23.351 4.324 -39.869 1.00 87.94 374 ILE A N 1
ATOM 3097 C CA . ILE A 1 374 ? 22.430 3.401 -39.182 1.00 87.94 374 ILE A CA 1
ATOM 3098 C C . ILE A 1 374 ? 21.328 4.182 -38.463 1.00 87.94 374 ILE A C 1
ATOM 3100 O O . ILE A 1 374 ? 20.161 3.798 -38.535 1.00 87.94 374 ILE A O 1
ATOM 3104 N N . LEU A 1 375 ? 21.688 5.289 -37.804 1.00 85.88 375 LEU A N 1
ATOM 3105 C CA . LEU A 1 375 ? 20.724 6.177 -37.156 1.00 85.88 375 LEU A CA 1
ATOM 3106 C C . LEU A 1 375 ? 19.808 6.854 -38.185 1.00 85.88 375 LEU A C 1
ATOM 3108 O O . LEU A 1 375 ? 18.596 6.868 -38.000 1.00 85.88 375 LEU A O 1
ATOM 3112 N N . ALA A 1 376 ? 20.358 7.364 -39.290 1.00 85.12 376 ALA A N 1
ATOM 3113 C CA . ALA A 1 376 ? 19.574 8.032 -40.330 1.00 85.12 376 ALA A CA 1
ATOM 3114 C C . ALA A 1 376 ? 18.577 7.088 -41.028 1.00 85.12 376 ALA A C 1
ATOM 3116 O O . ALA A 1 376 ? 17.418 7.448 -41.216 1.00 85.12 376 ALA A O 1
ATOM 3117 N N . ASP A 1 377 ? 19.007 5.870 -41.365 1.00 84.19 377 ASP A N 1
ATOM 3118 C CA . ASP A 1 377 ? 18.156 4.865 -42.014 1.00 84.19 377 ASP A CA 1
ATOM 3119 C C . ASP A 1 377 ? 17.286 4.079 -41.018 1.00 84.19 377 ASP A C 1
ATOM 3121 O O . ASP A 1 377 ? 16.534 3.197 -41.436 1.00 84.19 377 ASP A O 1
ATOM 3125 N N . SER A 1 378 ? 17.425 4.334 -39.708 1.00 86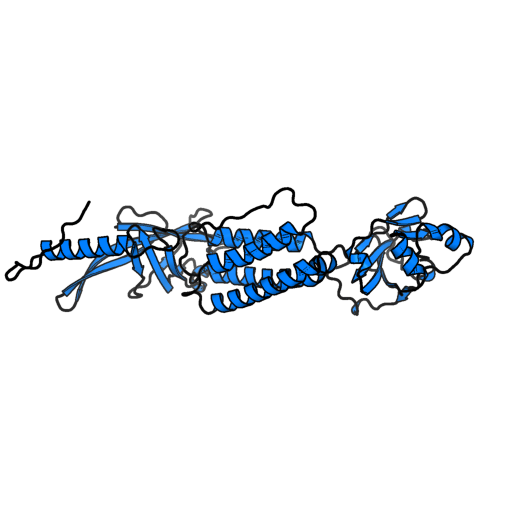.69 378 SER A N 1
ATOM 3126 C CA . SER A 1 378 ? 16.744 3.605 -38.624 1.00 86.69 378 SER A CA 1
ATOM 3127 C C . SER A 1 378 ? 16.822 2.077 -38.773 1.00 86.69 378 SER A C 1
ATOM 3129 O O . SER A 1 378 ? 15.860 1.354 -38.499 1.00 86.69 378 SER A O 1
ATOM 3131 N N . SER A 1 379 ? 17.961 1.581 -39.267 1.00 88.75 379 SER A N 1
ATOM 3132 C CA . SER A 1 379 ? 18.163 0.164 -39.565 1.00 88.75 379 SER A CA 1
ATOM 3133 C C . SER A 1 379 ? 19.629 -0.251 -39.494 1.00 88.75 379 SER A C 1
ATOM 3135 O O . SER A 1 379 ? 20.533 0.498 -39.867 1.00 88.75 379 SER A O 1
ATOM 3137 N N . ALA A 1 380 ? 19.872 -1.485 -39.050 1.00 90.88 380 ALA A N 1
ATOM 3138 C CA . ALA A 1 380 ? 21.192 -2.103 -39.018 1.00 90.88 380 ALA A CA 1
ATOM 3139 C C . ALA A 1 380 ? 21.154 -3.473 -39.694 1.00 90.88 380 ALA A C 1
ATOM 3141 O O . ALA A 1 380 ? 20.237 -4.267 -39.495 1.00 90.88 380 ALA A O 1
ATOM 3142 N N . VAL A 1 381 ? 22.177 -3.777 -40.485 1.00 92.00 381 VAL A N 1
ATOM 3143 C CA . VAL A 1 381 ? 22.294 -5.034 -41.217 1.00 92.00 381 VAL A CA 1
ATOM 3144 C C . VAL A 1 381 ? 23.743 -5.491 -41.312 1.00 92.00 381 VAL A C 1
ATOM 3146 O O . VAL A 1 381 ? 24.661 -4.683 -41.450 1.00 92.00 381 VAL A O 1
ATOM 3149 N N . PHE A 1 382 ? 23.944 -6.804 -41.314 1.00 90.75 382 PHE A N 1
ATOM 3150 C CA . PHE A 1 382 ? 25.177 -7.428 -41.785 1.00 90.75 382 PHE A CA 1
ATOM 3151 C C . PHE A 1 382 ? 24.859 -8.691 -42.593 1.00 90.75 382 PHE A C 1
ATOM 3153 O O . PHE A 1 382 ? 23.761 -9.248 -42.531 1.00 90.75 382 PHE A O 1
ATOM 3160 N N . THR A 1 383 ? 25.812 -9.129 -43.412 1.00 88.12 383 THR A N 1
ATOM 3161 C CA . THR A 1 383 ? 25.647 -10.340 -44.228 1.00 88.12 383 THR A CA 1
ATOM 3162 C C . THR A 1 383 ? 26.034 -11.568 -43.412 1.00 88.12 383 THR A C 1
ATOM 3164 O O . THR A 1 383 ? 27.045 -11.548 -42.713 1.00 88.12 383 THR A O 1
ATOM 3167 N N . ALA A 1 384 ? 25.234 -12.631 -43.500 1.00 86.75 384 ALA A N 1
ATOM 3168 C CA . ALA A 1 384 ? 25.524 -13.898 -42.846 1.00 86.75 384 ALA A CA 1
ATOM 3169 C C . ALA A 1 384 ? 26.880 -14.448 -43.320 1.00 86.75 384 ALA A C 1
ATOM 3171 O O . ALA A 1 384 ? 27.178 -14.460 -44.517 1.00 86.75 384 ALA A O 1
ATOM 3172 N N . PHE A 1 385 ? 27.689 -14.900 -42.369 1.00 85.38 385 PHE A N 1
ATOM 3173 C CA . PHE A 1 385 ? 28.995 -15.517 -42.592 1.00 85.38 385 PHE A CA 1
ATOM 3174 C C . PHE A 1 385 ? 28.971 -16.970 -42.107 1.00 85.38 385 PHE A C 1
ATOM 3176 O O . PHE A 1 385 ? 28.047 -17.395 -41.407 1.00 85.38 385 PHE A O 1
ATOM 3183 N N . GLU A 1 386 ? 29.977 -17.746 -42.488 1.00 80.81 386 GLU A N 1
ATOM 3184 C CA . GLU A 1 386 ? 30.087 -19.148 -42.091 1.00 80.81 386 GLU A CA 1
ATOM 3185 C C . GLU A 1 386 ? 30.113 -19.290 -40.559 1.00 80.81 386 GLU A C 1
ATOM 3187 O O . GLU A 1 386 ? 30.874 -18.610 -39.872 1.00 80.81 386 GLU A O 1
ATOM 3192 N N . GLY A 1 387 ? 29.228 -20.124 -40.008 1.00 80.69 387 GLY A N 1
ATOM 3193 C CA . GLY A 1 387 ? 29.083 -20.312 -38.562 1.00 80.69 387 GLY A CA 1
ATOM 3194 C C . GLY A 1 387 ? 28.200 -19.284 -37.838 1.00 80.69 387 GLY A C 1
ATOM 3195 O O . GLY A 1 387 ? 27.928 -19.478 -36.653 1.00 80.69 387 GLY A O 1
ATOM 3196 N N . SER A 1 388 ? 27.690 -18.245 -38.518 1.00 82.75 388 SER A N 1
ATOM 3197 C CA . SER A 1 388 ? 26.762 -17.258 -37.918 1.00 82.75 388 SER A CA 1
ATOM 3198 C C . SER A 1 388 ? 25.448 -17.876 -37.415 1.00 82.75 388 SER A C 1
ATOM 3200 O O . SER A 1 388 ? 24.849 -17.384 -36.460 1.00 82.75 388 SER A O 1
ATOM 3202 N N . GLU A 1 389 ? 25.038 -19.014 -37.976 1.00 83.12 389 GLU A N 1
ATOM 3203 C CA . GLU A 1 389 ? 23.857 -19.782 -37.563 1.00 83.12 389 GLU A CA 1
ATOM 3204 C C . GLU A 1 389 ? 23.900 -20.284 -36.112 1.00 83.12 389 GLU A C 1
ATOM 3206 O O . GLU A 1 389 ? 22.840 -20.480 -35.512 1.00 83.12 389 GLU A O 1
ATOM 3211 N N . ASN A 1 390 ? 25.097 -20.413 -35.527 1.00 86.44 390 ASN A N 1
ATOM 3212 C CA . ASN A 1 390 ? 25.320 -20.866 -34.152 1.00 86.44 390 ASN A CA 1
ATOM 3213 C C . ASN A 1 390 ? 25.042 -19.788 -33.091 1.00 86.44 390 ASN A C 1
ATOM 3215 O O . ASN A 1 390 ? 25.015 -20.095 -31.895 1.00 86.44 390 ASN A O 1
ATOM 3219 N N . PHE A 1 391 ? 24.822 -18.539 -33.509 1.00 87.56 391 PHE A N 1
ATOM 3220 C CA . PHE A 1 391 ? 24.702 -17.392 -32.614 1.00 87.56 391 PHE A CA 1
ATOM 3221 C C . PHE A 1 391 ? 23.408 -16.605 -32.854 1.00 87.56 391 PHE A C 1
ATOM 3223 O O . PHE A 1 391 ? 22.863 -16.566 -33.959 1.00 87.56 391 PHE A O 1
ATOM 3230 N N . ASP A 1 392 ? 22.913 -15.984 -31.788 1.00 86.44 392 ASP A N 1
ATOM 3231 C CA . ASP A 1 392 ? 21.925 -14.912 -31.824 1.00 86.44 392 ASP A CA 1
ATOM 3232 C C . ASP A 1 392 ? 22.633 -13.578 -31.553 1.00 86.44 392 ASP A C 1
ATOM 3234 O O . ASP A 1 392 ? 23.451 -13.475 -30.635 1.00 86.44 392 ASP A O 1
ATOM 3238 N N . PHE A 1 393 ? 22.303 -12.559 -32.347 1.00 88.56 393 PHE A N 1
ATOM 3239 C CA . PHE A 1 393 ? 22.935 -11.241 -32.298 1.00 88.56 393 PHE A CA 1
ATOM 3240 C C . PHE A 1 393 ? 21.932 -10.195 -31.810 1.00 88.56 393 PHE A C 1
ATOM 3242 O O . PHE A 1 393 ? 20.793 -10.157 -32.285 1.00 88.56 393 PHE A O 1
ATOM 3249 N N . PHE A 1 394 ? 22.363 -9.322 -30.901 1.00 86.56 394 PHE A N 1
ATOM 3250 C CA . PHE A 1 394 ? 21.530 -8.257 -30.341 1.00 86.56 394 PHE A CA 1
ATOM 3251 C C . PHE A 1 394 ? 22.313 -6.946 -30.256 1.00 86.56 394 PHE A C 1
ATOM 3253 O O . PHE A 1 394 ? 23.474 -6.961 -29.856 1.00 86.56 394 PHE A O 1
ATOM 3260 N N . ILE A 1 395 ? 21.681 -5.816 -30.573 1.00 87.38 395 ILE A N 1
ATOM 3261 C CA . ILE A 1 395 ? 22.199 -4.491 -30.214 1.00 87.38 395 ILE A CA 1
ATOM 3262 C C . ILE A 1 395 ? 21.597 -4.102 -28.877 1.00 87.38 395 ILE A C 1
ATOM 3264 O O . ILE A 1 395 ? 20.375 -4.040 -28.769 1.00 87.38 395 ILE A O 1
ATOM 3268 N N . ALA A 1 396 ? 22.441 -3.817 -27.892 1.00 81.19 396 ALA A N 1
ATOM 3269 C CA . ALA A 1 396 ? 22.032 -3.205 -26.645 1.00 81.19 396 ALA A CA 1
ATOM 3270 C C . ALA A 1 396 ? 22.363 -1.713 -26.597 1.00 81.19 396 ALA A C 1
ATOM 3272 O O . ALA A 1 396 ? 23.348 -1.294 -27.205 1.00 81.19 396 ALA A O 1
ATOM 3273 N N . PHE A 1 397 ? 21.603 -0.922 -25.846 1.00 79.38 397 PHE A N 1
ATOM 3274 C CA . PHE A 1 397 ? 21.842 0.517 -25.709 1.00 79.38 397 PHE A CA 1
ATOM 3275 C C . PHE A 1 397 ? 21.600 1.029 -24.280 1.00 79.38 397 PHE A C 1
ATOM 3277 O O . PHE A 1 397 ? 20.835 0.428 -23.522 1.00 79.38 397 PHE A O 1
ATOM 3284 N N . SER A 1 398 ? 22.316 2.094 -23.891 1.00 66.12 398 SER A N 1
ATOM 3285 C CA . SER A 1 398 ? 22.279 2.687 -22.539 1.00 66.12 398 SER A CA 1
ATOM 3286 C C . SER A 1 398 ? 22.438 4.201 -22.506 1.00 66.12 398 SER A C 1
ATOM 3288 O O . SER A 1 398 ? 23.293 4.728 -23.268 1.00 66.12 398 SER A O 1
#

pLDDT: mean 84.03, std 11.77, range [41.66, 97.44]

InterPro domains:
  IPR010263 Type VI secretion system TssK [TIGR03353] (5-397)

Sequence (398 aa):
MFLERIYWEDGLRLDSDILDKSNLSVLERLSTASYLPANLNKGIVSFDLDVESLQTGLILIKDLKLYLDEKNFVFYDKSYPLSLQIMTDKLSDEIPLFLNIREKVIEKNGIKYIYNQLSLSLEHSYGFKHSIQIALFRLDRGRLVPEIYDFPLLTLNHYYLGDIFVKLNRTVSELKSFNRFVFSASRSYASILLVFLINKLERELKFAESNRANSYPKQIFDLIDDIYSLIQLNLDKVEELDSIEFDFQKPLTKLNLLADRLLTLCEYRKINNFIRFELHGKKYICESFPEEFFVATRYYLFLKRKATAPANVRFENKNALRITSISRNKNIVALSLSGVKLVDVECSMINFTTRFDNIDAIYEIQKGSEWDFILADSSAVFTAFEGSENFDFFIAFS

Nearest PDB structures (foldseek):
  8dql-assembly1_C  TM=9.295E-01  e=7.841E-37  Francisella tularensis subsp. novicida
  5y0e-assembly1_A  TM=5.096E-01  e=2.191E-19  Serratia sp. FS14
  5y0e-assembly1_B  TM=4.944E-01  e=1.957E-19  Serratia sp. FS14
  5y0e-assembly1_C  TM=5.448E-01  e=3.347E-15  Serratia sp. FS14
  6gj3-assembly1_F  TM=7.104E-01  e=7.645E-10  Escherichia coli

Solvent-accessible surface area (backbone atoms only — not comparable to full-atom values): 23047 Å² total; per-residue (Å²): 134,87,76,79,81,85,80,90,54,94,86,62,82,89,52,70,68,61,53,51,52,50,51,52,51,50,51,52,48,46,63,75,69,61,76,45,76,94,72,46,54,46,26,37,44,30,38,37,58,42,71,72,42,17,60,76,28,29,49,38,56,75,41,41,30,31,36,34,68,89,68,43,77,46,62,65,84,74,88,61,92,50,55,46,78,61,67,84,91,62,78,64,78,65,46,47,35,18,45,32,33,35,81,45,80,48,74,56,97,91,42,79,42,82,43,75,47,75,44,64,40,71,58,82,46,89,92,36,85,40,49,43,78,77,46,31,29,29,74,55,97,79,20,50,40,82,47,94,54,78,51,26,55,64,19,47,30,40,62,70,42,60,62,51,51,55,51,51,54,49,44,50,55,50,48,53,50,36,35,68,70,49,38,35,64,78,37,54,72,61,29,54,55,49,52,54,51,52,55,49,46,54,52,50,49,59,47,34,72,76,38,18,69,82,25,49,59,63,68,58,41,54,52,51,48,54,52,44,50,56,53,52,76,73,41,100,77,64,92,67,83,88,79,82,74,86,41,69,56,30,43,66,63,44,46,51,50,52,52,51,53,46,46,48,60,49,59,80,52,62,72,74,45,53,46,62,48,44,79,58,90,63,29,33,39,32,70,77,69,56,77,56,61,80,73,40,80,45,40,32,41,40,33,31,54,41,92,86,40,65,92,84,73,74,91,83,59,72,82,69,57,38,37,28,15,69,89,51,43,66,56,34,65,75,69,68,50,84,37,44,51,73,40,87,51,67,80,89,81,61,93,65,95,69,88,73,79,59,66,71,50,47,28,38,51,51,87,49,76,51,42,53,44,19,63,72,65,43,20,41,27,30,62,66,54,95,74,48,86,38,47,46,47,30,44,33,52,78